Protein AF-0000000078830897 (afdb_homodimer)

Nearest PDB structures (foldseek):
  5log-assembly1_A  TM=9.351E-01  e=5.462E-24  Myxococcus xanthus
  3cbg-assembly1_A-2  TM=9.581E-01  e=4.260E-23  Synechocystis sp. PCC 6803
  3tr6-assembly1_A-2  TM=9.330E-01  e=2.337E-22  Coxiella burnetii
  5kva-assembly1_A  TM=9.348E-01  e=5.242E-21  Sorghum bicolor
  5n5d-assembly1_B  TM=9.306E-01  e=2.836E-19  Streptomyces regensis

Foldseek 3Di:
DPQQDLDDPVVVVVLLVPADFDDVLLVVLLVVLVVQPPCSVLACDGNSLQVLLVVLQVLLWQEEEEEDCQQNSNVLSNLVNHPPNGAYEYEDADPSRVVNNLVSLVVDPRSVRYHYYHDDVLVVLVVDAAQGQEYEYRDQQLCLQVCCVSNLVRYDAQGKYKYPLLCVSVCCVPPDDSSSVSSVVNVVVLVPDPQWDWDWDSDDNIMIMIGGD/DPQQDLDDPVVVVVLLVPADFDDVLLVVLLVVLVVQPPCSVLACDGNSLQVLLVVLQVLLWQEEEEEDCQQNSNVLSNLVNHPPNGAYEYEDADPSRVVNNLVSLVVDPRSVRYHYYHDDVLVVLVVDAAQGQEYEYRDQQLCLQVCCVSNLVRYDAQGKYKYPLLCVSVCCVPPDDSSSVSSVVNVVVLVPDPQWDWDWDSDDNIMIMTGGD

Solvent-accessible surface area (backbone atoms only — not comparable to full-atom values): 21911 Å² total; per-residue (Å²): 123,84,79,48,73,54,54,48,66,70,57,53,52,52,28,44,72,42,20,54,77,69,62,68,67,54,56,51,51,50,51,52,37,57,72,70,41,94,65,42,80,73,59,72,52,60,48,53,25,45,45,48,15,47,52,32,46,42,54,66,31,46,33,36,40,33,38,43,37,54,56,29,63,58,61,52,34,35,38,64,42,32,54,90,87,19,40,32,42,28,20,31,70,54,65,72,38,40,50,51,16,49,56,51,31,69,73,38,96,42,26,85,33,52,46,81,41,81,38,61,52,74,62,54,58,72,72,60,76,59,69,27,38,31,34,39,40,52,60,71,46,70,47,44,50,60,49,49,67,63,46,58,78,28,39,34,73,67,12,38,38,37,35,53,50,57,32,51,54,53,30,56,81,65,54,78,52,69,49,32,47,26,36,46,50,29,50,53,51,58,60,67,38,84,59,42,50,39,31,39,39,58,42,81,43,14,33,36,42,33,34,32,95,124,84,78,45,75,54,54,49,67,70,57,52,52,50,28,44,74,42,21,52,75,70,61,70,68,54,56,51,49,50,53,50,37,56,71,70,41,95,66,42,82,71,58,70,53,60,48,54,25,47,44,47,18,47,49,32,46,41,56,64,30,44,33,36,38,33,40,43,37,54,58,27,64,55,59,50,35,34,39,63,41,33,52,93,88,20,40,32,41,30,20,33,69,54,64,72,38,38,50,52,17,51,58,49,30,70,72,39,97,42,26,85,33,51,47,79,41,80,38,62,52,73,64,55,56,71,73,59,77,58,69,26,36,32,36,38,43,51,60,70,49,70,46,44,50,60,48,49,67,62,47,57,79,28,39,34,74,66,11,38,40,38,33,54,51,58,33,50,54,54,30,55,82,64,54,77,51,70,48,30,45,25,36,44,51,29,49,53,50,58,60,67,38,85,61,42,49,39,32,38,40,57,42,79,44,15,34,37,42,33,33,30,96

InterPro domains:
  IPR002935 Class I-like SAM-dependent O-methyltransferase [PF01596] (23-212)
  IPR002935 Class I-like SAM-dependent O-methyltransferase [PS51682] (2-213)
  IPR029063 S-adenosyl-L-methionine-dependent methyltransferase superfamily [G3DSA:3.40.50.150] (6-213)
  IPR029063 S-adenosyl-L-methionine-dependent methyltransferase superfamily [SSF53335] (8-213)
  IPR050362 Cation-dependent O-methyltransferase [PTHR10509] (18-212)

Sequence (426 aa):
MPKFTLVPPEIEAYADAHTTAPAPLFDELRDVTYARMSSPNMQVGSVEGTFLRMLVALTGARRVLEIGTFTGYSALMMAEALPDDGALITCDIDPEATDVARAFFLRSPHGRKIDLRMGPALDTLKTLQGPFDLAFIDADKPSYAAYWDAVLPLLRPGGLIIADNVLWSGRVLQPEGPSDHAIVDFNAKVAADPRVEHVLLTVRDGMMLARKRMPKFTLVPPEIEAYADAHTTAPAPLFDELRDVTYARMSSPNMQVGSVEGTFLRMLVALTGARRVLEIGTFTGYSALMMAEALPDDGALITCDIDPEATDVARAFFLRSPHGRKIDLRMGPALDTLKTLQGPFDLAFIDADKPSYAAYWDAVLPLLRPGGLIIADNVLWSGRVLQPEGPSDHAIVDFNAKVAADPRVEHVLLTVRDGMMLARKR

Radius of gyration: 21.01 Å; Cα contacts (8 Å, |Δi|>4): 868; chains: 2; bounding box: 46×58×50 Å

pLDDT: mean 97.03, std 5.92, range [44.38, 99.0]

Secondary structure (DSSP, 8-state):
-----SS-HHHHHHHHHTSPPPPHHHHHHHHHHHHH-S-GGGS-HHHHHHHHHHHHHHHT-SEEEEE--TTSHHHHHHHHHS-TT-EEEEEES-HHHHHHHHHHHHHSTTGGGEEEEES-HHHHHHH---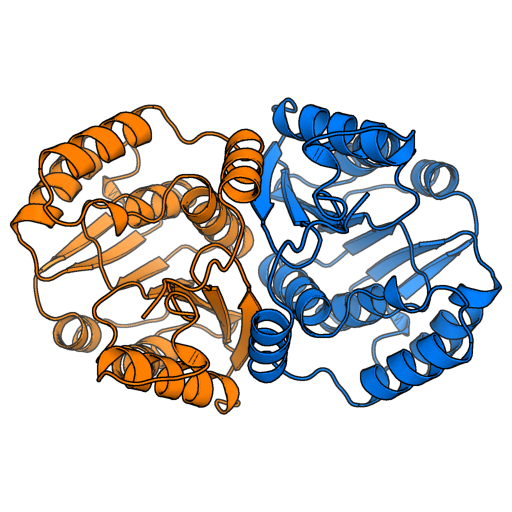-EEEEEE-S-GGGHHHHHHHHGGGEEEEEEEEEE-SSGGGGGGS--SHHHHHHHHHHHHHHH-TTEEEEEE-STT-EEEEEE-/-----SS-HHHHHHHHHTSPPPPHHHHHHHHHHHHH-S-GGGS-HHHHHHHHHHHHHHHT-SEEEEE--TTSHHHHHHHHHS-TT-EEEEEES-HHHHHHHHHHHHHSTTGGGEEEEES-HHHHHHH----EEEEEE-S-GGGHHHHHHHHGGGEEEEEEEEEE-SSGGGGGGS--SHHHHHHHHHHHHHHH-TTEEEEEE-STT-EEEEEE-

Organism: Myxococcus xanthus (strain DK1622) (NCBI:txid246197)

Structure (mmCIF, N/CA/C/O backbone):
data_AF-0000000078830897-model_v1
#
loop_
_entity.id
_entity.type
_entity.pdbx_description
1 polymer 'O-methyltransferase family protein'
#
loop_
_atom_site.group_PDB
_atom_site.id
_atom_site.type_symbol
_atom_site.label_atom_id
_atom_site.label_alt_id
_atom_site.label_comp_id
_atom_site.label_asym_id
_atom_site.label_entity_id
_atom_site.label_seq_id
_atom_site.pdbx_PDB_ins_code
_atom_site.Cartn_x
_atom_site.Cartn_y
_atom_site.Cartn_z
_atom_site.occupancy
_atom_site.B_iso_or_equiv
_atom_site.auth_seq_id
_atom_site.auth_comp_id
_atom_site.auth_asym_id
_atom_site.auth_atom_id
_atom_site.pdbx_PDB_model_num
ATOM 1 N N . MET A 1 1 ? -23.469 -18.188 1.155 1 44.38 1 MET A N 1
ATOM 2 C CA . MET A 1 1 ? -23.453 -17.031 2.062 1 44.38 1 MET A CA 1
ATOM 3 C C . MET A 1 1 ? -23.203 -15.742 1.3 1 44.38 1 MET A C 1
ATOM 5 O O . MET A 1 1 ? -22.547 -15.742 0.258 1 44.38 1 MET A O 1
ATOM 9 N N . PRO A 1 2 ? -24.156 -14.82 1.498 1 50.84 2 PRO A N 1
ATOM 10 C CA . PRO A 1 2 ? -24.031 -13.625 0.665 1 50.84 2 PRO A CA 1
ATOM 11 C C . PRO A 1 2 ? -22.609 -13.086 0.624 1 50.84 2 PRO A C 1
ATOM 13 O O . PRO A 1 2 ? -21.875 -13.188 1.615 1 50.84 2 PRO A O 1
ATOM 16 N N . LYS A 1 3 ? -22.047 -13.016 -0.536 1 61.19 3 LYS A N 1
ATOM 17 C CA . LYS A 1 3 ? -20.734 -12.43 -0.744 1 61.19 3 LYS A CA 1
ATOM 18 C C . LYS A 1 3 ? -20.625 -11.062 -0.075 1 61.19 3 LYS A C 1
ATOM 20 O O . LYS A 1 3 ? -21.516 -10.219 -0.227 1 61.19 3 LYS A O 1
ATOM 25 N N . PHE A 1 4 ? -19.891 -11.031 0.988 1 79.44 4 PHE A N 1
ATOM 26 C CA . PHE A 1 4 ? -19.562 -9.781 1.671 1 79.44 4 PHE A CA 1
ATOM 27 C C . PHE A 1 4 ? -18.875 -8.805 0.723 1 79.44 4 PHE A C 1
ATOM 29 O O . PHE A 1 4 ? -17.953 -9.188 -0.001 1 79.44 4 PHE A O 1
ATOM 36 N N . THR A 1 5 ? -19.547 -7.723 0.407 1 87.62 5 THR A N 1
ATOM 37 C CA . THR A 1 5 ? -18.906 -6.695 -0.417 1 87.62 5 THR A CA 1
ATOM 38 C C . THR A 1 5 ? -17.859 -5.938 0.38 1 87.62 5 THR A C 1
ATOM 40 O O . THR A 1 5 ? -18.188 -5.184 1.299 1 87.62 5 THR A O 1
ATOM 43 N N . LEU A 1 6 ? -16.625 -6.16 0.07 1 94.06 6 LEU A N 1
ATOM 44 C CA . LEU A 1 6 ? -15.547 -5.5 0.788 1 94.06 6 LEU A CA 1
ATOM 45 C C . LEU A 1 6 ? -15.414 -4.043 0.363 1 94.06 6 LEU A C 1
ATOM 47 O O . LEU A 1 6 ? -15.312 -3.15 1.21 1 94.06 6 LEU A O 1
ATOM 51 N N . VAL A 1 7 ? -15.383 -3.762 -0.949 1 94.12 7 VAL A N 1
ATOM 52 C CA . VAL A 1 7 ? -15.344 -2.441 -1.568 1 94.12 7 VAL A CA 1
ATOM 53 C C . VAL A 1 7 ? -16.375 -2.361 -2.688 1 94.12 7 VAL A C 1
ATOM 55 O O . VAL A 1 7 ? -16.453 -3.256 -3.533 1 94.12 7 VAL A O 1
ATOM 58 N N . PRO A 1 8 ? -17.266 -1.406 -2.67 1 94.38 8 PRO A N 1
ATOM 59 C CA . PRO A 1 8 ? -18.266 -1.296 -3.734 1 94.38 8 PRO A CA 1
ATOM 60 C C . PRO A 1 8 ? -17.641 -1.277 -5.129 1 94.38 8 PRO A C 1
ATOM 62 O O . PRO A 1 8 ? -16.594 -0.654 -5.336 1 94.38 8 PRO A O 1
ATOM 65 N N . PRO A 1 9 ? -18.312 -1.981 -6.047 1 94.62 9 PRO A N 1
ATOM 66 C CA . PRO A 1 9 ? -17.75 -2.086 -7.395 1 94.62 9 PRO A CA 1
ATOM 67 C C . PRO A 1 9 ? -17.516 -0.725 -8.047 1 94.62 9 PRO A C 1
ATOM 69 O O . PRO A 1 9 ? -16.578 -0.563 -8.828 1 94.62 9 PRO A O 1
ATOM 72 N N . GLU A 1 10 ? -18.375 0.225 -7.75 1 96.56 10 GLU A N 1
ATOM 73 C CA . GLU A 1 10 ? -18.219 1.555 -8.336 1 96.56 10 GLU A CA 1
ATOM 74 C C . GLU A 1 10 ? -16.938 2.234 -7.824 1 96.56 10 GLU A C 1
ATOM 76 O O . GLU A 1 10 ? -16.312 3.008 -8.547 1 96.56 10 GLU A O 1
ATOM 81 N N . ILE A 1 11 ? -16.578 1.959 -6.566 1 97 11 ILE A N 1
ATOM 82 C CA . ILE A 1 11 ? -15.367 2.512 -5.977 1 97 11 ILE A CA 1
ATOM 83 C C . ILE A 1 11 ? -14.148 1.815 -6.566 1 97 11 ILE A C 1
ATOM 85 O O . ILE A 1 11 ? -13.141 2.465 -6.875 1 97 11 ILE A O 1
ATOM 89 N N . GLU A 1 12 ? -14.242 0.499 -6.785 1 96.44 12 GLU A N 1
ATOM 90 C CA . GLU A 1 12 ? -13.164 -0.241 -7.438 1 96.44 12 GLU A CA 1
ATOM 91 C C . GLU A 1 12 ? -12.914 0.277 -8.852 1 96.44 12 GLU A C 1
ATOM 93 O O . GLU A 1 12 ? -11.766 0.419 -9.273 1 96.44 12 GLU A O 1
ATOM 98 N N . ALA A 1 13 ? -14 0.497 -9.539 1 97.38 13 ALA A N 1
ATOM 99 C CA . ALA A 1 13 ? -13.898 1.013 -10.906 1 97.38 13 ALA A CA 1
ATOM 100 C C . ALA A 1 13 ? -13.25 2.393 -10.922 1 97.38 13 ALA A C 1
ATOM 102 O O . ALA A 1 13 ? -12.453 2.701 -11.812 1 97.38 13 ALA A O 1
ATOM 103 N N . TYR A 1 14 ? -13.633 3.234 -9.969 1 98.12 14 TYR A N 1
ATOM 104 C CA . TYR A 1 14 ? -13.039 4.559 -9.852 1 98.12 14 TYR A CA 1
ATOM 105 C C . TYR A 1 14 ? -11.539 4.465 -9.594 1 98.12 14 TYR A C 1
ATOM 107 O O . TYR A 1 14 ? -10.75 5.18 -10.211 1 98.12 14 TYR A O 1
ATOM 115 N N . ALA A 1 15 ? -11.133 3.584 -8.656 1 98.44 15 ALA A N 1
ATOM 116 C CA . ALA A 1 15 ? -9.719 3.373 -8.359 1 98.44 15 ALA A CA 1
ATOM 117 C C . ALA A 1 15 ? -8.961 2.916 -9.602 1 98.44 15 ALA A C 1
ATOM 119 O O . ALA A 1 15 ? -7.871 3.418 -9.891 1 98.44 15 ALA A O 1
ATOM 120 N N . ASP A 1 16 ? -9.555 2.006 -10.305 1 98.06 16 ASP A N 1
ATOM 121 C CA . ASP A 1 16 ? -8.938 1.489 -11.523 1 98.06 16 ASP A CA 1
ATOM 122 C C . ASP A 1 16 ? -8.742 2.6 -12.555 1 98.06 16 ASP A C 1
ATOM 124 O O . ASP A 1 16 ? -7.668 2.711 -13.156 1 98.06 16 ASP A O 1
ATOM 128 N N . ALA A 1 17 ? -9.719 3.439 -12.711 1 98.31 17 ALA A N 1
ATOM 129 C CA . ALA A 1 17 ? -9.695 4.512 -13.703 1 98.31 17 ALA A CA 1
ATOM 130 C C . ALA A 1 17 ? -8.648 5.566 -13.344 1 98.31 17 ALA A C 1
ATOM 132 O O . ALA A 1 17 ? -8.219 6.336 -14.203 1 98.31 17 ALA A O 1
ATOM 133 N N . HIS A 1 18 ? -8.234 5.605 -12.109 1 98.75 18 HIS A N 1
ATOM 134 C CA . HIS A 1 18 ? -7.281 6.613 -11.664 1 98.75 18 HIS A CA 1
ATOM 135 C C . HIS A 1 18 ? -5.957 5.973 -11.25 1 98.75 18 HIS A C 1
ATOM 137 O O . HIS A 1 18 ? -5.227 6.527 -10.43 1 98.75 18 HIS A O 1
ATOM 143 N N . THR A 1 19 ? -5.684 4.82 -11.734 1 98.75 19 THR A N 1
ATOM 144 C CA . THR A 1 19 ? -4.406 4.121 -11.617 1 98.75 19 THR A CA 1
ATOM 145 C C . THR A 1 19 ? -3.701 4.059 -12.969 1 98.75 19 THR A C 1
ATOM 147 O O . THR A 1 19 ? -4.352 3.92 -14.008 1 98.75 19 THR A O 1
ATOM 150 N N . THR A 1 20 ? -2.365 4.273 -12.945 1 98.56 20 THR A N 1
ATOM 151 C CA . THR A 1 20 ? -1.588 4.207 -14.172 1 98.56 20 THR A CA 1
ATOM 152 C C . THR A 1 20 ? -1.924 2.941 -14.953 1 98.56 20 THR A C 1
ATOM 154 O O . THR A 1 20 ? -1.844 1.834 -14.422 1 98.56 20 THR A O 1
ATOM 157 N N . ALA A 1 21 ? -2.324 3.057 -16.188 1 96.56 21 ALA A N 1
ATOM 158 C CA . ALA A 1 21 ? -2.66 1.915 -17.031 1 96.56 21 ALA A CA 1
ATOM 159 C C . ALA A 1 21 ? -1.42 1.091 -17.359 1 96.56 21 ALA A C 1
ATOM 161 O O . ALA A 1 21 ? -0.379 1.644 -17.734 1 96.56 21 ALA A O 1
ATOM 162 N N . PRO A 1 22 ? -1.574 -0.22 -17.188 1 96.94 22 PRO A N 1
ATOM 163 C CA . PRO A 1 22 ? -0.467 -1.052 -17.656 1 96.94 22 PRO A CA 1
ATOM 164 C C . PRO A 1 22 ? -0.321 -1.024 -19.172 1 96.94 22 PRO A C 1
ATOM 166 O O . PRO A 1 22 ? -1.176 -0.472 -19.875 1 96.94 22 PRO A O 1
ATOM 169 N N . ALA A 1 23 ? 0.812 -1.531 -19.688 1 96.94 23 ALA A N 1
ATOM 170 C CA . ALA A 1 23 ? 1.063 -1.625 -21.125 1 96.94 23 ALA A CA 1
ATOM 171 C C . ALA A 1 23 ? -0.02 -2.447 -21.812 1 96.94 23 ALA A C 1
ATOM 173 O O . ALA A 1 23 ? -0.657 -3.299 -21.188 1 96.94 23 ALA A O 1
ATOM 174 N N . PRO A 1 24 ? -0.249 -2.271 -23.078 1 97.38 24 PRO A N 1
ATOM 175 C CA . PRO A 1 24 ? -1.309 -2.945 -23.844 1 97.38 24 PRO A CA 1
ATOM 176 C C . PRO A 1 24 ? -1.216 -4.469 -23.75 1 97.38 24 PRO A C 1
ATOM 178 O O . PRO A 1 24 ? -2.236 -5.156 -23.828 1 97.38 24 PRO A O 1
ATOM 181 N N . LEU A 1 25 ? -0.005 -4.93 -23.641 1 98.06 25 LEU A N 1
ATOM 182 C CA . LEU A 1 25 ? 0.216 -6.367 -23.516 1 98.06 25 LEU A CA 1
ATOM 183 C C . LEU A 1 25 ? -0.622 -6.949 -22.391 1 98.06 25 LEU A C 1
ATOM 185 O O . LEU A 1 25 ? -1.089 -8.086 -22.469 1 98.06 25 LEU A O 1
ATOM 189 N N . PHE A 1 26 ? -0.879 -6.18 -21.344 1 98.31 26 PHE A N 1
ATOM 190 C CA . PHE A 1 26 ? -1.6 -6.676 -20.172 1 98.31 26 PHE A CA 1
ATOM 191 C C . PHE A 1 26 ? -3.094 -6.766 -20.453 1 98.31 26 PHE A C 1
ATOM 193 O O . PHE A 1 26 ? -3.787 -7.617 -19.891 1 98.31 26 PHE A O 1
ATOM 200 N N . ASP A 1 27 ? -3.627 -5.93 -21.328 1 97.69 27 ASP A N 1
ATOM 201 C CA . ASP A 1 27 ? -5.012 -6.062 -21.766 1 97.69 27 ASP A CA 1
ATOM 202 C C . ASP A 1 27 ? -5.211 -7.359 -22.547 1 97.69 27 ASP A C 1
ATOM 204 O O . ASP A 1 27 ? -6.207 -8.062 -22.344 1 97.69 27 ASP A O 1
ATOM 208 N N . GLU A 1 28 ? -4.238 -7.602 -23.422 1 98.19 28 GLU A N 1
ATOM 209 C CA . GLU A 1 28 ? -4.301 -8.852 -24.172 1 98.19 28 GLU A CA 1
ATOM 210 C C . GLU A 1 28 ? -4.223 -10.062 -23.25 1 98.19 28 GLU A C 1
ATOM 212 O O . GLU A 1 28 ? -4.957 -11.031 -23.422 1 98.19 28 GLU A O 1
ATOM 217 N N . LEU A 1 29 ? -3.307 -9.977 -22.312 1 98.44 29 LEU A N 1
ATOM 218 C CA . LEU A 1 29 ? -3.158 -11.055 -21.344 1 98.44 29 LEU A CA 1
ATOM 219 C C . LEU A 1 29 ? -4.457 -11.281 -20.578 1 98.44 29 LEU A C 1
ATOM 221 O O . LEU A 1 29 ? -4.871 -12.422 -20.375 1 98.44 29 LEU A O 1
ATOM 225 N N . ARG A 1 30 ? -5.094 -10.227 -20.109 1 97.56 30 ARG A N 1
ATOM 226 C CA . ARG A 1 30 ? -6.379 -10.32 -19.422 1 97.56 30 ARG A CA 1
ATOM 227 C C . ARG A 1 30 ? -7.422 -10.992 -20.297 1 97.56 30 ARG A C 1
ATOM 229 O O . ARG A 1 30 ? -8.141 -11.891 -19.844 1 97.56 30 ARG A O 1
ATOM 236 N N . ASP A 1 31 ? -7.504 -10.586 -21.562 1 97.56 31 ASP A N 1
ATOM 237 C CA . ASP A 1 31 ? -8.492 -11.133 -22.484 1 97.56 31 ASP A CA 1
ATOM 238 C C . ASP A 1 31 ? -8.281 -12.633 -22.688 1 97.56 31 ASP A C 1
ATOM 240 O O . ASP A 1 31 ? -9.242 -13.406 -22.656 1 97.56 31 ASP A O 1
ATOM 244 N N . VAL A 1 32 ? -7.023 -13.016 -22.875 1 97.94 32 VAL A N 1
ATOM 245 C CA . VAL A 1 32 ? -6.695 -14.422 -23.078 1 97.94 32 VAL A CA 1
ATOM 246 C C . VAL A 1 32 ? -7.02 -15.219 -21.828 1 97.94 32 VAL A C 1
ATOM 248 O O . VAL A 1 32 ? -7.531 -16.344 -21.906 1 97.94 32 VAL A O 1
ATOM 251 N N . THR A 1 33 ? -6.711 -14.656 -20.656 1 97.62 33 THR A N 1
ATOM 252 C CA . THR A 1 33 ? -7.016 -15.312 -19.391 1 97.62 33 THR A CA 1
ATOM 253 C C . THR A 1 33 ? -8.516 -15.57 -19.266 1 97.62 33 THR A C 1
ATOM 255 O O . THR A 1 33 ? -8.93 -16.672 -18.906 1 97.62 33 THR A O 1
ATOM 258 N N . TYR A 1 34 ? -9.336 -14.594 -19.578 1 95.88 34 TYR A N 1
ATOM 259 C CA . TYR A 1 34 ? -10.781 -14.703 -19.469 1 95.88 34 TYR A CA 1
ATOM 260 C C . TYR A 1 34 ? -11.336 -15.695 -20.484 1 95.88 34 TYR A C 1
ATOM 262 O O . TYR A 1 34 ? -12.32 -16.391 -20.219 1 95.88 34 TYR A O 1
ATOM 270 N N . ALA A 1 35 ? -10.688 -15.852 -21.594 1 96.25 35 ALA A N 1
ATOM 271 C CA . ALA A 1 35 ? -11.148 -16.75 -22.656 1 96.25 35 ALA A CA 1
ATOM 272 C C . ALA A 1 35 ? -10.773 -18.188 -22.359 1 96.25 35 ALA A C 1
ATOM 274 O O . ALA A 1 35 ? -11.523 -19.109 -22.672 1 96.25 35 ALA A O 1
ATOM 275 N N . ARG A 1 36 ? -9.688 -18.391 -21.688 1 95.44 36 ARG A N 1
ATOM 276 C CA . ARG A 1 36 ? -9.117 -19.719 -21.672 1 95.44 36 ARG A CA 1
ATOM 277 C C . ARG A 1 36 ? -9.258 -20.359 -20.281 1 95.44 36 ARG A C 1
ATOM 279 O O . ARG A 1 36 ? -9.25 -21.578 -20.156 1 95.44 36 ARG A O 1
ATOM 286 N N . MET A 1 37 ? -9.258 -19.516 -19.328 1 94.5 37 MET A N 1
ATOM 287 C CA . MET A 1 37 ? -9.203 -20.062 -17.984 1 94.5 37 MET A CA 1
ATOM 288 C C . MET A 1 37 ? -10.609 -20.188 -17.391 1 94.5 37 MET A C 1
ATOM 290 O O . MET A 1 37 ? -11.469 -19.344 -17.641 1 94.5 37 MET A O 1
ATOM 294 N N . SER A 1 38 ? -10.836 -21.172 -16.594 1 91.31 38 SER A N 1
ATOM 295 C CA . SER A 1 38 ? -12.125 -21.406 -15.938 1 91.31 38 SER A CA 1
ATOM 296 C C . SER A 1 38 ? -12.352 -20.406 -14.805 1 91.31 38 SER A C 1
ATOM 298 O O . SER A 1 38 ? -13.5 -20.078 -14.484 1 91.31 38 SER A O 1
ATOM 300 N N . SER A 1 39 ? -11.258 -19.969 -14.172 1 90.38 39 SER A N 1
ATOM 301 C CA . SER A 1 39 ? -11.328 -19.016 -13.07 1 90.38 39 SER A CA 1
ATOM 302 C C . SER A 1 39 ? -10.477 -17.781 -13.344 1 90.38 39 SER A C 1
ATOM 304 O O . SER A 1 39 ? -9.531 -17.5 -12.609 1 90.38 39 SER A O 1
ATOM 306 N N . PRO A 1 40 ? -10.914 -16.984 -14.328 1 88.06 40 PRO A N 1
ATOM 307 C CA . PRO A 1 40 ? -10.086 -15.859 -14.75 1 88.06 40 PRO A CA 1
ATOM 308 C C . PRO A 1 40 ? -10.016 -14.75 -13.703 1 88.06 40 PRO A C 1
ATOM 310 O O . PRO A 1 40 ? -9.117 -13.914 -13.742 1 88.06 40 PRO A O 1
ATOM 313 N N . ASN A 1 41 ? -10.969 -14.75 -12.727 1 85.62 41 ASN A N 1
ATOM 314 C CA . ASN A 1 41 ? -11.047 -13.703 -11.711 1 85.62 41 ASN A CA 1
ATOM 315 C C . ASN A 1 41 ? -9.898 -13.812 -10.711 1 85.62 41 ASN A C 1
ATOM 317 O O . ASN A 1 41 ? -9.711 -12.922 -9.883 1 85.62 41 ASN A O 1
ATOM 321 N N . MET A 1 42 ? -9.109 -14.812 -10.859 1 84.5 42 MET A N 1
ATOM 322 C CA . MET A 1 42 ? -7.934 -14.977 -10.008 1 84.5 42 MET A CA 1
ATOM 323 C C . MET A 1 42 ? -6.848 -13.969 -10.383 1 84.5 42 MET A C 1
ATOM 325 O O . MET A 1 42 ? -5.906 -13.758 -9.625 1 84.5 42 MET A O 1
ATOM 329 N N . GLN A 1 43 ? -6.93 -13.484 -11.531 1 90.31 43 GLN A N 1
ATOM 330 C CA . GLN A 1 43 ? -5.941 -12.508 -11.977 1 90.31 43 GLN A CA 1
ATOM 331 C C . GLN A 1 43 ? -5.984 -11.25 -11.109 1 90.31 43 GLN A C 1
ATOM 333 O O . GLN A 1 43 ? -7.062 -10.766 -10.758 1 90.31 43 GLN A O 1
ATOM 338 N N . VAL A 1 44 ? -4.844 -10.633 -10.734 1 91.12 44 VAL A N 1
ATOM 339 C CA . VAL A 1 44 ? -4.742 -9.555 -9.75 1 91.12 44 VAL A CA 1
ATOM 340 C C . VAL A 1 44 ? -5.344 -8.273 -10.32 1 91.12 44 VAL A C 1
ATOM 342 O O . VAL A 1 44 ? -5.82 -7.418 -9.57 1 91.12 44 VAL A O 1
ATOM 345 N N . GLY A 1 45 ? -5.25 -8.039 -11.664 1 92.69 45 GLY A N 1
ATOM 346 C CA . GLY A 1 45 ? -5.801 -6.836 -12.266 1 92.69 45 GLY A CA 1
ATOM 347 C C . GLY A 1 45 ? -4.852 -5.652 -12.219 1 92.69 45 GLY A C 1
ATOM 348 O O . GLY A 1 45 ? -3.754 -5.754 -11.672 1 92.69 45 GLY A O 1
ATOM 349 N N . SER A 1 46 ? -5.316 -4.531 -12.758 1 96 46 SER A N 1
ATOM 350 C CA . SER A 1 46 ? -4.453 -3.385 -13.039 1 96 46 SER A CA 1
ATOM 351 C C . SER A 1 46 ? -4.043 -2.678 -11.75 1 96 46 SER A C 1
ATOM 353 O O . SER A 1 46 ? -2.877 -2.322 -11.578 1 96 46 SER A O 1
ATOM 355 N N . VAL A 1 47 ? -4.992 -2.471 -10.82 1 97.94 47 VAL A N 1
ATOM 356 C CA . VAL A 1 47 ? -4.695 -1.724 -9.602 1 97.94 47 VAL A CA 1
ATOM 357 C C . VAL A 1 47 ? -3.672 -2.484 -8.758 1 97.94 47 VAL A C 1
ATOM 359 O O . VAL A 1 47 ? -2.609 -1.951 -8.438 1 97.94 47 VAL A O 1
ATOM 362 N N . GLU A 1 48 ? -3.986 -3.721 -8.484 1 98.06 48 GLU A N 1
ATOM 363 C CA . GLU A 1 48 ? -3.072 -4.52 -7.672 1 98.06 48 GLU A CA 1
ATOM 364 C C . GLU A 1 48 ? -1.753 -4.758 -8.398 1 98.06 48 GLU A C 1
ATOM 366 O O . GLU A 1 48 ? -0.686 -4.746 -7.785 1 98.06 48 GLU A O 1
ATOM 371 N N . GLY A 1 49 ? -1.786 -5.012 -9.719 1 98.44 49 GLY A N 1
ATOM 372 C CA . GLY A 1 49 ? -0.568 -5.148 -10.5 1 98.44 49 GLY A CA 1
ATOM 373 C C . GLY A 1 49 ? 0.325 -3.924 -10.43 1 98.44 49 GLY A C 1
ATOM 374 O O . GLY A 1 49 ? 1.536 -4.043 -10.227 1 98.44 49 GLY A O 1
ATOM 375 N N . THR A 1 50 ? -0.25 -2.773 -10.578 1 98.69 50 THR A N 1
ATOM 376 C CA . THR A 1 50 ? 0.5 -1.523 -10.516 1 98.69 50 THR A CA 1
ATOM 377 C C . THR A 1 50 ? 1.069 -1.301 -9.117 1 98.69 50 THR A C 1
ATOM 379 O O . THR A 1 50 ? 2.195 -0.823 -8.969 1 98.69 50 THR A O 1
ATOM 382 N N . PHE A 1 51 ? 0.288 -1.681 -8.148 1 98.88 51 PHE A N 1
ATOM 383 C CA . PHE A 1 51 ? 0.755 -1.56 -6.77 1 98.88 51 PHE A CA 1
ATOM 384 C C . PHE A 1 51 ? 1.949 -2.473 -6.52 1 98.88 51 PHE A C 1
ATOM 386 O O . PHE A 1 51 ? 2.951 -2.051 -5.941 1 98.88 51 PHE A O 1
ATOM 393 N N . LEU A 1 52 ? 1.895 -3.725 -6.973 1 98.88 52 LEU A N 1
ATOM 394 C CA . LEU A 1 52 ? 3.006 -4.66 -6.855 1 98.88 52 LEU A CA 1
ATOM 395 C C . LEU A 1 52 ? 4.25 -4.125 -7.555 1 98.88 52 LEU A C 1
ATOM 397 O O . LEU A 1 52 ? 5.348 -4.164 -6.996 1 98.88 52 LEU A O 1
ATOM 401 N N . ARG A 1 53 ? 4.059 -3.643 -8.75 1 98.81 53 ARG A N 1
ATOM 402 C CA . ARG A 1 53 ? 5.16 -3.053 -9.5 1 98.81 53 ARG A CA 1
ATOM 403 C C . ARG A 1 53 ? 5.801 -1.906 -8.727 1 98.81 53 ARG A C 1
ATOM 405 O O . ARG A 1 53 ? 7.027 -1.816 -8.641 1 98.81 53 ARG A O 1
ATOM 412 N N . MET A 1 54 ? 4.996 -1.078 -8.141 1 98.88 54 MET A N 1
ATOM 413 C CA . MET A 1 54 ? 5.496 0.06 -7.379 1 98.88 54 MET A CA 1
ATOM 414 C C . MET A 1 54 ? 6.27 -0.407 -6.152 1 98.88 54 MET A C 1
ATOM 416 O O . MET A 1 54 ? 7.316 0.153 -5.82 1 98.88 54 MET A O 1
ATOM 420 N N . LEU A 1 55 ? 5.742 -1.392 -5.461 1 98.88 55 LEU A N 1
ATOM 421 C CA . LEU A 1 55 ? 6.422 -1.908 -4.277 1 98.88 55 LEU A CA 1
ATOM 422 C C . LEU A 1 55 ? 7.793 -2.473 -4.641 1 98.88 55 LEU A C 1
ATOM 424 O O . LEU A 1 55 ? 8.758 -2.303 -3.889 1 98.88 55 LEU A O 1
ATOM 428 N N . VAL A 1 56 ? 7.891 -3.178 -5.781 1 98.88 56 VAL A N 1
ATOM 429 C CA . VAL A 1 56 ? 9.188 -3.666 -6.25 1 98.88 56 VAL A CA 1
ATOM 430 C C . VAL A 1 56 ? 10.141 -2.49 -6.438 1 98.88 56 VAL A C 1
ATOM 432 O O . VAL A 1 56 ? 11.289 -2.541 -5.992 1 98.88 56 VAL A O 1
ATOM 435 N N . ALA A 1 57 ? 9.672 -1.434 -7.035 1 98.69 57 ALA A N 1
ATOM 436 C CA . ALA A 1 57 ? 10.5 -0.257 -7.293 1 98.69 57 ALA A CA 1
ATOM 437 C C . ALA A 1 57 ? 10.914 0.416 -5.988 1 98.69 57 ALA A C 1
ATOM 439 O O . ALA A 1 57 ? 12.086 0.775 -5.812 1 98.69 57 ALA A O 1
ATOM 440 N N . LEU A 1 58 ? 9.992 0.588 -5.121 1 98.38 58 LEU A N 1
ATOM 441 C CA . LEU A 1 58 ? 10.258 1.283 -3.867 1 98.38 58 LEU A CA 1
ATOM 442 C C . LEU A 1 58 ? 11.258 0.505 -3.02 1 98.38 58 LEU A C 1
ATOM 444 O O . LEU A 1 58 ? 12.078 1.1 -2.316 1 98.38 58 LEU A O 1
ATOM 448 N N . THR A 1 59 ? 11.164 -0.844 -3.027 1 97.81 59 THR A N 1
ATOM 449 C CA . THR A 1 59 ? 12.031 -1.71 -2.24 1 97.81 59 THR A CA 1
ATOM 450 C C . THR A 1 59 ? 13.422 -1.784 -2.863 1 97.81 59 THR A C 1
ATOM 452 O O . THR A 1 59 ? 14.375 -2.227 -2.217 1 97.81 59 THR A O 1
ATOM 455 N N . GLY A 1 60 ? 13.586 -1.359 -4.094 1 97.81 60 GLY A N 1
ATOM 456 C CA . GLY A 1 60 ? 14.828 -1.596 -4.812 1 97.81 60 GLY A CA 1
ATOM 457 C C . GLY A 1 60 ? 15.125 -3.068 -5.016 1 97.81 60 GLY A C 1
ATOM 458 O O . GLY A 1 60 ? 16.281 -3.488 -4.938 1 97.81 60 GLY A O 1
ATOM 459 N N . ALA A 1 61 ? 14.094 -3.836 -5.234 1 98.69 61 ALA A N 1
ATOM 460 C CA . ALA A 1 61 ? 14.234 -5.289 -5.309 1 98.69 61 ALA A CA 1
ATOM 461 C C . ALA A 1 61 ? 15.008 -5.699 -6.562 1 98.69 61 ALA A C 1
ATOM 463 O O . ALA A 1 61 ? 14.805 -5.129 -7.637 1 98.69 61 ALA A O 1
ATOM 464 N N . ARG A 1 62 ? 15.852 -6.645 -6.387 1 98.81 62 ARG A N 1
ATOM 465 C CA . ARG A 1 62 ? 16.578 -7.234 -7.5 1 98.81 62 ARG A CA 1
ATOM 466 C C . ARG A 1 62 ? 16.219 -8.711 -7.672 1 98.81 62 ARG A C 1
ATOM 468 O O . ARG A 1 62 ? 16.344 -9.258 -8.773 1 98.81 62 ARG A O 1
ATOM 475 N N . ARG A 1 63 ? 15.852 -9.344 -6.621 1 98.94 63 ARG A N 1
ATOM 476 C CA . ARG A 1 63 ? 15.453 -10.742 -6.629 1 98.94 63 ARG A CA 1
ATOM 477 C C . ARG A 1 63 ? 14.078 -10.922 -5.992 1 98.94 63 ARG A C 1
ATOM 479 O O . ARG A 1 63 ? 13.898 -10.656 -4.801 1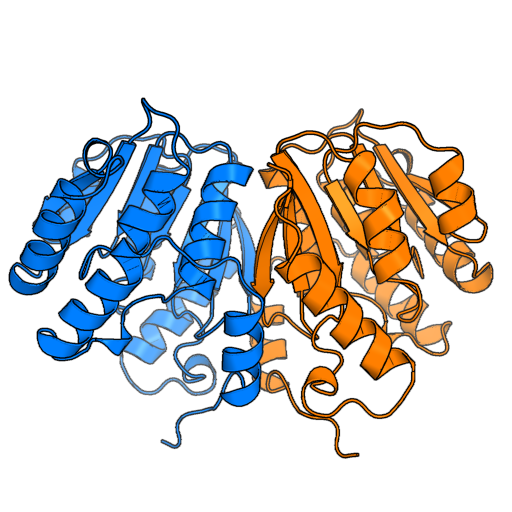 98.94 63 ARG A O 1
ATOM 486 N N . VAL A 1 64 ? 13.125 -11.359 -6.801 1 98.94 64 VAL A N 1
ATOM 487 C CA . VAL A 1 64 ? 11.734 -11.477 -6.375 1 98.94 64 VAL A CA 1
ATOM 488 C C . VAL A 1 64 ? 11.289 -12.938 -6.457 1 98.94 64 VAL A C 1
ATOM 490 O O . VAL A 1 64 ? 11.672 -13.656 -7.383 1 98.94 64 VAL A O 1
ATOM 493 N N . LEU A 1 65 ? 10.516 -13.367 -5.457 1 98.94 65 LEU A N 1
ATOM 494 C CA . LEU A 1 65 ? 9.922 -14.695 -5.41 1 98.94 65 LEU A CA 1
ATOM 495 C C . LEU A 1 65 ? 8.398 -14.609 -5.465 1 98.94 65 LEU A C 1
ATOM 497 O O . LEU A 1 65 ? 7.793 -13.812 -4.75 1 98.94 65 LEU A O 1
ATOM 501 N N . GLU A 1 66 ? 7.809 -15.367 -6.348 1 98.94 66 GLU A N 1
ATOM 502 C CA . GLU A 1 66 ? 6.352 -15.43 -6.441 1 98.94 66 GLU A CA 1
ATOM 503 C C . GLU A 1 66 ? 5.852 -16.859 -6.316 1 98.94 66 GLU A C 1
ATOM 505 O O . GLU A 1 66 ? 6.363 -17.766 -6.984 1 98.94 66 GLU A O 1
ATOM 510 N N . ILE A 1 67 ? 4.922 -17.031 -5.406 1 98.88 67 ILE A N 1
ATOM 511 C CA . ILE A 1 67 ? 4.199 -18.297 -5.27 1 98.88 67 ILE A CA 1
ATOM 512 C C . ILE A 1 67 ? 2.826 -18.172 -5.926 1 98.88 67 ILE A C 1
ATOM 514 O O . ILE A 1 67 ? 1.941 -17.484 -5.41 1 98.88 67 ILE A O 1
ATOM 518 N N . GLY A 1 68 ? 2.605 -18.922 -7.016 1 98.5 68 GLY A N 1
ATOM 519 C CA . GLY A 1 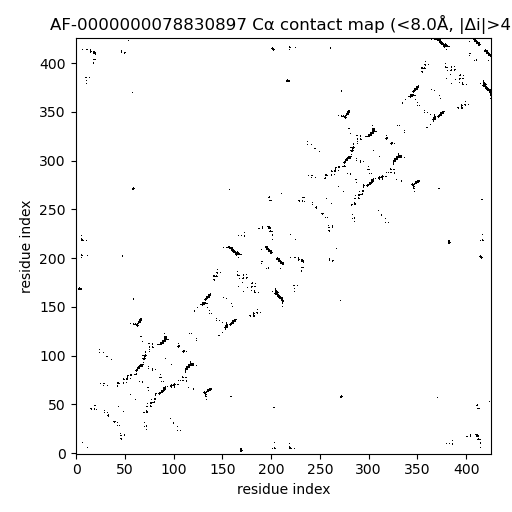68 ? 1.397 -18.797 -7.812 1 98.5 68 GLY A CA 1
ATOM 520 C C . GLY A 1 68 ? 1.563 -17.875 -9.008 1 98.5 68 GLY A C 1
ATOM 521 O O . GLY A 1 68 ? 1.392 -16.656 -8.898 1 98.5 68 GLY A O 1
ATOM 522 N N . THR A 1 69 ? 1.836 -18.547 -10.188 1 98.38 69 THR A N 1
ATOM 523 C CA . THR A 1 69 ? 2.082 -17.797 -11.414 1 98.38 69 THR A CA 1
ATOM 524 C C . THR A 1 69 ? 0.771 -17.469 -12.125 1 98.38 69 THR A C 1
ATOM 526 O O . THR A 1 69 ? 0.589 -16.359 -12.625 1 98.38 69 THR A O 1
ATOM 529 N N . PHE A 1 70 ? -0.158 -18.531 -12.148 1 98 70 PHE A N 1
ATOM 530 C CA . PHE A 1 70 ? -1.363 -18.484 -12.969 1 98 70 PHE A CA 1
ATOM 531 C C . PHE A 1 70 ? -1.028 -18.062 -14.398 1 98 70 PHE A C 1
ATOM 533 O O . PHE A 1 70 ? -0.186 -18.688 -15.047 1 98 70 PHE A O 1
ATOM 540 N N . THR A 1 71 ? -1.613 -17.062 -14.922 1 98.56 71 THR A N 1
ATOM 541 C CA . THR A 1 71 ? -1.335 -16.719 -16.312 1 98.56 71 THR A CA 1
ATOM 542 C C . THR A 1 71 ? -0.249 -15.648 -16.406 1 98.56 71 THR A C 1
ATOM 544 O O . THR A 1 71 ? 0.011 -15.109 -17.484 1 98.56 71 THR A O 1
ATOM 547 N N . GLY A 1 72 ? 0.404 -15.289 -15.336 1 98.75 72 GLY A N 1
ATOM 548 C CA . GLY A 1 72 ? 1.671 -14.57 -15.367 1 98.75 72 GLY A CA 1
ATOM 549 C C . GLY A 1 72 ? 1.513 -13.07 -15.25 1 98.75 72 GLY A C 1
ATOM 550 O O . GLY A 1 72 ? 2.484 -12.328 -15.391 1 98.75 72 GLY A O 1
ATOM 551 N N . TYR A 1 73 ? 0.296 -12.547 -14.914 1 98.69 73 TYR A N 1
ATOM 552 C CA . TYR A 1 73 ? 0.029 -11.117 -14.875 1 98.69 73 TYR A CA 1
ATOM 553 C C . TYR A 1 73 ? 0.876 -10.438 -13.812 1 98.69 73 TYR A C 1
ATOM 555 O O . TYR A 1 73 ? 1.608 -9.484 -14.102 1 98.69 73 TYR A O 1
ATOM 563 N N . SER A 1 74 ? 0.829 -10.922 -12.562 1 98.75 74 SER A N 1
ATOM 564 C CA . SER A 1 74 ? 1.586 -10.32 -11.469 1 98.75 74 SER A CA 1
ATOM 565 C C . SER A 1 74 ? 3.088 -10.469 -11.688 1 98.75 74 SER A C 1
ATOM 567 O O . SER A 1 74 ? 3.857 -9.547 -11.414 1 98.75 74 SER A O 1
ATOM 569 N N . ALA A 1 75 ? 3.518 -11.602 -12.156 1 98.88 75 ALA A N 1
ATOM 570 C CA . ALA A 1 75 ? 4.938 -11.82 -12.43 1 98.88 75 ALA A CA 1
ATOM 571 C C . ALA A 1 75 ? 5.469 -10.773 -13.406 1 98.88 75 ALA A C 1
ATOM 573 O O . ALA A 1 75 ? 6.52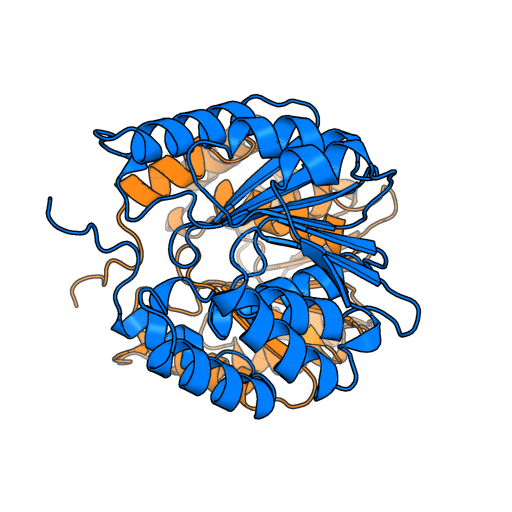7 -10.18 -13.18 1 98.88 75 ALA A O 1
ATOM 574 N N . LEU A 1 76 ? 4.73 -10.578 -14.484 1 98.81 76 LEU A N 1
ATOM 575 C CA . LEU A 1 76 ? 5.156 -9.625 -15.508 1 98.81 76 LEU A CA 1
ATOM 576 C C . LEU A 1 76 ? 5.156 -8.203 -14.953 1 98.81 76 LEU A C 1
ATOM 578 O O . LEU A 1 76 ? 6.07 -7.426 -15.234 1 98.81 76 LEU A O 1
ATOM 582 N N . MET A 1 77 ? 4.125 -7.828 -14.188 1 98.75 77 MET A N 1
ATOM 583 C CA . MET A 1 77 ? 4.07 -6.504 -13.578 1 98.75 77 MET A CA 1
ATOM 584 C C . MET A 1 77 ? 5.285 -6.266 -12.688 1 98.75 77 MET A C 1
ATOM 586 O O . MET A 1 77 ? 5.934 -5.223 -12.789 1 98.75 77 MET A O 1
ATOM 590 N N . MET A 1 78 ? 5.609 -7.199 -11.844 1 98.94 78 MET A N 1
ATOM 591 C CA . MET A 1 78 ? 6.742 -7.059 -10.93 1 98.94 78 MET A CA 1
ATOM 592 C C . MET A 1 78 ? 8.055 -7.043 -11.703 1 98.94 78 MET A C 1
ATOM 594 O O . MET A 1 78 ? 8.961 -6.262 -11.391 1 98.94 78 MET A O 1
ATOM 598 N N . ALA A 1 79 ? 8.18 -7.867 -12.719 1 98.88 79 ALA A N 1
ATOM 599 C CA . ALA A 1 79 ? 9.398 -7.934 -13.516 1 98.88 79 ALA A CA 1
ATOM 600 C C . ALA A 1 79 ? 9.695 -6.594 -14.18 1 98.88 79 ALA A C 1
ATOM 602 O O . ALA A 1 79 ? 10.859 -6.219 -14.352 1 98.88 79 ALA A O 1
ATOM 603 N N . GLU A 1 80 ? 8.664 -5.871 -14.555 1 98.5 80 GLU A N 1
ATOM 604 C CA . GLU A 1 80 ? 8.82 -4.582 -15.219 1 98.5 80 GLU A CA 1
ATOM 605 C C . GLU A 1 80 ? 9.594 -3.602 -14.344 1 98.5 80 GLU A C 1
ATOM 607 O O . GLU A 1 80 ? 10.273 -2.707 -14.852 1 98.5 80 GLU A O 1
ATOM 612 N N . ALA A 1 81 ? 9.523 -3.764 -13.07 1 98.56 81 ALA A N 1
ATOM 613 C CA . ALA A 1 81 ? 10.141 -2.809 -12.156 1 98.56 81 ALA A CA 1
ATOM 614 C C . ALA A 1 81 ? 11.539 -3.264 -11.75 1 98.56 81 ALA A C 1
ATOM 616 O O . ALA A 1 81 ? 12.273 -2.525 -11.086 1 98.56 81 ALA A O 1
ATOM 617 N N . LEU A 1 82 ? 11.914 -4.508 -12.094 1 98.81 82 LEU A N 1
ATOM 618 C CA . LEU A 1 82 ? 13.242 -5.012 -11.773 1 98.81 82 LEU A CA 1
ATOM 619 C C . LEU A 1 82 ? 14.297 -4.359 -12.656 1 98.81 82 LEU A C 1
ATOM 621 O O . LEU A 1 82 ? 14.016 -4.008 -13.805 1 98.81 82 LEU A O 1
ATOM 625 N N . PRO A 1 83 ? 15.516 -4.148 -12.141 1 98.38 83 PRO A N 1
ATOM 626 C CA . PRO A 1 83 ? 16.609 -3.746 -13.039 1 98.38 83 PRO A CA 1
ATOM 627 C C . PRO A 1 83 ? 16.906 -4.805 -14.094 1 98.38 83 PRO A C 1
ATOM 629 O O . PRO A 1 83 ? 16.422 -5.934 -14 1 98.38 83 PRO A O 1
ATOM 632 N N . ASP A 1 84 ? 17.688 -4.449 -15.062 1 98.06 84 ASP A N 1
ATOM 633 C CA . ASP A 1 84 ? 17.953 -5.316 -1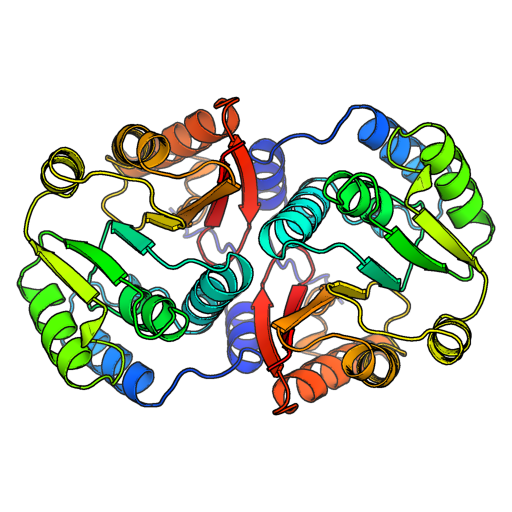6.203 1 98.06 84 ASP A CA 1
ATOM 634 C C . ASP A 1 84 ? 18.547 -6.648 -15.758 1 98.06 84 ASP A C 1
ATOM 636 O O . ASP A 1 84 ? 18.312 -7.68 -16.391 1 98.06 84 ASP A O 1
ATOM 640 N N . ASP A 1 85 ? 19.266 -6.586 -14.727 1 98.06 85 ASP A N 1
ATOM 641 C CA . ASP A 1 85 ? 19.938 -7.797 -14.25 1 98.06 85 ASP A CA 1
ATOM 642 C C . ASP A 1 85 ? 19.156 -8.422 -13.086 1 98.06 85 ASP A C 1
ATOM 644 O O . ASP A 1 85 ? 19.703 -9.258 -12.359 1 98.06 85 ASP A O 1
ATOM 648 N N . GLY A 1 86 ? 17.906 -7.953 -12.859 1 98.75 86 GLY A N 1
ATOM 649 C CA . GLY A 1 86 ? 17.078 -8.531 -11.82 1 98.75 86 GLY A CA 1
ATOM 650 C C . GLY A 1 86 ? 16.453 -9.859 -12.227 1 98.75 86 GLY A C 1
ATOM 651 O O . GLY A 1 86 ? 16.5 -10.234 -13.398 1 98.75 86 GLY A O 1
ATOM 652 N N . ALA A 1 87 ? 15.906 -10.562 -11.234 1 98.81 87 ALA A N 1
ATOM 653 C CA . ALA A 1 87 ? 15.336 -11.883 -11.492 1 98.81 87 ALA A CA 1
ATOM 654 C C . ALA A 1 87 ? 14.07 -12.102 -10.664 1 98.81 87 ALA A C 1
ATOM 656 O O . ALA A 1 87 ? 14 -11.68 -9.508 1 98.81 87 ALA A O 1
ATOM 657 N N . LEU A 1 88 ? 13.164 -12.766 -11.258 1 98.94 88 LEU A N 1
ATOM 658 C CA . LEU A 1 88 ? 11.93 -13.195 -10.602 1 98.94 88 LEU A CA 1
ATOM 659 C C . LEU A 1 88 ? 11.711 -14.688 -10.789 1 98.94 88 LEU A C 1
ATOM 661 O O . LEU A 1 88 ? 11.688 -15.188 -11.914 1 98.94 88 LEU A O 1
ATOM 665 N N . ILE A 1 89 ? 11.68 -15.391 -9.688 1 98.94 89 ILE A N 1
ATOM 666 C CA . ILE A 1 89 ? 11.297 -16.797 -9.703 1 98.94 89 ILE A CA 1
ATOM 667 C C . ILE A 1 89 ? 9.82 -16.953 -9.359 1 98.94 89 ILE A C 1
ATOM 669 O O . ILE A 1 89 ? 9.352 -16.391 -8.367 1 98.94 89 ILE A O 1
ATOM 673 N N . THR A 1 90 ? 9.102 -17.578 -10.211 1 98.88 90 THR A N 1
ATOM 674 C CA . THR A 1 90 ? 7.695 -17.859 -9.945 1 98.88 90 THR A CA 1
ATOM 675 C C . THR A 1 90 ? 7.406 -19.344 -10.086 1 98.88 90 THR A C 1
ATOM 677 O O . THR A 1 90 ? 8.055 -20.031 -10.875 1 98.88 90 THR A O 1
ATOM 680 N N . CYS A 1 91 ? 6.438 -19.844 -9.281 1 98.06 91 CYS A N 1
ATOM 681 C CA . CYS A 1 91 ? 6.156 -21.281 -9.352 1 98.06 91 CYS A CA 1
ATOM 682 C C . CYS A 1 91 ? 4.656 -21.531 -9.43 1 98.06 91 CYS A C 1
ATOM 684 O O . CYS A 1 91 ? 3.859 -20.766 -8.891 1 98.06 91 CYS A O 1
ATOM 686 N N . ASP A 1 92 ? 4.293 -22.547 -10.086 1 98.25 92 ASP A N 1
ATOM 687 C CA . ASP A 1 92 ? 2.91 -22.969 -10.273 1 98.25 92 ASP A CA 1
ATOM 688 C C . ASP A 1 92 ? 2.834 -24.453 -10.641 1 98.25 92 ASP A C 1
ATOM 690 O O . ASP A 1 92 ? 3.84 -25.047 -11.023 1 98.25 92 ASP A O 1
ATOM 694 N N . ILE A 1 93 ? 1.615 -25 -10.484 1 97.81 93 ILE A N 1
ATOM 695 C CA . ILE A 1 93 ? 1.463 -26.422 -10.773 1 97.81 93 ILE A CA 1
ATOM 696 C C . ILE A 1 93 ? 0.621 -26.594 -12.039 1 97.81 93 ILE A C 1
ATOM 698 O O . ILE A 1 93 ? 0.578 -27.688 -12.609 1 97.81 93 ILE A O 1
ATOM 702 N N . ASP A 1 94 ? -0.081 -25.594 -12.5 1 97.25 94 ASP A N 1
ATOM 703 C CA . ASP A 1 94 ? -1.072 -25.719 -13.562 1 97.25 94 ASP A CA 1
ATOM 704 C C . ASP A 1 94 ? -0.438 -25.484 -14.938 1 97.25 94 ASP A C 1
ATOM 706 O O . ASP A 1 94 ? -0.222 -24.344 -15.344 1 97.25 94 ASP A O 1
ATOM 710 N N . PRO A 1 95 ? -0.285 -26.516 -15.742 1 97.25 95 PRO A N 1
ATOM 711 C CA . PRO A 1 95 ? 0.389 -26.344 -17.031 1 97.25 95 PRO A CA 1
ATOM 712 C C . PRO A 1 95 ? -0.426 -25.516 -18.016 1 97.25 95 PRO A C 1
ATOM 714 O O . PRO A 1 95 ? 0.144 -24.828 -18.875 1 97.25 95 PRO A O 1
ATOM 717 N N . GLU A 1 96 ? -1.718 -25.609 -17.891 1 97.31 96 GLU A N 1
ATOM 718 C CA . GLU A 1 96 ? -2.553 -24.828 -18.797 1 97.31 96 GLU A CA 1
ATOM 719 C C . GLU A 1 96 ? -2.373 -23.328 -18.578 1 97.31 96 GLU A C 1
ATOM 721 O O . GLU A 1 96 ? -2.188 -22.562 -19.516 1 97.31 96 GLU A O 1
ATOM 726 N N . ALA A 1 97 ? -2.467 -22.938 -17.359 1 97.94 97 ALA A N 1
ATOM 727 C CA . ALA A 1 97 ? -2.289 -21.516 -17.016 1 97.94 97 ALA A CA 1
ATOM 728 C C . ALA A 1 97 ? -0.882 -21.047 -17.359 1 97.94 97 ALA A C 1
ATOM 730 O O . ALA A 1 97 ? -0.711 -19.969 -17.938 1 97.94 97 ALA A O 1
ATOM 731 N N . THR A 1 98 ? 0.14 -21.875 -17.094 1 98.31 98 THR A N 1
ATOM 732 C CA . THR A 1 98 ? 1.516 -21.422 -17.281 1 98.31 98 THR A CA 1
ATOM 733 C C . THR A 1 98 ? 1.892 -21.406 -18.75 1 98.31 98 THR A C 1
ATOM 735 O O . THR A 1 98 ? 2.842 -20.734 -19.156 1 98.31 98 THR A O 1
ATOM 738 N N . ASP A 1 99 ? 1.164 -22.156 -19.531 1 98.19 99 ASP A N 1
ATOM 739 C CA . ASP A 1 99 ? 1.365 -22.047 -20.969 1 98.19 99 ASP A CA 1
ATOM 740 C C . ASP A 1 99 ? 1.033 -20.641 -21.469 1 98.19 99 ASP A C 1
ATOM 742 O O . ASP A 1 99 ? 1.748 -20.078 -22.312 1 98.19 99 ASP A O 1
ATOM 746 N N . VAL A 1 100 ? -0.063 -20.141 -20.953 1 98.44 100 VAL A N 1
ATOM 747 C CA . VAL A 1 100 ? -0.412 -18.75 -21.266 1 98.44 100 VAL A CA 1
ATOM 748 C C . VAL A 1 100 ? 0.688 -17.812 -20.781 1 98.44 100 VAL A C 1
ATOM 750 O O . VAL A 1 100 ? 1.146 -16.938 -21.516 1 98.44 100 VAL A O 1
ATOM 753 N N . ALA A 1 101 ? 1.133 -18.016 -19.547 1 98.75 101 ALA A N 1
ATOM 754 C CA . ALA A 1 101 ? 2.16 -17.172 -18.953 1 98.75 101 ALA A CA 1
ATOM 755 C C . ALA A 1 101 ? 3.422 -17.156 -19.812 1 98.75 101 ALA A C 1
ATOM 757 O O . ALA A 1 101 ? 3.938 -16.078 -20.141 1 98.75 101 ALA A O 1
ATOM 758 N N . ARG A 1 102 ? 3.883 -18.297 -20.219 1 98.62 102 ARG A N 1
ATOM 759 C CA . ARG A 1 102 ? 5.105 -18.422 -21 1 98.62 102 ARG A CA 1
ATOM 760 C C . ARG A 1 102 ? 4.988 -17.656 -22.312 1 98.62 102 ARG A C 1
ATOM 762 O O . ARG A 1 102 ? 5.938 -17 -22.75 1 98.62 102 ARG A O 1
ATOM 769 N N . ALA A 1 103 ? 3.875 -17.812 -22.922 1 98.56 103 ALA A N 1
ATOM 770 C CA . ALA A 1 103 ? 3.658 -17.125 -24.203 1 98.56 103 ALA A CA 1
ATOM 771 C C . ALA A 1 103 ? 3.789 -15.617 -24.031 1 98.56 103 ALA A C 1
ATOM 773 O O . ALA A 1 103 ? 4.359 -14.938 -24.891 1 98.56 103 ALA A O 1
ATOM 774 N N . PHE A 1 104 ? 3.291 -15.078 -22.953 1 98.75 104 PHE A N 1
ATOM 775 C CA . PHE A 1 104 ? 3.334 -13.641 -22.734 1 98.75 104 PHE A CA 1
ATOM 776 C C . PHE A 1 104 ? 4.695 -13.211 -22.219 1 98.75 104 PHE A C 1
ATOM 778 O O . PHE A 1 104 ? 5.164 -12.109 -22.516 1 98.75 104 PHE A O 1
ATOM 785 N N . PHE A 1 105 ? 5.355 -14.062 -21.391 1 98.75 105 PHE A N 1
ATOM 786 C CA . PHE A 1 105 ? 6.727 -13.766 -21 1 98.75 105 PHE A CA 1
ATOM 787 C C . PHE A 1 105 ? 7.617 -13.594 -22.219 1 98.75 105 PHE A C 1
ATOM 789 O O . PHE A 1 105 ? 8.43 -12.664 -22.281 1 98.75 105 PHE A O 1
ATOM 796 N N . LEU A 1 106 ? 7.414 -14.445 -23.156 1 98.38 106 LEU A N 1
ATOM 797 C CA . LEU A 1 106 ? 8.227 -14.406 -24.359 1 98.38 106 LEU A CA 1
ATOM 798 C C . LEU A 1 106 ? 8 -13.109 -25.125 1 98.38 106 LEU A C 1
ATOM 800 O O . LEU A 1 106 ? 8.922 -12.586 -25.75 1 98.38 106 LEU A O 1
ATOM 804 N N . ARG A 1 107 ? 6.848 -12.555 -25.078 1 98.38 107 ARG A N 1
ATOM 805 C CA . ARG A 1 107 ? 6.48 -11.359 -25.844 1 98.38 107 ARG A CA 1
ATOM 806 C C . ARG A 1 107 ? 6.914 -10.094 -25.109 1 98.38 107 ARG A C 1
ATOM 808 O O . ARG A 1 107 ? 6.973 -9.016 -25.703 1 98.38 107 ARG A O 1
ATOM 815 N N . SER A 1 108 ? 7.168 -10.156 -23.859 1 98.31 108 SER A N 1
ATOM 816 C CA . SER A 1 108 ? 7.5 -8.992 -23.047 1 98.31 108 SER A CA 1
ATOM 817 C C . SER A 1 108 ? 9 -8.711 -23.062 1 98.31 108 SER A C 1
ATOM 819 O O . SER A 1 108 ? 9.812 -9.633 -23.031 1 98.31 108 SER A O 1
ATOM 821 N N . PRO A 1 109 ? 9.414 -7.434 -23.062 1 97.69 109 PRO A N 1
ATOM 822 C CA . PRO A 1 109 ? 10.836 -7.125 -22.938 1 97.69 109 PRO A CA 1
ATOM 823 C C . PRO A 1 109 ? 11.398 -7.504 -21.562 1 97.69 109 PRO A C 1
ATOM 825 O O . PRO A 1 109 ? 12.617 -7.52 -21.375 1 97.69 109 PRO A O 1
ATOM 828 N N . HIS A 1 110 ? 10.531 -7.887 -20.656 1 98.44 110 HIS A N 1
ATOM 829 C CA . HIS A 1 110 ? 10.969 -8.172 -19.281 1 98.44 110 HIS A CA 1
ATOM 830 C C . HIS A 1 110 ? 10.859 -9.656 -18.969 1 98.44 110 HIS A C 1
ATOM 832 O O . HIS A 1 110 ? 11.242 -10.086 -17.875 1 98.44 110 HIS A O 1
ATOM 838 N N . GLY A 1 111 ? 10.32 -10.391 -19.891 1 98.62 111 GLY A N 1
ATOM 839 C CA . GLY A 1 111 ? 10.086 -11.812 -19.672 1 98.62 111 GLY A CA 1
ATOM 840 C C . GLY A 1 111 ? 11.352 -12.594 -19.391 1 98.62 111 GLY A C 1
ATOM 841 O O . GLY A 1 111 ? 11.312 -13.617 -18.703 1 98.62 111 GLY A O 1
ATOM 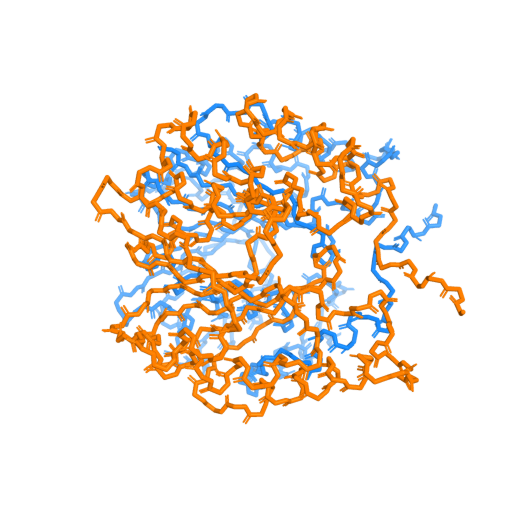842 N N . ARG A 1 112 ? 12.484 -12.117 -19.922 1 98.31 112 ARG A N 1
ATOM 843 C CA . ARG A 1 112 ? 13.758 -12.812 -19.75 1 98.31 112 ARG A CA 1
ATOM 844 C C . ARG A 1 112 ? 14.18 -12.828 -18.281 1 98.31 112 ARG A C 1
ATOM 846 O O . ARG A 1 112 ? 15.039 -13.617 -17.891 1 98.31 112 ARG A O 1
ATOM 853 N N . LYS A 1 113 ? 13.602 -11.938 -17.5 1 98.88 113 LYS A N 1
ATOM 854 C CA . LYS A 1 113 ? 13.945 -11.836 -16.078 1 98.88 113 LYS A CA 1
ATOM 855 C C . LYS A 1 113 ? 13.195 -12.883 -15.266 1 98.88 113 LYS A C 1
ATOM 857 O O . LYS A 1 113 ? 13.469 -13.055 -14.078 1 98.88 113 LYS A O 1
ATOM 862 N N . ILE A 1 114 ? 12.227 -13.594 -15.883 1 98.94 114 ILE A N 1
ATOM 863 C CA . ILE A 1 114 ? 11.312 -14.453 -15.141 1 98.94 114 ILE A CA 1
ATOM 864 C C . ILE A 1 114 ? 11.719 -15.914 -15.328 1 98.94 114 ILE A C 1
ATOM 866 O O . ILE A 1 114 ? 11.852 -16.391 -16.453 1 98.94 114 ILE A O 1
ATOM 870 N N . ASP A 1 115 ? 11.922 -16.578 -14.273 1 98.81 115 ASP A N 1
ATOM 871 C CA . ASP A 1 115 ? 12.18 -18.016 -14.219 1 98.81 115 ASP A CA 1
ATOM 872 C C . ASP A 1 115 ? 10.969 -18.766 -13.664 1 98.81 115 ASP A C 1
ATOM 874 O O . ASP A 1 115 ? 10.727 -18.75 -12.453 1 98.81 115 ASP A O 1
ATOM 878 N N . LEU A 1 116 ? 10.234 -19.406 -14.508 1 98.81 116 LEU A N 1
ATOM 879 C CA . LEU A 1 116 ? 9.039 -20.156 -14.133 1 98.81 116 LEU A CA 1
ATOM 880 C C . LEU A 1 116 ? 9.375 -21.594 -13.797 1 98.81 116 LEU A C 1
ATOM 882 O O . LEU A 1 116 ? 9.938 -22.328 -14.625 1 98.81 116 LEU A O 1
ATOM 886 N N . ARG A 1 117 ? 9.008 -21.969 -12.594 1 98.69 117 ARG A N 1
ATOM 887 C CA . ARG A 1 117 ? 9.258 -23.312 -12.094 1 98.69 117 ARG A CA 1
ATOM 888 C C . ARG A 1 117 ? 7.945 -24.078 -11.898 1 98.69 117 ARG A C 1
ATOM 890 O O . ARG A 1 117 ? 7.07 -23.625 -11.156 1 98.69 117 ARG A O 1
ATOM 897 N N . MET A 1 118 ? 7.898 -25.234 -12.516 1 98.44 118 MET A N 1
ATOM 898 C CA . MET A 1 118 ? 6.688 -26.047 -12.398 1 98.44 118 MET A CA 1
ATOM 899 C C . MET A 1 118 ? 6.781 -27 -11.211 1 98.44 118 MET A C 1
ATOM 901 O O . MET A 1 118 ? 7.852 -27.531 -10.914 1 98.44 118 MET A O 1
ATOM 905 N N . GLY A 1 119 ? 5.617 -27.234 -10.523 1 98.06 119 GLY A N 1
ATOM 906 C CA . GLY A 1 119 ? 5.531 -28.172 -9.422 1 98.06 119 GLY A CA 1
ATOM 907 C C . GLY A 1 119 ? 4.996 -27.562 -8.141 1 98.06 119 GLY A C 1
ATOM 908 O O . GLY A 1 119 ? 4.766 -26.344 -8.078 1 98.06 119 GLY A O 1
ATOM 909 N N . PRO A 1 120 ? 4.797 -28.422 -7.176 1 98.06 120 PRO A N 1
ATOM 910 C CA . PRO A 1 120 ? 4.367 -27.875 -5.887 1 98.06 120 PRO A CA 1
ATOM 911 C C . PRO A 1 120 ? 5.336 -26.828 -5.34 1 98.06 120 PRO A C 1
ATOM 913 O O . PRO A 1 120 ? 6.543 -27.062 -5.293 1 98.06 120 PRO A O 1
ATOM 916 N N . ALA A 1 121 ? 4.824 -25.688 -4.973 1 98.19 121 ALA A N 1
ATOM 917 C CA . ALA A 1 121 ? 5.645 -24.547 -4.562 1 98.19 121 ALA A CA 1
ATOM 918 C C . ALA A 1 121 ? 6.547 -24.906 -3.389 1 98.19 121 ALA A C 1
ATOM 920 O O . ALA A 1 121 ? 7.707 -24.5 -3.338 1 98.19 121 ALA A O 1
ATOM 921 N N . LEU A 1 122 ? 6.004 -25.688 -2.432 1 98.5 122 LEU A N 1
ATOM 922 C CA . LEU A 1 122 ? 6.785 -26.031 -1.249 1 98.5 122 LEU A CA 1
ATOM 923 C C . LEU A 1 122 ? 8 -26.859 -1.628 1 98.5 122 LEU A C 1
ATOM 925 O O . LEU A 1 122 ? 9.047 -26.781 -0.979 1 98.5 122 LEU A O 1
ATOM 929 N N . ASP A 1 123 ? 7.875 -27.672 -2.701 1 98.31 123 ASP A N 1
ATOM 930 C CA . ASP A 1 123 ? 9.031 -28.422 -3.195 1 98.31 123 ASP A CA 1
ATOM 931 C C . ASP A 1 123 ? 10.047 -27.5 -3.852 1 98.31 123 ASP A C 1
ATOM 933 O O . ASP A 1 123 ? 11.25 -27.625 -3.633 1 98.31 123 ASP A O 1
ATOM 937 N N . THR A 1 124 ? 9.562 -26.562 -4.645 1 97.88 124 THR A N 1
ATOM 938 C CA . THR A 1 124 ? 10.438 -25.578 -5.258 1 97.88 124 THR A CA 1
ATOM 939 C C . THR A 1 124 ? 11.172 -24.766 -4.191 1 97.88 124 THR A C 1
ATOM 941 O O . THR A 1 124 ? 12.383 -24.547 -4.297 1 97.88 124 THR A O 1
ATOM 944 N N . LEU A 1 125 ? 10.477 -24.328 -3.154 1 98.5 125 LEU A N 1
ATOM 945 C CA . LEU A 1 125 ? 11.031 -23.484 -2.1 1 98.5 125 LEU A CA 1
ATOM 946 C C . LEU A 1 125 ? 12.18 -24.188 -1.388 1 98.5 125 LEU A C 1
ATOM 948 O O . LEU A 1 125 ? 13.141 -23.547 -0.972 1 98.5 125 LEU A O 1
ATOM 952 N N . LYS A 1 126 ? 12.117 -25.516 -1.341 1 98.06 126 LYS A N 1
ATOM 953 C CA . LYS A 1 126 ? 13.172 -26.281 -0.686 1 98.06 126 LYS A CA 1
ATOM 954 C C . LYS A 1 126 ? 14.484 -26.203 -1.46 1 98.06 126 LYS A C 1
ATOM 956 O O . LYS A 1 126 ? 15.555 -26.438 -0.899 1 98.06 126 LYS A O 1
ATOM 961 N N . THR A 1 127 ? 14.414 -25.891 -2.695 1 97.81 127 THR A N 1
ATOM 962 C CA . THR A 1 127 ? 15.594 -25.891 -3.547 1 97.81 127 THR A CA 1
ATOM 963 C C . THR A 1 127 ? 16.203 -24.5 -3.643 1 97.81 127 THR A C 1
ATOM 965 O O . THR A 1 127 ? 17.281 -24.328 -4.211 1 97.81 127 THR A O 1
ATOM 968 N N . LEU A 1 128 ? 15.539 -23.516 -3.133 1 98.25 128 LEU A N 1
ATOM 969 C CA . LEU A 1 128 ? 15.945 -22.125 -3.334 1 98.25 128 LEU A CA 1
ATOM 970 C C . LEU A 1 128 ? 16.828 -21.641 -2.189 1 98.25 128 LEU A C 1
ATOM 972 O O . LEU A 1 128 ? 16.688 -22.109 -1.054 1 98.25 128 LEU A O 1
ATOM 976 N N . GLN A 1 129 ? 17.734 -20.828 -2.592 1 97.5 129 GLN A N 1
ATOM 977 C CA . GLN A 1 129 ? 18.547 -20.109 -1.622 1 97.5 129 GLN A CA 1
ATOM 978 C C . GLN A 1 129 ? 18.281 -18.609 -1.679 1 97.5 129 GLN A C 1
ATOM 980 O O . GLN A 1 129 ? 18.094 -18.047 -2.762 1 97.5 129 GLN A O 1
ATOM 985 N N . GLY A 1 130 ? 18.219 -18.094 -0.53 1 95.88 130 GLY A N 1
ATOM 986 C CA . GLY A 1 130 ? 18.078 -16.641 -0.462 1 95.88 130 GLY A CA 1
ATOM 987 C C . GLY A 1 130 ? 19.406 -15.914 -0.644 1 95.88 130 GLY A C 1
ATOM 988 O O . GLY A 1 130 ? 20.391 -16.5 -1.095 1 95.88 130 GLY A O 1
ATOM 989 N N . PRO A 1 131 ? 19.359 -14.648 -0.388 1 98.31 131 PRO A N 1
ATOM 990 C CA . PRO A 1 131 ? 18.219 -13.867 0.087 1 98.31 131 PRO A CA 1
ATOM 991 C C . PRO A 1 131 ? 17.359 -13.328 -1.053 1 98.31 131 PRO A C 1
ATOM 993 O O . PRO A 1 131 ? 17.875 -13.031 -2.133 1 98.31 131 PRO A O 1
ATOM 996 N N . PHE A 1 132 ? 16.078 -13.266 -0.959 1 98.94 132 PHE A N 1
ATOM 997 C CA . PHE A 1 132 ? 15.156 -12.516 -1.795 1 98.94 132 PHE A CA 1
ATOM 998 C C . PHE A 1 132 ? 14.844 -11.156 -1.177 1 98.94 132 PHE A C 1
ATOM 1000 O O . PHE A 1 132 ? 14.93 -10.984 0.041 1 98.94 132 PHE A O 1
ATOM 1007 N N . ASP A 1 133 ? 14.555 -10.188 -2.055 1 98.94 133 ASP A N 1
ATOM 1008 C CA . ASP A 1 133 ? 14.211 -8.844 -1.598 1 98.94 133 ASP A CA 1
ATOM 1009 C C . ASP A 1 133 ? 12.711 -8.711 -1.36 1 98.94 133 ASP A C 1
ATOM 1011 O O . ASP A 1 133 ? 12.273 -7.906 -0.536 1 98.94 133 ASP A O 1
ATOM 1015 N N . LEU A 1 134 ? 11.945 -9.43 -2.146 1 98.94 134 LEU A N 1
ATOM 1016 C CA . LEU A 1 134 ? 10.492 -9.359 -2.115 1 98.94 134 LEU A CA 1
ATOM 1017 C C . LEU A 1 134 ? 9.875 -10.703 -2.494 1 98.94 134 LEU A C 1
ATOM 1019 O O . LEU A 1 134 ? 10.367 -11.383 -3.391 1 98.94 134 LEU A O 1
ATOM 1023 N N . ALA A 1 135 ? 8.836 -11.086 -1.803 1 99 135 ALA A N 1
ATOM 1024 C CA . ALA A 1 135 ? 8.078 -12.297 -2.121 1 99 135 ALA A CA 1
ATOM 1025 C C . ALA A 1 135 ? 6.586 -12 -2.205 1 99 135 ALA A C 1
ATOM 1027 O O . ALA A 1 135 ? 6.051 -11.227 -1.404 1 99 135 ALA A O 1
ATOM 1028 N N . PHE A 1 136 ? 5.977 -12.562 -3.195 1 98.94 136 PHE A N 1
ATOM 1029 C CA . PHE A 1 136 ? 4.535 -12.43 -3.381 1 98.94 136 PHE A CA 1
ATOM 1030 C C . PHE A 1 136 ? 3.855 -13.797 -3.299 1 98.94 136 PHE A C 1
ATOM 1032 O O . PHE A 1 136 ? 4.168 -14.695 -4.074 1 98.94 136 PHE A O 1
ATOM 1039 N N . ILE A 1 137 ? 2.949 -13.945 -2.336 1 98.94 137 ILE A N 1
ATOM 1040 C CA . ILE A 1 137 ? 2.223 -15.188 -2.113 1 98.94 137 ILE A CA 1
ATOM 1041 C C . ILE A 1 137 ? 0.782 -15.039 -2.598 1 98.94 137 ILE A C 1
ATOM 1043 O O . ILE A 1 137 ? 0.004 -14.273 -2.025 1 98.94 137 ILE A O 1
ATOM 1047 N N . ASP A 1 138 ? 0.353 -15.75 -3.576 1 98.44 138 ASP A N 1
ATOM 1048 C CA . ASP A 1 138 ? -0.988 -15.773 -4.152 1 98.44 138 ASP A CA 1
ATOM 1049 C C . ASP A 1 138 ? -1.292 -17.125 -4.777 1 98.44 138 ASP A C 1
ATOM 1051 O O . ASP A 1 138 ? -1.334 -17.266 -6.004 1 98.44 138 ASP A O 1
ATOM 1055 N N . ALA A 1 139 ? -1.524 -18.078 -3.938 1 97.56 139 ALA A N 1
ATOM 1056 C CA . ALA A 1 139 ? -1.679 -19.469 -4.352 1 97.56 139 ALA A CA 1
ATOM 1057 C C . ALA A 1 139 ? -2.807 -20.156 -3.58 1 97.56 139 ALA A C 1
ATOM 1059 O O . ALA A 1 139 ? -3.836 -19.531 -3.297 1 97.56 139 ALA A O 1
ATOM 1060 N N . ASP A 1 140 ? -2.748 -21.531 -3.506 1 96.88 140 ASP A N 1
ATOM 1061 C CA . ASP A 1 140 ? -3.779 -22.266 -2.775 1 96.88 140 ASP A CA 1
ATOM 1062 C C . ASP A 1 140 ? -3.816 -21.844 -1.309 1 96.88 140 ASP A C 1
ATOM 1064 O O . ASP A 1 140 ? -2.791 -21.875 -0.623 1 96.88 140 ASP A O 1
ATOM 1068 N N . LYS A 1 141 ? -4.965 -21.531 -0.777 1 97.81 141 LYS A N 1
ATOM 1069 C CA . LYS A 1 141 ? -5.137 -20.891 0.52 1 97.81 141 LYS A CA 1
ATOM 1070 C C . LYS A 1 141 ? -4.789 -21.844 1.661 1 97.81 141 LYS A C 1
ATOM 1072 O O . LYS A 1 141 ? -4.18 -21.422 2.652 1 97.81 141 LYS A O 1
ATOM 1077 N N . PRO A 1 142 ? -5.066 -23.109 1.551 1 98.19 142 PRO A N 1
ATOM 1078 C CA . PRO A 1 142 ? -4.75 -24.031 2.65 1 98.19 142 PRO A CA 1
ATOM 1079 C C . PRO A 1 142 ? -3.262 -24.062 2.982 1 98.19 142 PRO A C 1
ATOM 1081 O O . PRO A 1 142 ? -2.881 -24.406 4.102 1 98.19 142 PRO A O 1
ATOM 1084 N N . SER A 1 143 ? -2.387 -23.625 2.08 1 98.44 143 SER A N 1
ATOM 1085 C CA . SER A 1 143 ? -0.948 -23.766 2.279 1 98.44 143 SER A CA 1
ATOM 1086 C C . SER A 1 143 ? -0.311 -22.438 2.699 1 98.44 143 SER A C 1
ATOM 1088 O O . SER A 1 143 ? 0.913 -22.344 2.805 1 98.44 143 SER A O 1
ATOM 1090 N N . TYR A 1 144 ? -1.017 -21.406 2.984 1 98.81 144 TYR A N 1
ATOM 1091 C CA . TYR A 1 144 ? -0.498 -20.062 3.236 1 98.81 144 TYR A CA 1
ATOM 1092 C C . TYR A 1 144 ? 0.438 -20.062 4.438 1 98.81 144 TYR A C 1
ATOM 1094 O O . TYR A 1 144 ? 1.509 -19.453 4.395 1 98.81 144 TYR A O 1
ATOM 1102 N N . ALA A 1 145 ? 0.013 -20.719 5.484 1 98.81 145 ALA A N 1
ATOM 1103 C CA . ALA A 1 145 ? 0.865 -20.781 6.668 1 98.81 145 ALA A CA 1
ATOM 1104 C C . ALA A 1 145 ? 2.195 -21.453 6.359 1 98.81 145 ALA A C 1
ATOM 1106 O O . ALA A 1 145 ? 3.25 -21 6.816 1 98.81 145 ALA A O 1
ATOM 1107 N N . ALA A 1 146 ? 2.117 -22.531 5.59 1 98.75 146 ALA A N 1
ATOM 1108 C CA . ALA A 1 146 ? 3.334 -23.234 5.207 1 98.75 146 ALA A CA 1
ATOM 1109 C C . ALA A 1 146 ? 4.207 -22.375 4.293 1 98.75 146 ALA A C 1
ATOM 1111 O O . ALA A 1 146 ? 5.434 -22.391 4.402 1 98.75 146 ALA A O 1
ATOM 1112 N N . TYR A 1 147 ? 3.568 -21.656 3.348 1 98.88 147 TYR A N 1
ATOM 1113 C CA . TYR A 1 147 ? 4.32 -20.734 2.5 1 98.88 147 TYR A CA 1
ATOM 1114 C C . TYR A 1 147 ? 5.035 -19.688 3.34 1 98.88 147 TYR A C 1
ATOM 1116 O O . TYR A 1 147 ? 6.199 -19.375 3.09 1 98.88 147 TYR A O 1
ATOM 1124 N N . TRP A 1 148 ? 4.34 -19.125 4.379 1 98.88 148 TRP A N 1
ATOM 1125 C CA . TRP A 1 148 ? 4.93 -18.141 5.27 1 98.88 148 TRP A CA 1
ATOM 1126 C C . TRP A 1 148 ? 6.199 -18.672 5.918 1 98.88 148 TRP A C 1
ATOM 1128 O O . TRP A 1 148 ? 7.25 -18.031 5.871 1 98.88 148 TRP A O 1
ATOM 1138 N N . ASP A 1 149 ? 6.113 -19.891 6.418 1 98.81 149 ASP A N 1
ATOM 1139 C CA . ASP A 1 149 ? 7.23 -20.516 7.117 1 98.81 149 ASP A CA 1
ATOM 1140 C C . ASP A 1 149 ? 8.414 -20.75 6.18 1 98.81 149 ASP A C 1
ATOM 1142 O O . ASP A 1 149 ? 9.57 -20.609 6.586 1 98.81 149 ASP A O 1
ATOM 1146 N N . ALA A 1 150 ? 8.133 -21.078 4.973 1 98.81 150 ALA A N 1
ATOM 1147 C CA . ALA A 1 150 ? 9.172 -21.422 4.008 1 98.81 150 ALA A CA 1
ATOM 1148 C C . ALA A 1 150 ? 9.797 -20.156 3.412 1 98.81 150 ALA A C 1
ATOM 1150 O O . ALA A 1 150 ? 10.992 -20.141 3.107 1 98.81 150 ALA A O 1
ATOM 1151 N N . VAL A 1 151 ? 9 -19.094 3.225 1 98.88 151 VAL A N 1
ATOM 1152 C CA . VAL A 1 151 ? 9.414 -17.906 2.465 1 98.88 151 VAL A CA 1
ATOM 1153 C C . VAL A 1 151 ? 10.172 -16.953 3.373 1 98.88 151 VAL A C 1
ATOM 1155 O O . VAL A 1 151 ? 11.172 -16.359 2.963 1 98.88 151 VAL A O 1
ATOM 1158 N N . LEU A 1 152 ? 9.719 -16.766 4.617 1 98.81 152 LEU A N 1
ATOM 1159 C CA . LEU A 1 152 ? 10.258 -15.742 5.5 1 98.81 152 LEU A CA 1
ATOM 1160 C C . LEU A 1 152 ? 11.766 -15.93 5.691 1 98.81 152 LEU A C 1
ATOM 1162 O O . LEU A 1 152 ? 12.531 -14.969 5.598 1 98.81 152 LEU A O 1
ATOM 1166 N N . PRO A 1 153 ? 12.281 -17.188 5.852 1 98.56 153 PRO A N 1
ATOM 1167 C CA . PRO A 1 153 ? 13.727 -17.375 6.031 1 98.56 153 PRO A CA 1
ATOM 1168 C C . PRO A 1 153 ? 14.523 -17.016 4.777 1 98.56 153 PRO A C 1
ATOM 1170 O O . PRO A 1 153 ? 15.734 -16.781 4.859 1 98.56 153 PRO A O 1
ATOM 1173 N N . LEU A 1 154 ? 13.906 -16.969 3.635 1 98.75 154 LEU A N 1
ATOM 1174 C CA . LEU A 1 154 ? 14.578 -16.719 2.367 1 98.75 154 LEU A CA 1
ATOM 1175 C C . LEU A 1 154 ? 14.695 -15.219 2.107 1 98.75 154 LEU A C 1
ATOM 1177 O O . LEU A 1 154 ? 15.398 -14.797 1.19 1 98.75 154 LEU A O 1
ATOM 1181 N N . LEU A 1 155 ? 14 -14.414 2.879 1 98.75 155 LEU A N 1
ATOM 1182 C CA . LEU A 1 155 ? 13.984 -12.969 2.688 1 98.75 155 LEU A CA 1
ATOM 1183 C C . LEU A 1 155 ? 15.164 -12.32 3.406 1 98.75 155 LEU A C 1
ATOM 1185 O O . LEU A 1 155 ? 15.508 -12.719 4.523 1 98.75 155 LEU A O 1
ATOM 1189 N N . ARG A 1 156 ? 15.758 -11.32 2.828 1 98.69 156 ARG A N 1
ATOM 1190 C CA . ARG A 1 156 ? 16.766 -10.516 3.518 1 98.69 156 ARG A CA 1
ATOM 1191 C C . ARG A 1 156 ? 16.125 -9.656 4.602 1 98.69 156 ARG A C 1
ATOM 1193 O O . ARG A 1 156 ? 14.93 -9.367 4.551 1 98.69 156 ARG A O 1
ATOM 1200 N N . PRO A 1 157 ? 16.969 -9.227 5.582 1 98.19 157 PRO A N 1
ATOM 1201 C CA . PRO A 1 157 ? 16.438 -8.188 6.469 1 98.19 157 PRO A CA 1
ATOM 1202 C C . PRO A 1 157 ? 15.961 -6.953 5.711 1 98.19 157 PRO A C 1
ATOM 1204 O O . PRO A 1 157 ? 16.609 -6.512 4.766 1 98.19 157 PRO A O 1
ATOM 1207 N N . GLY A 1 158 ? 14.812 -6.488 6.086 1 98.19 158 GLY A N 1
ATOM 1208 C CA . GLY A 1 158 ? 14.242 -5.34 5.402 1 98.19 158 GLY A CA 1
ATOM 1209 C C . GLY A 1 158 ? 13.445 -5.715 4.164 1 98.19 158 GLY A C 1
ATOM 1210 O O . GLY A 1 158 ? 12.812 -4.855 3.545 1 98.19 158 GLY A O 1
ATOM 1211 N N . GLY A 1 159 ? 13.469 -7.027 3.807 1 98.75 159 GLY A N 1
ATOM 1212 C CA . GLY A 1 159 ? 12.695 -7.504 2.672 1 98.75 159 GLY A CA 1
ATOM 1213 C C . GLY A 1 159 ? 11.203 -7.512 2.932 1 98.75 159 GLY A C 1
ATOM 1214 O O . GLY A 1 159 ? 10.766 -7.348 4.07 1 98.75 159 GLY A O 1
ATOM 1215 N N . LEU A 1 160 ? 10.391 -7.68 1.885 1 98.94 160 LEU A N 1
ATOM 1216 C CA . LEU A 1 160 ? 8.945 -7.531 1.977 1 98.94 160 LEU A CA 1
ATOM 1217 C C . LEU A 1 160 ? 8.234 -8.789 1.49 1 98.94 160 LEU A C 1
ATOM 1219 O O . LEU A 1 160 ? 8.57 -9.328 0.431 1 98.94 160 LEU A O 1
ATOM 1223 N N . ILE A 1 161 ? 7.332 -9.344 2.264 1 98.94 161 ILE A N 1
ATOM 1224 C CA . ILE A 1 161 ? 6.391 -10.367 1.817 1 98.94 161 ILE A CA 1
ATOM 1225 C C . ILE A 1 161 ? 5.012 -9.75 1.615 1 98.94 161 ILE A C 1
ATOM 1227 O O . ILE A 1 161 ? 4.531 -8.992 2.469 1 98.94 161 ILE A O 1
ATOM 1231 N N . ILE A 1 162 ? 4.41 -10 0.488 1 98.94 162 ILE A N 1
ATOM 1232 C CA . ILE A 1 162 ? 3.033 -9.609 0.197 1 98.94 162 ILE A CA 1
ATOM 1233 C C . ILE A 1 162 ? 2.168 -10.859 0.028 1 98.94 162 ILE A C 1
ATOM 1235 O O . ILE A 1 162 ? 2.49 -11.742 -0.771 1 98.94 162 ILE A O 1
ATOM 1239 N N . ALA A 1 163 ? 1.146 -10.977 0.77 1 98.94 163 ALA A N 1
ATOM 1240 C CA . ALA A 1 163 ? 0.192 -12.078 0.634 1 98.94 163 ALA A CA 1
ATOM 1241 C C . ALA A 1 163 ? -1.18 -11.562 0.205 1 98.94 163 ALA A C 1
ATOM 1243 O O . ALA A 1 163 ? -1.735 -10.656 0.833 1 98.94 163 ALA A O 1
ATOM 1244 N N . ASP A 1 164 ? -1.71 -12.148 -0.816 1 98.5 164 ASP A N 1
ATOM 1245 C CA . ASP A 1 164 ? -2.947 -11.688 -1.434 1 98.5 164 ASP A CA 1
ATOM 1246 C C . ASP A 1 164 ? -4.156 -12.422 -0.864 1 98.5 164 ASP A C 1
ATOM 1248 O O . ASP A 1 164 ? -4.012 -13.484 -0.26 1 98.5 164 ASP A O 1
ATOM 1252 N N . ASN A 1 165 ? -5.383 -11.859 -0.937 1 98.12 165 ASN A N 1
ATOM 1253 C CA . ASN A 1 165 ? -6.691 -12.422 -0.612 1 98.12 165 ASN A CA 1
ATOM 1254 C C . ASN A 1 165 ? -6.793 -12.781 0.866 1 98.12 165 ASN A C 1
ATOM 1256 O O . ASN A 1 165 ? -7.328 -13.836 1.216 1 98.12 165 ASN A O 1
ATOM 1260 N N . VAL A 1 166 ? -6.305 -11.922 1.704 1 98.69 166 VAL A N 1
ATOM 1261 C CA . VAL A 1 166 ? -6.203 -12.312 3.105 1 98.69 166 VAL A CA 1
ATOM 1262 C C . VAL A 1 166 ? -7.473 -11.898 3.85 1 98.69 166 VAL A C 1
ATOM 1264 O O . VAL A 1 166 ? -7.633 -12.195 5.035 1 98.69 166 VAL A O 1
ATOM 1267 N N . LEU A 1 167 ? -8.367 -11.188 3.199 1 98.38 167 LEU A N 1
ATOM 1268 C CA . LEU A 1 167 ? -9.695 -10.961 3.764 1 98.38 167 LEU A CA 1
ATOM 1269 C C . LEU A 1 167 ? -10.688 -11.992 3.254 1 98.38 167 LEU A C 1
ATOM 1271 O O . LEU A 1 167 ? -11.742 -12.195 3.859 1 98.38 167 LEU A O 1
ATOM 1275 N N . TRP A 1 168 ? -10.406 -12.594 2.109 1 97.31 168 TRP A N 1
ATOM 1276 C CA . TRP A 1 168 ? -11.094 -13.766 1.578 1 97.31 168 TRP A CA 1
ATOM 1277 C C . TRP A 1 168 ? -12.594 -13.523 1.5 1 97.31 168 TRP A C 1
ATOM 1279 O O . TRP A 1 168 ? -13.383 -14.297 2.053 1 97.31 168 TRP A O 1
ATOM 1289 N N . SER A 1 169 ? -12.914 -12.375 0.801 1 95.81 169 SER A N 1
ATOM 1290 C CA . SER A 1 169 ? -14.297 -11.984 0.566 1 95.81 169 SER A CA 1
ATOM 1291 C C . SER A 1 169 ? -15.055 -11.805 1.88 1 95.81 169 SER A C 1
ATOM 1293 O O . SER A 1 169 ? -16.25 -12.078 1.953 1 95.81 169 SER A O 1
ATOM 1295 N N . GLY A 1 170 ? -14.344 -11.445 2.914 1 97.12 170 GLY A N 1
ATOM 1296 C CA . GLY A 1 170 ? -14.945 -11.188 4.211 1 97.12 170 GLY A CA 1
ATOM 1297 C C . GLY A 1 170 ? -15.188 -12.453 5.02 1 97.12 170 GLY A C 1
ATOM 1298 O O . GLY A 1 170 ? -15.625 -12.383 6.168 1 97.12 170 GLY A O 1
ATOM 1299 N N . ARG A 1 171 ? -14.836 -13.578 4.523 1 97.19 171 ARG A N 1
ATOM 1300 C CA . ARG A 1 171 ? -15.102 -14.867 5.168 1 97.19 171 ARG A CA 1
ATOM 1301 C C . ARG A 1 171 ? -14.219 -15.055 6.395 1 97.19 171 ARG A C 1
ATOM 1303 O O . ARG A 1 171 ? -14.477 -15.93 7.227 1 97.19 171 ARG A O 1
ATOM 1310 N N . VAL A 1 172 ? -13.305 -14.242 6.547 1 98 172 VAL A N 1
ATOM 1311 C CA . VAL A 1 172 ? -12.445 -14.297 7.727 1 98 172 VAL A CA 1
ATOM 1312 C C . VAL A 1 172 ? -13.25 -13.938 8.969 1 98 172 VAL A C 1
ATOM 1314 O O . VAL A 1 172 ? -12.859 -14.266 10.094 1 98 172 VAL A O 1
ATOM 1317 N N . LEU A 1 173 ? -14.359 -13.219 8.805 1 97.69 173 LEU A N 1
ATOM 1318 C CA . LEU A 1 173 ? -15.18 -12.773 9.93 1 97.69 173 LEU A CA 1
ATOM 1319 C C . LEU A 1 173 ? -16.016 -13.93 10.484 1 97.69 173 LEU A C 1
ATOM 1321 O O . LEU A 1 173 ? -16.375 -13.93 11.664 1 97.69 173 LEU A O 1
ATOM 1325 N N . GLN A 1 174 ? -16.344 -14.812 9.562 1 97 174 GLN A N 1
ATOM 1326 C CA . GLN A 1 174 ? -17.109 -16 9.906 1 97 174 GLN A CA 1
ATOM 1327 C C . GLN A 1 174 ? -16.641 -17.203 9.094 1 97 174 GLN A C 1
ATOM 1329 O O . GLN A 1 174 ? -17.375 -17.703 8.234 1 97 174 GLN A O 1
ATOM 1334 N N . PRO A 1 175 ? -15.477 -17.766 9.508 1 97.56 175 PRO A N 1
ATOM 1335 C CA . PRO A 1 175 ? -14.898 -18.859 8.727 1 97.56 175 PRO A CA 1
ATOM 1336 C C . PRO A 1 175 ? -15.719 -20.141 8.82 1 97.56 175 PRO A C 1
ATOM 1338 O O . PRO A 1 175 ? -16.172 -20.5 9.906 1 97.56 175 PRO A O 1
ATOM 1341 N N . GLU A 1 176 ? -15.898 -20.766 7.727 1 96.94 176 GLU A N 1
ATOM 1342 C CA . GLU A 1 176 ? -16.688 -22 7.68 1 96.94 176 GLU A CA 1
ATOM 1343 C C . GLU A 1 176 ? -15.883 -23.125 7.031 1 96.94 176 GLU A C 1
ATOM 1345 O O . GLU A 1 176 ? -15.719 -24.188 7.629 1 96.94 176 GLU A O 1
ATOM 1350 N N . GLY A 1 177 ? -15.406 -22.891 5.887 1 96.62 177 GLY A N 1
ATOM 1351 C CA . GLY A 1 177 ? -14.719 -23.922 5.125 1 96.62 177 GLY A CA 1
ATOM 1352 C C . GLY A 1 177 ? -13.227 -23.984 5.41 1 96.62 177 GLY A C 1
ATOM 1353 O O . GLY A 1 177 ? -12.695 -23.141 6.137 1 96.62 177 GLY A O 1
ATOM 1354 N N . PRO A 1 178 ? -12.57 -24.969 4.895 1 97.12 178 PRO A N 1
ATOM 1355 C CA . PRO A 1 178 ? -11.141 -25.172 5.148 1 97.12 178 PRO A CA 1
ATOM 1356 C C . PRO A 1 178 ? -10.289 -23.969 4.711 1 97.12 178 PRO A C 1
ATOM 1358 O O . PRO A 1 178 ? -9.391 -23.547 5.441 1 97.12 178 PRO A O 1
ATOM 1361 N N . SER A 1 179 ? -10.562 -23.422 3.584 1 97.75 179 SER A N 1
ATOM 1362 C CA . SER A 1 179 ? -9.805 -22.281 3.094 1 97.75 179 SER A CA 1
ATOM 1363 C C . SER A 1 179 ? -10.016 -21.062 3.977 1 97.75 179 SER A C 1
ATOM 1365 O O . SER A 1 179 ? -9.094 -20.266 4.191 1 97.75 179 SER A O 1
ATOM 1367 N N . ASP A 1 180 ? -11.32 -20.922 4.426 1 97.94 180 ASP A N 1
ATOM 1368 C CA . ASP A 1 180 ? -11.602 -19.812 5.34 1 97.94 180 ASP A CA 1
ATOM 1369 C C . ASP A 1 180 ? -10.703 -19.891 6.578 1 97.94 180 ASP A C 1
ATOM 1371 O O . ASP A 1 180 ? -10.047 -18.906 6.934 1 97.94 180 ASP A O 1
ATOM 1375 N N . HIS A 1 181 ? -10.664 -21.031 7.129 1 98.5 181 HIS A N 1
ATOM 1376 C CA . HIS A 1 181 ? -9.883 -21.25 8.344 1 98.5 181 HIS A CA 1
ATOM 1377 C C . HIS A 1 181 ? -8.391 -21.094 8.07 1 98.5 181 HIS A C 1
ATOM 1379 O O . HIS A 1 181 ? -7.648 -20.594 8.914 1 98.5 181 HIS A O 1
ATOM 1385 N N . ALA A 1 182 ? -7.941 -21.531 6.934 1 98.75 182 ALA A N 1
ATOM 1386 C CA . ALA A 1 182 ? -6.531 -21.406 6.562 1 98.75 182 ALA A CA 1
ATOM 1387 C C . ALA A 1 182 ? -6.102 -19.953 6.527 1 98.75 182 ALA A C 1
ATOM 1389 O O . ALA A 1 182 ? -5.016 -19.609 7 1 98.75 182 ALA A O 1
ATOM 1390 N N . ILE A 1 183 ? -6.965 -19.094 6.008 1 98.81 183 ILE A N 1
ATOM 1391 C CA . ILE A 1 183 ? -6.617 -17.688 5.895 1 98.81 183 ILE A CA 1
ATOM 1392 C C . ILE A 1 183 ? -6.664 -17.031 7.273 1 98.81 183 ILE A C 1
ATOM 1394 O O . ILE A 1 183 ? -5.812 -16.203 7.605 1 98.81 183 ILE A O 1
ATOM 1398 N N . VAL A 1 184 ? -7.664 -17.359 8.086 1 98.81 184 VAL A N 1
ATOM 1399 C CA . VAL A 1 184 ? -7.715 -16.875 9.453 1 98.81 184 VAL A CA 1
ATOM 1400 C C . VAL A 1 184 ? -6.441 -17.266 10.195 1 98.81 184 VAL A C 1
ATOM 1402 O O . VAL A 1 184 ? -5.82 -16.438 10.867 1 98.81 184 VAL A O 1
ATOM 1405 N N . ASP A 1 185 ? -6.023 -18.516 10.047 1 98.81 185 ASP A N 1
ATOM 1406 C CA . ASP A 1 185 ? -4.812 -19.016 10.688 1 98.81 185 ASP A CA 1
ATOM 1407 C C . ASP A 1 185 ? -3.574 -18.281 10.172 1 98.81 185 ASP A C 1
ATOM 1409 O O . ASP A 1 185 ? -2.668 -17.969 10.945 1 98.81 185 ASP A O 1
ATOM 1413 N N . PHE A 1 186 ? -3.508 -18.094 8.914 1 98.94 186 PHE A N 1
ATOM 1414 C CA . PHE A 1 186 ? -2.395 -17.375 8.312 1 98.94 186 PHE A CA 1
ATOM 1415 C C . PHE A 1 186 ? -2.285 -15.969 8.891 1 98.94 186 PHE A C 1
ATOM 1417 O O . PHE A 1 186 ? -1.201 -15.539 9.289 1 98.94 186 PHE A O 1
ATOM 1424 N N . ASN A 1 187 ? -3.426 -15.234 8.898 1 98.94 187 ASN A N 1
ATOM 1425 C CA . ASN A 1 187 ? -3.424 -13.875 9.43 1 98.94 187 ASN A CA 1
ATOM 1426 C C . ASN A 1 187 ? -2.959 -13.844 10.883 1 98.94 187 ASN A C 1
ATOM 1428 O O . ASN A 1 187 ? -2.178 -12.969 11.273 1 98.94 187 ASN A O 1
ATOM 1432 N N . ALA A 1 188 ? -3.443 -14.766 11.656 1 98.81 188 ALA A N 1
ATOM 1433 C CA . ALA A 1 188 ? -3.049 -14.852 13.062 1 98.81 188 ALA A CA 1
ATOM 1434 C C . ALA A 1 188 ? -1.558 -15.148 13.195 1 98.81 188 ALA A C 1
ATOM 1436 O O . ALA A 1 188 ? -0.884 -14.602 14.07 1 98.81 188 ALA A O 1
ATOM 1437 N N . LYS A 1 189 ? -1.052 -16.047 12.359 1 98.81 189 LYS A N 1
ATOM 1438 C CA . LYS A 1 189 ? 0.363 -16.406 12.367 1 98.81 189 LYS A CA 1
ATOM 1439 C C . LYS A 1 189 ? 1.24 -15.188 12.078 1 98.81 189 LYS A C 1
ATOM 1441 O O . LYS A 1 189 ? 2.221 -14.945 12.789 1 98.81 189 LYS A O 1
ATOM 1446 N N . VAL A 1 190 ? 0.915 -14.43 11.062 1 98.88 190 VAL A N 1
ATOM 1447 C CA . VAL A 1 190 ? 1.679 -13.234 10.719 1 98.88 190 VAL A CA 1
ATOM 1448 C C . VAL A 1 190 ? 1.619 -12.234 11.867 1 98.88 190 VAL A C 1
ATOM 1450 O O . VAL A 1 190 ? 2.641 -11.664 12.25 1 98.88 190 VAL A O 1
ATOM 1453 N N . ALA A 1 191 ? 0.418 -12.023 12.406 1 98.5 191 ALA A N 1
ATOM 1454 C CA . ALA A 1 191 ? 0.206 -11.047 13.469 1 98.5 191 ALA A CA 1
ATOM 1455 C C . ALA A 1 191 ? 1.046 -11.383 14.695 1 98.5 191 ALA A C 1
ATOM 1457 O O . ALA A 1 191 ? 1.461 -10.484 15.438 1 98.5 191 ALA A O 1
ATOM 1458 N N . ALA A 1 192 ? 1.386 -12.609 14.867 1 98.25 192 ALA A N 1
ATOM 1459 C CA . ALA A 1 192 ? 2.086 -13.055 16.062 1 98.25 192 ALA A CA 1
ATOM 1460 C C . ALA A 1 192 ? 3.588 -13.172 15.82 1 98.25 192 ALA A C 1
ATOM 1462 O O . ALA A 1 192 ? 4.355 -13.453 16.734 1 98.25 192 ALA A O 1
ATOM 1463 N N . ASP A 1 193 ? 4.062 -13.023 14.609 1 98.69 193 ASP A N 1
ATOM 1464 C CA . ASP A 1 193 ? 5.461 -13.266 14.266 1 98.69 193 ASP A CA 1
ATOM 1465 C C . ASP A 1 193 ? 6.328 -12.055 14.594 1 98.69 193 ASP A C 1
ATOM 1467 O O . ASP A 1 193 ? 6.234 -11.016 13.93 1 98.69 193 ASP A O 1
ATOM 1471 N N . PRO A 1 194 ? 7.203 -12.086 15.578 1 97.94 194 PRO A N 1
ATOM 1472 C CA . PRO A 1 194 ? 7.977 -10.922 16 1 97.94 194 PRO A CA 1
ATOM 1473 C C . PRO A 1 194 ? 9.07 -10.547 15.008 1 97.94 194 PRO A C 1
ATOM 1475 O O . PRO A 1 194 ? 9.688 -9.484 15.141 1 97.94 194 PRO A O 1
ATOM 1478 N N . ARG A 1 195 ? 9.32 -11.367 14.031 1 98.69 195 ARG A N 1
ATOM 1479 C CA . ARG A 1 195 ? 10.398 -11.125 13.086 1 98.69 195 ARG A CA 1
ATOM 1480 C C . ARG A 1 195 ? 9.984 -10.102 12.031 1 98.69 195 ARG A C 1
ATOM 1482 O O . ARG A 1 195 ? 10.82 -9.641 11.242 1 98.69 195 ARG A O 1
ATOM 1489 N N . VAL A 1 196 ? 8.633 -9.711 12.039 1 98.81 196 VAL A N 1
ATOM 1490 C CA . VAL A 1 196 ? 8.18 -8.82 10.977 1 98.81 196 VAL A CA 1
ATOM 1491 C C . VAL A 1 196 ? 7.391 -7.656 11.578 1 98.81 196 VAL A C 1
ATOM 1493 O O . VAL A 1 196 ? 6.855 -7.77 12.688 1 98.81 196 VAL A O 1
ATOM 1496 N N . GLU A 1 197 ? 7.398 -6.504 10.93 1 98.75 197 GLU A N 1
ATOM 1497 C CA . GLU A 1 197 ? 6.32 -5.52 10.961 1 98.75 197 GLU A CA 1
ATOM 1498 C C . GLU A 1 197 ? 5.32 -5.754 9.836 1 98.75 197 GLU A C 1
ATOM 1500 O O . GLU A 1 197 ? 5.711 -6.035 8.703 1 98.75 197 GLU A O 1
ATOM 1505 N N . HIS A 1 198 ? 4.074 -5.719 10.18 1 98.94 198 HIS A N 1
ATOM 1506 C CA . HIS A 1 198 ? 3.096 -6.059 9.156 1 98.94 198 HIS A CA 1
ATOM 1507 C C . HIS A 1 198 ? 1.905 -5.109 9.188 1 98.94 198 HIS A C 1
ATOM 1509 O O . HIS A 1 198 ? 1.638 -4.477 10.211 1 98.94 198 HIS A O 1
ATOM 1515 N N . VAL A 1 199 ? 1.21 -4.938 8.078 1 98.94 199 VAL A N 1
ATOM 1516 C CA . VAL A 1 199 ? -0.012 -4.152 7.934 1 98.94 199 VAL A CA 1
ATOM 1517 C C . VAL A 1 199 ? -0.976 -4.867 6.988 1 98.94 199 VAL A C 1
ATOM 1519 O O . VAL A 1 199 ? -0.566 -5.375 5.941 1 98.94 199 VAL A O 1
ATOM 1522 N N . LEU A 1 200 ? -2.229 -5.027 7.398 1 98.88 200 LEU A N 1
ATOM 1523 C CA . LEU A 1 200 ? -3.275 -5.598 6.559 1 98.88 200 LEU A CA 1
ATOM 1524 C C . LEU A 1 200 ? -4.074 -4.504 5.867 1 98.88 200 LEU A C 1
ATOM 1526 O O . LEU A 1 200 ? -4.785 -3.736 6.52 1 98.88 200 LEU A O 1
ATOM 1530 N N . LEU A 1 201 ? -3.963 -4.426 4.555 1 98.81 201 LEU A N 1
ATOM 1531 C CA . LEU A 1 201 ? -4.625 -3.4 3.758 1 98.81 201 LEU A CA 1
ATOM 1532 C C . LEU A 1 201 ? -5.914 -3.938 3.143 1 98.81 201 LEU A C 1
ATOM 1534 O O . LEU A 1 201 ? -5.949 -5.07 2.652 1 98.81 201 LEU A O 1
ATOM 1538 N N . THR A 1 202 ? -6.91 -3.113 3.129 1 97.25 202 THR A N 1
ATOM 1539 C CA . THR A 1 202 ? -8.203 -3.486 2.564 1 97.25 202 THR A CA 1
ATOM 1540 C C . THR A 1 202 ? -8.234 -3.221 1.062 1 97.25 202 THR A C 1
ATOM 1542 O O . THR A 1 202 ? -9.203 -2.658 0.548 1 97.25 202 THR A O 1
ATOM 1545 N N . VAL A 1 203 ? -7.215 -3.525 0.418 1 96.75 203 VAL A N 1
ATOM 1546 C CA . VAL A 1 203 ? -7.121 -3.434 -1.035 1 96.75 203 VAL A CA 1
ATOM 1547 C C . VAL A 1 203 ? -7.684 -4.703 -1.67 1 96.75 203 VAL A C 1
ATOM 1549 O O . VAL A 1 203 ? -7.207 -5.809 -1.396 1 96.75 203 VAL A O 1
ATOM 1552 N N . ARG A 1 204 ? -8.719 -4.559 -2.523 1 94.38 204 ARG A N 1
ATOM 1553 C CA . ARG A 1 204 ? -9.383 -5.672 -3.191 1 94.38 204 ARG A CA 1
ATOM 1554 C C . ARG A 1 204 ? -9.844 -6.719 -2.182 1 94.38 204 ARG A C 1
ATOM 1556 O O . ARG A 1 204 ? -10.672 -6.434 -1.316 1 94.38 204 ARG A O 1
ATOM 1563 N N . ASP A 1 205 ? -9.266 -7.938 -2.234 1 96.19 205 ASP A N 1
ATOM 1564 C CA . ASP A 1 205 ? -9.688 -9.023 -1.352 1 96.19 205 ASP A CA 1
ATOM 1565 C C . ASP A 1 205 ? -8.75 -9.141 -0.149 1 96.19 205 ASP A C 1
ATOM 1567 O O . ASP A 1 205 ? -8.633 -10.219 0.441 1 96.19 205 ASP A O 1
ATOM 1571 N N . GLY A 1 206 ? -8.016 -7.996 0.165 1 97.75 206 GLY A N 1
ATOM 1572 C CA . GLY A 1 206 ? -7.098 -7.953 1.292 1 97.75 206 GLY A CA 1
ATOM 1573 C C . GLY A 1 206 ? -5.668 -8.289 0.909 1 97.75 206 GLY A C 1
ATOM 1574 O O . GLY A 1 206 ? -5.418 -9.281 0.232 1 97.75 206 GLY A O 1
ATOM 1575 N N . MET A 1 207 ? -4.727 -7.426 1.339 1 98.75 207 MET A N 1
ATOM 1576 C CA . MET A 1 207 ? -3.297 -7.637 1.121 1 98.75 207 MET A CA 1
ATOM 1577 C C . MET A 1 207 ? -2.52 -7.488 2.424 1 98.75 207 MET A C 1
ATOM 1579 O O . MET A 1 207 ? -2.613 -6.453 3.09 1 98.75 207 MET A O 1
ATOM 1583 N N . MET A 1 208 ? -1.822 -8.539 2.789 1 98.94 208 MET A N 1
ATOM 1584 C CA . MET A 1 208 ? -0.917 -8.469 3.932 1 98.94 208 MET A CA 1
ATOM 1585 C C . MET A 1 208 ? 0.493 -8.094 3.486 1 98.94 208 MET A C 1
ATOM 1587 O O . MET A 1 208 ? 1.083 -8.773 2.646 1 98.94 208 MET A O 1
ATOM 1591 N N . LEU A 1 209 ? 0.971 -6.922 3.9 1 98.94 209 LEU A N 1
ATOM 1592 C CA . LEU A 1 209 ? 2.373 -6.559 3.73 1 98.94 209 LEU A CA 1
ATOM 1593 C C . LEU A 1 209 ? 3.16 -6.816 5.012 1 98.94 209 LEU A C 1
ATOM 1595 O O . LEU A 1 209 ? 2.766 -6.363 6.09 1 98.94 209 LEU A O 1
ATOM 1599 N N . ALA A 1 210 ? 4.219 -7.543 4.922 1 98.94 210 ALA A N 1
ATOM 1600 C CA . ALA A 1 210 ? 5.074 -7.836 6.066 1 98.94 210 ALA A CA 1
ATOM 1601 C C . ALA A 1 210 ? 6.543 -7.582 5.73 1 98.94 210 ALA A C 1
ATOM 1603 O O . ALA A 1 210 ? 7.098 -8.211 4.824 1 98.94 210 ALA A O 1
ATOM 1604 N N . ARG A 1 211 ? 7.16 -6.648 6.398 1 98.88 211 ARG A N 1
ATOM 1605 C CA . ARG A 1 211 ? 8.578 -6.328 6.238 1 98.88 211 ARG A CA 1
ATOM 1606 C C . ARG A 1 211 ? 9.414 -7.012 7.312 1 98.88 211 ARG A C 1
ATOM 1608 O O . ARG A 1 211 ? 9.125 -6.887 8.508 1 98.88 211 ARG A O 1
ATOM 1615 N N . LYS A 1 212 ? 10.383 -7.734 6.855 1 98.69 212 LYS A N 1
ATOM 1616 C CA . LYS A 1 212 ? 11.25 -8.453 7.781 1 98.69 212 LYS A CA 1
ATOM 1617 C C . LYS A 1 212 ? 12.172 -7.5 8.523 1 98.69 212 LYS A C 1
ATOM 1619 O O . LYS A 1 212 ? 12.797 -6.629 7.914 1 98.69 212 LYS A O 1
ATOM 1624 N N . ARG A 1 213 ? 12.258 -7.664 9.883 1 96.44 213 ARG A N 1
ATOM 1625 C CA . ARG A 1 213 ? 13.094 -6.812 10.727 1 96.44 213 ARG A CA 1
ATOM 1626 C C . ARG A 1 213 ? 14.57 -7.18 10.578 1 96.44 213 ARG A C 1
ATOM 1628 O O . ARG A 1 213 ? 14.898 -8.336 10.289 1 96.44 213 ARG A O 1
ATOM 1635 N N . MET B 1 1 ? -26.25 13.445 2.514 1 44.97 1 MET B N 1
ATOM 1636 C CA . MET B 1 1 ? -26.188 12.281 1.631 1 44.97 1 MET B CA 1
ATOM 1637 C C . MET B 1 1 ? -25.547 11.094 2.338 1 44.97 1 MET B C 1
ATOM 1639 O O . MET B 1 1 ? -24.703 11.266 3.221 1 44.97 1 MET B O 1
ATOM 1643 N N . PRO B 1 2 ? -26.328 10 2.346 1 51.5 2 PRO B N 1
ATOM 1644 C CA . PRO B 1 2 ? -25.828 8.883 3.145 1 51.5 2 PRO B CA 1
ATOM 1645 C C . PRO B 1 2 ? -24.344 8.602 2.893 1 51.5 2 PRO B C 1
ATOM 1647 O O . PRO B 1 2 ? -23.859 8.773 1.771 1 51.5 2 PRO B O 1
ATOM 1650 N N . LYS B 1 3 ? -23.562 8.648 3.918 1 61.72 3 LYS B N 1
ATOM 1651 C CA . LYS B 1 3 ? -22.141 8.305 3.854 1 61.72 3 LYS B CA 1
ATOM 1652 C C . LYS B 1 3 ? -21.938 6.957 3.17 1 61.72 3 LYS B C 1
ATOM 1654 O O . LYS B 1 3 ? -22.641 5.984 3.477 1 61.72 3 LYS B O 1
ATOM 1659 N N . PHE B 1 4 ? -21.422 7.031 1.997 1 79.81 4 PHE B N 1
ATOM 1660 C CA . PHE B 1 4 ? -21.016 5.84 1.26 1 79.81 4 PHE B CA 1
ATOM 1661 C C . PHE B 1 4 ? -20.031 5 2.074 1 79.81 4 PHE B C 1
ATOM 1663 O O . PHE B 1 4 ? -19.078 5.531 2.648 1 79.81 4 PHE B O 1
ATOM 1670 N N . THR B 1 5 ? -20.453 3.824 2.475 1 87.88 5 THR B N 1
ATOM 1671 C CA . THR B 1 5 ? -19.531 2.924 3.166 1 87.88 5 THR B CA 1
ATOM 1672 C C . THR B 1 5 ? -18.5 2.361 2.201 1 87.88 5 THR B C 1
ATOM 1674 O O . THR B 1 5 ? -18.828 1.555 1.329 1 87.88 5 THR B O 1
ATOM 1677 N N . LEU B 1 6 ? -17.297 2.814 2.328 1 94.19 6 LEU B N 1
ATOM 1678 C CA . LEU B 1 6 ? -16.234 2.363 1.436 1 94.19 6 LEU B CA 1
ATOM 1679 C C . LEU B 1 6 ? -15.773 0.958 1.806 1 94.19 6 LEU B C 1
ATOM 1681 O O . LEU B 1 6 ? -15.625 0.099 0.934 1 94.19 6 LEU B O 1
ATOM 1685 N N . VAL B 1 7 ? -15.508 0.704 3.104 1 94.12 7 VAL B N 1
ATOM 1686 C CA . VAL B 1 7 ? -15.125 -0.58 3.682 1 94.12 7 VAL B CA 1
ATOM 1687 C C . VAL B 1 7 ? -15.938 -0.84 4.945 1 94.12 7 VAL B C 1
ATOM 1689 O O . VAL B 1 7 ? -16.062 0.033 5.809 1 94.12 7 VAL B O 1
ATOM 1692 N N . PRO B 1 8 ? -16.609 -1.938 5.062 1 94.44 8 PRO B N 1
ATOM 1693 C CA . PRO B 1 8 ? -17.391 -2.225 6.266 1 94.44 8 PRO B CA 1
ATOM 1694 C C . PRO B 1 8 ? -16.578 -2.1 7.547 1 94.44 8 PRO B C 1
ATOM 1696 O O . PRO B 1 8 ? -15.414 -2.51 7.582 1 94.44 8 PRO B O 1
ATOM 1699 N N . PRO B 1 9 ? -17.219 -1.517 8.562 1 94.69 9 PRO B N 1
ATOM 1700 C CA . PRO B 1 9 ? -16.484 -1.283 9.805 1 94.69 9 PRO B CA 1
ATOM 1701 C C . PRO B 1 9 ? -15.898 -2.564 10.398 1 94.69 9 PRO B C 1
ATOM 1703 O O . PRO B 1 9 ? -14.836 -2.533 11.016 1 94.69 9 PRO B O 1
ATOM 1706 N N . GLU B 1 10 ? -16.594 -3.666 10.227 1 96.56 10 GLU B N 1
ATOM 1707 C CA . GLU B 1 10 ? -16.094 -4.934 10.758 1 96.56 10 GLU B CA 1
ATOM 1708 C C . GLU B 1 10 ? -14.82 -5.371 10.047 1 96.56 10 GLU B C 1
ATOM 1710 O O . GLU B 1 10 ? -13.953 -6 10.656 1 96.56 10 GLU B O 1
ATOM 1715 N N . ILE B 1 11 ? -14.711 -5.051 8.766 1 97 11 ILE B N 1
ATOM 1716 C CA . ILE B 1 11 ? -13.523 -5.371 7.98 1 97 11 ILE B CA 1
ATOM 1717 C C . ILE B 1 11 ? -12.375 -4.449 8.383 1 97 11 ILE B C 1
ATOM 1719 O O . ILE B 1 11 ? -11.234 -4.895 8.531 1 97 11 ILE B O 1
ATOM 1723 N N . GLU B 1 12 ? -12.68 -3.166 8.633 1 96.5 12 GLU B N 1
ATOM 1724 C CA . GLU B 1 12 ? -11.672 -2.227 9.117 1 96.5 12 GLU B CA 1
ATOM 1725 C C . GLU B 1 12 ? -11.117 -2.668 10.469 1 96.5 12 GLU B C 1
ATOM 1727 O O . GLU B 1 12 ? -9.914 -2.59 10.711 1 96.5 12 GLU B O 1
ATOM 1732 N N . ALA B 1 13 ? -12.039 -3.082 11.32 1 97.44 13 ALA B N 1
ATOM 1733 C CA . ALA B 1 13 ? -11.625 -3.547 12.641 1 97.44 13 ALA B CA 1
ATOM 1734 C C . ALA B 1 13 ? -10.734 -4.781 12.539 1 97.44 13 ALA B C 1
ATOM 1736 O O . ALA B 1 13 ? -9.773 -4.922 13.289 1 97.44 13 ALA B O 1
ATOM 1737 N N . TYR B 1 14 ? -11.094 -5.695 11.641 1 98.12 14 TYR B N 1
ATOM 1738 C CA . TYR B 1 14 ? -10.289 -6.891 11.422 1 98.12 14 TYR B CA 1
ATOM 1739 C C . TYR B 1 14 ? -8.891 -6.52 10.938 1 98.12 14 TYR B C 1
ATOM 1741 O O . TYR B 1 14 ? -7.895 -7.062 11.422 1 98.12 14 TYR B O 1
ATOM 1749 N N . ALA B 1 15 ? -8.805 -5.602 9.953 1 98.5 15 ALA B N 1
ATOM 1750 C CA . ALA B 1 15 ? -7.52 -5.133 9.445 1 98.5 15 ALA B CA 1
ATOM 1751 C C . ALA B 1 15 ? -6.676 -4.52 10.562 1 98.5 15 ALA B C 1
ATOM 1753 O O . ALA B 1 15 ? -5.48 -4.805 10.672 1 98.5 15 ALA B O 1
ATOM 1754 N N . ASP B 1 16 ? -7.312 -3.725 11.359 1 98.12 16 ASP B N 1
ATOM 1755 C CA . ASP B 1 16 ? -6.625 -3.082 12.477 1 98.12 16 ASP B CA 1
ATOM 1756 C C . ASP B 1 16 ? -6.07 -4.121 13.453 1 98.12 16 ASP B C 1
ATOM 1758 O O . ASP B 1 16 ? -4.918 -4.027 13.875 1 98.12 16 ASP B O 1
ATOM 1762 N N . ALA B 1 17 ? -6.836 -5.129 13.742 1 98.31 17 ALA B N 1
ATOM 1763 C CA . ALA B 1 17 ? -6.461 -6.16 14.703 1 98.31 17 ALA B CA 1
ATOM 1764 C C . ALA B 1 17 ? -5.309 -7.008 14.18 1 98.31 17 ALA B C 1
ATOM 1766 O O . ALA B 1 17 ? -4.609 -7.668 14.953 1 98.31 17 ALA B O 1
ATOM 1767 N N . HIS B 1 18 ? -5.09 -6.984 12.898 1 98.75 18 HIS B N 1
ATOM 1768 C CA . HIS B 1 18 ? -4.043 -7.801 12.297 1 98.75 18 HIS B CA 1
ATOM 1769 C C . HIS B 1 18 ? -2.941 -6.934 11.695 1 98.75 18 HIS B C 1
ATOM 1771 O O . HIS B 1 18 ? -2.256 -7.352 10.766 1 98.75 18 HIS B O 1
ATOM 1777 N N . THR B 1 19 ? -2.812 -5.754 12.141 1 98.75 19 THR B N 1
ATOM 1778 C CA . THR B 1 19 ? -1.725 -4.828 11.844 1 98.75 19 THR B CA 1
ATOM 1779 C C . THR B 1 19 ? -0.842 -4.613 13.07 1 98.75 19 THR B C 1
ATOM 1781 O O . THR B 1 19 ? -1.337 -4.582 14.195 1 98.75 19 THR B O 1
ATOM 1784 N N . THR B 1 20 ? 0.497 -4.57 12.836 1 98.56 20 THR B N 1
ATOM 1785 C CA . THR B 1 20 ? 1.428 -4.34 13.938 1 98.56 20 THR B CA 1
ATOM 1786 C C . THR B 1 20 ? 0.985 -3.143 14.773 1 98.56 20 THR B C 1
ATOM 1788 O O . THR B 1 20 ? 0.773 -2.051 14.25 1 98.56 20 THR B O 1
ATOM 1791 N N . ALA B 1 21 ? 0.802 -3.307 16.031 1 96.56 21 ALA B N 1
ATOM 1792 C CA . ALA B 1 21 ? 0.39 -2.234 16.938 1 96.56 21 ALA B CA 1
ATOM 1793 C C . ALA B 1 21 ? 1.494 -1.191 17.094 1 96.56 21 ALA B C 1
ATOM 1795 O O . ALA B 1 21 ? 2.662 -1.538 17.281 1 96.56 21 ALA B O 1
ATOM 1796 N N . PRO B 1 22 ? 1.08 0.062 16.953 1 97 22 PRO B N 1
ATOM 1797 C CA . PRO B 1 22 ? 2.076 1.089 17.281 1 97 22 PRO B CA 1
ATOM 1798 C C . PRO B 1 22 ? 2.455 1.107 18.75 1 97 22 PRO B C 1
ATOM 1800 O O . PRO B 1 22 ? 1.832 0.416 19.562 1 97 22 PRO B O 1
ATOM 1803 N N . ALA B 1 23 ? 3.545 1.829 19.094 1 97 23 ALA B N 1
ATOM 1804 C CA . ALA B 1 23 ? 3.99 1.985 20.469 1 97 23 ALA B CA 1
ATOM 1805 C C . ALA B 1 23 ? 2.891 2.598 21.344 1 97 23 ALA B C 1
ATOM 1807 O O . ALA B 1 23 ? 2.018 3.307 20.828 1 97 23 ALA B O 1
ATOM 1808 N N . PRO B 1 24 ? 2.896 2.391 22.625 1 97.44 24 PRO B N 1
ATOM 1809 C CA . PRO B 1 24 ? 1.857 2.863 23.547 1 97.44 24 PRO B CA 1
ATOM 1810 C C . PRO B 1 24 ? 1.651 4.375 23.469 1 97.44 24 PRO B C 1
ATOM 1812 O O . PRO B 1 24 ? 0.542 4.863 23.703 1 97.44 24 PRO B O 1
ATOM 1815 N N . LEU B 1 25 ? 2.709 5.062 23.172 1 98.12 25 LEU B N 1
ATOM 1816 C CA . LEU B 1 25 ? 2.637 6.512 23.047 1 98.12 25 LEU B CA 1
ATOM 1817 C C . LEU B 1 25 ? 1.538 6.914 22.062 1 98.12 25 LEU B C 1
ATOM 1819 O O . LEU B 1 25 ? 0.886 7.945 22.25 1 98.12 25 LEU B O 1
ATOM 1823 N N . PHE B 1 26 ? 1.273 6.09 21.062 1 98.31 26 PHE B N 1
ATOM 1824 C CA . PHE B 1 26 ? 0.302 6.426 20.031 1 98.31 26 PHE B CA 1
ATOM 1825 C C . PHE B 1 26 ? -1.121 6.242 20.547 1 98.31 26 PHE B C 1
ATOM 1827 O O . PHE B 1 26 ? -2.039 6.941 20.109 1 98.31 26 PHE B O 1
ATOM 1834 N N . ASP B 1 27 ? -1.351 5.336 21.469 1 97.69 27 ASP B N 1
ATOM 1835 C CA . ASP B 1 27 ? -2.648 5.219 22.125 1 97.69 27 ASP B CA 1
ATOM 1836 C C . ASP B 1 27 ? -2.965 6.465 22.953 1 97.69 27 ASP B C 1
ATOM 1838 O O . ASP B 1 27 ? -4.09 6.965 22.922 1 97.69 27 ASP B O 1
ATOM 1842 N N . GLU B 1 28 ? -1.933 6.895 23.656 1 98.25 28 GLU B N 1
ATOM 1843 C CA . GLU B 1 28 ? -2.105 8.117 24.422 1 98.25 28 GLU B CA 1
ATOM 1844 C C . GLU B 1 28 ? -2.402 9.312 23.516 1 98.25 28 GLU B C 1
ATOM 1846 O O . GLU B 1 28 ? -3.268 10.133 23.828 1 98.25 28 GLU B O 1
ATOM 1851 N N . LEU B 1 29 ? -1.641 9.391 22.453 1 98.44 29 LEU B N 1
ATOM 1852 C CA . LEU B 1 29 ? -1.85 10.469 21.484 1 98.44 29 LEU B CA 1
ATOM 1853 C C . LEU B 1 29 ? -3.271 10.43 20.938 1 98.44 29 LEU B C 1
ATOM 1855 O O . LEU B 1 29 ? -3.92 11.477 20.828 1 98.44 29 LEU B O 1
ATOM 1859 N N . ARG B 1 30 ? -3.766 9.266 20.562 1 97.62 30 ARG B N 1
ATOM 1860 C CA . ARG B 1 30 ? -5.137 9.109 20.078 1 97.62 30 ARG B CA 1
ATOM 1861 C C . ARG B 1 30 ? -6.137 9.586 21.125 1 97.62 30 ARG B C 1
ATOM 1863 O O . ARG B 1 30 ? -7.07 10.328 20.812 1 97.62 30 ARG B O 1
ATOM 1870 N N . ASP B 1 31 ? -5.949 9.188 22.375 1 97.62 31 ASP B N 1
ATOM 1871 C CA . ASP B 1 31 ? -6.863 9.555 23.453 1 97.62 31 ASP B CA 1
ATOM 1872 C C . ASP B 1 31 ? -6.91 11.07 23.641 1 97.62 31 ASP B C 1
ATOM 1874 O O . ASP B 1 31 ? -7.984 11.656 23.781 1 97.62 31 ASP B O 1
ATOM 1878 N N . VAL B 1 32 ? -5.73 11.688 23.641 1 98 32 VAL B N 1
ATOM 1879 C CA . VAL B 1 32 ? -5.645 13.133 23.812 1 98 32 VAL B CA 1
ATOM 1880 C C . VAL B 1 32 ? -6.305 13.836 22.625 1 98 32 VAL B C 1
ATOM 1882 O O . VAL B 1 32 ? -7 14.844 22.797 1 98 32 VAL B O 1
ATOM 1885 N N . THR B 1 33 ? -6.074 13.328 21.422 1 97.75 33 THR B N 1
ATOM 1886 C CA . THR B 1 33 ? -6.691 13.898 20.234 1 97.75 33 THR B CA 1
ATOM 1887 C C . THR B 1 33 ? -8.211 13.859 20.344 1 97.75 33 THR B C 1
ATOM 1889 O O . THR B 1 33 ? -8.883 14.852 20.062 1 97.75 33 THR B O 1
ATOM 1892 N N . TYR B 1 34 ? -8.781 12.758 20.766 1 96.06 34 TYR B N 1
ATOM 1893 C CA . TYR B 1 34 ? -10.227 12.586 20.875 1 96.06 34 TYR B CA 1
ATOM 1894 C C . TYR B 1 34 ? -10.789 13.469 21.984 1 96.06 34 TYR B C 1
ATOM 1896 O O . TYR B 1 34 ? -11.914 13.961 21.891 1 96.06 34 TYR B O 1
ATOM 1904 N N . ALA B 1 35 ? -10.008 13.766 22.984 1 96.44 35 ALA B N 1
ATOM 1905 C CA . ALA B 1 35 ? -10.453 14.57 24.109 1 96.44 35 ALA B CA 1
ATOM 1906 C C . ALA B 1 35 ? -10.406 16.062 23.781 1 96.44 35 ALA B C 1
ATOM 1908 O O . ALA B 1 35 ? -11.258 16.828 24.219 1 96.44 35 ALA B O 1
ATOM 1909 N N . ARG B 1 36 ? -9.5 16.438 22.953 1 95.69 36 ARG B N 1
ATOM 1910 C CA . ARG B 1 36 ? -9.203 17.875 22.875 1 95.69 36 ARG B CA 1
ATOM 1911 C C . ARG B 1 36 ? -9.672 18.438 21.531 1 95.69 36 ARG B C 1
ATOM 1913 O O . ARG B 1 36 ? -9.914 19.641 21.422 1 95.69 36 ARG B O 1
ATOM 1920 N N . MET B 1 37 ? -9.664 17.609 20.578 1 94.69 37 MET B N 1
ATOM 1921 C CA . MET B 1 37 ? -9.922 18.125 19.234 1 94.69 37 MET B CA 1
ATOM 1922 C C . MET B 1 37 ? -11.398 17.984 18.875 1 94.69 37 MET B C 1
ATOM 1924 O O . MET B 1 37 ? -12.031 17 19.234 1 94.69 37 MET B O 1
ATOM 1928 N N . SER B 1 38 ? -11.922 18.891 18.125 1 91.75 38 SER B N 1
ATOM 1929 C CA . SER B 1 38 ? -13.312 18.859 17.688 1 91.75 38 SER B CA 1
ATOM 1930 C C . SER B 1 38 ? -13.523 17.828 16.578 1 91.75 38 SER B C 1
ATOM 1932 O O . SER B 1 38 ? -14.617 17.281 16.438 1 91.75 38 SER B O 1
ATOM 1934 N N . SER B 1 39 ? -12.477 17.578 15.789 1 90.75 39 SER B N 1
ATOM 1935 C CA . SER B 1 39 ? -12.531 16.625 14.688 1 90.75 39 SER B CA 1
ATOM 1936 C C . SER B 1 39 ? -11.438 15.57 14.812 1 90.75 39 SER B C 1
ATOM 1938 O O . SER B 1 39 ? -10.578 15.461 13.938 1 90.75 39 SER B O 1
ATOM 1940 N N . PRO B 1 40 ? -11.562 14.734 15.844 1 88.38 40 PRO B N 1
ATOM 1941 C CA . PRO B 1 40 ? -10.484 13.781 16.125 1 88.38 40 PRO B CA 1
ATOM 1942 C C . PRO B 1 40 ? -10.367 12.695 15.055 1 88.38 40 PRO B C 1
ATOM 1944 O O . PRO B 1 40 ? -9.328 12.039 14.945 1 88.38 40 PRO B O 1
ATOM 1947 N N . ASN B 1 41 ? -11.43 12.5 14.242 1 86 41 ASN B N 1
ATOM 1948 C CA . ASN B 1 41 ? -11.469 11.445 13.234 1 86 41 ASN B CA 1
ATOM 1949 C C . ASN B 1 41 ? -10.523 11.742 12.07 1 86 41 ASN B C 1
ATOM 1951 O O . ASN B 1 41 ? -10.305 10.891 11.203 1 86 41 ASN B O 1
ATOM 1955 N N . MET B 1 42 ? -9.938 12.891 12.102 1 84.62 42 MET B N 1
ATOM 1956 C CA . MET B 1 42 ? -8.953 13.25 11.086 1 84.62 42 MET B CA 1
ATOM 1957 C C . MET B 1 42 ? -7.66 12.469 11.273 1 84.62 42 MET B C 1
ATOM 1959 O O . MET B 1 42 ? -6.82 12.422 10.375 1 84.62 42 MET B O 1
ATOM 1963 N N . GLN B 1 43 ? -7.461 11.992 12.422 1 90.5 43 GLN B N 1
ATOM 1964 C CA . GLN B 1 43 ? -6.25 11.219 12.688 1 90.5 43 GLN B CA 1
ATOM 1965 C C . GLN B 1 43 ? -6.191 9.961 11.82 1 90.5 43 GLN B C 1
ATOM 1967 O O . GLN B 1 43 ? -7.203 9.281 11.633 1 90.5 43 GLN B O 1
ATOM 1972 N N . VAL B 1 44 ? -5.031 9.562 11.258 1 91.5 44 VAL B N 1
ATOM 1973 C CA . VAL B 1 44 ? -4.887 8.516 10.258 1 91.5 44 VAL B CA 1
ATOM 1974 C C . VAL B 1 44 ? -5.137 7.152 10.898 1 91.5 44 VAL B C 1
ATOM 1976 O O . VAL B 1 44 ? -5.559 6.211 10.219 1 91.5 44 VAL B O 1
ATOM 1979 N N . GLY B 1 45 ? -4.797 6.957 12.195 1 92.88 45 GLY B N 1
ATOM 1980 C CA . GLY B 1 45 ? -5.012 5.684 12.859 1 92.88 45 GLY B CA 1
ATOM 1981 C C . GLY B 1 45 ? -3.879 4.699 12.648 1 92.88 45 GLY B C 1
ATOM 1982 O O . GLY B 1 45 ? -2.914 4.996 11.945 1 92.88 45 GLY B O 1
ATOM 1983 N N . SER B 1 46 ? -4.039 3.52 13.234 1 96.06 46 SER B N 1
ATOM 1984 C CA . SER B 1 46 ? -2.949 2.559 13.359 1 96.06 46 SER B CA 1
ATOM 1985 C C . SER B 1 46 ? -2.617 1.922 12.016 1 96.06 46 SER B C 1
ATOM 1987 O O . SER B 1 46 ? -1.445 1.785 11.656 1 96.06 46 SER B O 1
ATOM 1989 N N . VAL B 1 47 ? -3.643 1.53 11.227 1 98 47 VAL B N 1
ATOM 1990 C CA . VAL B 1 47 ? -3.404 0.833 9.969 1 98 47 VAL B CA 1
ATOM 1991 C C . VAL B 1 47 ? -2.68 1.76 8.992 1 98 47 VAL B C 1
ATOM 1993 O O . VAL B 1 47 ? -1.599 1.43 8.5 1 98 47 VAL B O 1
ATOM 1996 N N . GLU B 1 48 ? -3.258 2.91 8.789 1 98.12 48 GLU B N 1
ATOM 1997 C CA . GLU B 1 48 ? -2.643 3.854 7.859 1 98.12 48 GLU B CA 1
ATOM 1998 C C . GLU B 1 48 ? -1.295 4.344 8.383 1 98.12 48 GLU B C 1
ATOM 2000 O O . GLU B 1 48 ? -0.35 4.523 7.613 1 98.12 48 GLU B O 1
ATOM 2005 N N . GLY B 1 49 ? -1.175 4.602 9.695 1 98.5 49 GLY B N 1
ATOM 2006 C CA . GLY B 1 49 ? 0.101 4.977 10.281 1 98.5 49 GLY B CA 1
ATOM 2007 C C . GLY B 1 49 ? 1.187 3.939 10.055 1 98.5 49 GLY B C 1
ATOM 2008 O O . GLY B 1 49 ? 2.309 4.281 9.68 1 98.5 49 GLY B O 1
ATOM 2009 N N . THR B 1 50 ? 0.863 2.705 10.281 1 98.69 50 THR B N 1
ATOM 2010 C CA . THR B 1 50 ? 1.815 1.618 10.086 1 98.69 50 THR B CA 1
ATOM 2011 C C . THR B 1 50 ? 2.193 1.484 8.617 1 98.69 50 THR B C 1
ATOM 2013 O O . THR B 1 50 ? 3.354 1.225 8.289 1 98.69 50 THR B O 1
ATOM 2016 N N . PHE B 1 51 ? 1.22 1.694 7.781 1 98.88 51 PHE B N 1
ATOM 2017 C CA . PHE B 1 51 ? 1.484 1.645 6.348 1 98.88 51 PHE B CA 1
ATOM 2018 C C . PHE B 1 51 ? 2.434 2.762 5.934 1 98.88 51 PHE B C 1
ATOM 2020 O O . PHE B 1 51 ? 3.396 2.525 5.199 1 98.88 51 PHE B O 1
ATOM 2027 N N . LEU B 1 52 ? 2.213 3.986 6.406 1 98.88 52 LEU B N 1
ATOM 2028 C CA . LEU B 1 52 ? 3.098 5.113 6.129 1 98.88 52 LEU B CA 1
ATOM 2029 C C . LEU B 1 52 ? 4.512 4.828 6.621 1 98.88 52 LEU B C 1
ATOM 2031 O O . LEU B 1 52 ? 5.484 5.066 5.902 1 98.88 52 LEU B O 1
ATOM 2035 N N . ARG B 1 53 ? 4.605 4.34 7.824 1 98.81 53 ARG B N 1
ATOM 2036 C CA . ARG B 1 53 ? 5.902 3.98 8.391 1 98.81 53 ARG B CA 1
ATOM 2037 C C . ARG B 1 53 ? 6.617 2.963 7.512 1 98.81 53 ARG B C 1
ATOM 2039 O O . ARG B 1 53 ? 7.812 3.104 7.234 1 98.81 53 ARG B O 1
ATOM 2046 N N . MET B 1 54 ? 5.902 1.99 7.043 1 98.88 54 MET B N 1
ATOM 2047 C CA . MET B 1 54 ? 6.484 0.956 6.191 1 98.88 54 MET B CA 1
ATOM 2048 C C . MET B 1 54 ? 6.957 1.542 4.867 1 98.88 54 MET B C 1
ATOM 2050 O O . MET B 1 54 ? 8.023 1.186 4.371 1 98.88 54 MET B O 1
ATOM 2054 N N . LEU B 1 55 ? 6.148 2.396 4.281 1 98.88 55 LEU B N 1
ATOM 2055 C CA . LEU B 1 55 ? 6.523 3.014 3.016 1 98.88 55 LEU B CA 1
ATOM 2056 C C . LEU B 1 55 ? 7.801 3.832 3.168 1 98.88 55 LEU B C 1
ATOM 2058 O O . LEU B 1 55 ? 8.656 3.834 2.275 1 98.88 55 LEU B O 1
ATOM 2062 N N . VAL B 1 56 ? 7.949 4.566 4.297 1 98.88 56 VAL B N 1
ATOM 2063 C CA . VAL B 1 56 ? 9.188 5.293 4.566 1 98.88 56 VAL B CA 1
ATOM 2064 C C . VAL B 1 56 ? 10.359 4.324 4.582 1 98.88 56 VAL B C 1
ATOM 2066 O O . VAL B 1 56 ? 11.398 4.586 3.967 1 98.88 56 VAL B O 1
ATOM 2069 N N . ALA B 1 57 ? 10.203 3.201 5.227 1 98.69 57 ALA B N 1
ATOM 2070 C CA . ALA B 1 57 ? 11.266 2.207 5.332 1 98.69 57 ALA B CA 1
ATOM 2071 C C . ALA B 1 57 ? 11.594 1.604 3.969 1 98.69 57 ALA B C 1
ATOM 2073 O O . ALA B 1 57 ? 12.758 1.475 3.605 1 98.69 57 ALA B O 1
ATOM 2074 N N . LEU B 1 58 ? 10.586 1.245 3.256 1 98.31 58 LEU B N 1
ATOM 2075 C CA . LEU B 1 58 ? 10.781 0.594 1.966 1 98.31 58 LEU B CA 1
ATOM 2076 C C . LEU B 1 58 ? 11.469 1.536 0.982 1 98.31 58 LEU B C 1
ATOM 2078 O O . LEU B 1 58 ? 12.266 1.098 0.15 1 98.31 58 LEU B O 1
ATOM 2082 N N . THR B 1 59 ? 11.125 2.842 1.028 1 97.81 59 THR B N 1
ATOM 2083 C CA . THR B 1 59 ? 11.68 3.848 0.13 1 97.81 59 THR B CA 1
ATOM 2084 C C . THR B 1 59 ? 13.109 4.191 0.525 1 97.81 59 THR B C 1
ATOM 2086 O O . THR B 1 59 ? 13.844 4.805 -0.253 1 97.81 59 THR B O 1
ATOM 2089 N N . GLY B 1 60 ? 13.539 3.818 1.709 1 97.81 60 GLY B N 1
ATOM 2090 C CA . GLY B 1 60 ? 14.812 4.293 2.227 1 97.81 60 GLY B CA 1
ATOM 2091 C C . GLY B 1 60 ? 14.859 5.801 2.408 1 97.81 60 GLY B C 1
ATOM 2092 O O . GLY B 1 60 ? 15.891 6.43 2.15 1 97.81 60 GLY B O 1
ATOM 2093 N N . ALA B 1 61 ? 13.75 6.363 2.801 1 98.75 61 ALA B N 1
ATOM 2094 C CA . ALA B 1 61 ? 13.625 7.816 2.877 1 98.75 61 ALA B CA 1
ATOM 2095 C C . ALA B 1 61 ? 14.492 8.383 4 1 98.75 61 ALA B C 1
ATOM 2097 O O . ALA B 1 61 ? 14.57 7.801 5.086 1 98.75 61 ALA B O 1
ATOM 2098 N N . ARG B 1 62 ? 15.102 9.469 3.717 1 98.81 62 ARG B N 1
ATOM 2099 C CA . ARG B 1 62 ? 15.875 10.203 4.711 1 98.81 62 ARG B CA 1
ATOM 2100 C C . ARG B 1 62 ? 15.281 11.586 4.961 1 98.81 62 ARG B C 1
ATOM 2102 O O . ARG B 1 62 ? 15.461 12.156 6.035 1 98.81 62 ARG B O 1
ATOM 2109 N N . ARG B 1 63 ? 14.641 12.117 3.988 1 98.94 63 ARG B N 1
ATOM 2110 C CA . ARG B 1 63 ? 13.984 13.422 4.078 1 98.94 63 ARG B CA 1
ATOM 2111 C C . ARG B 1 63 ? 12.523 13.328 3.664 1 98.94 63 ARG B C 1
ATOM 2113 O O . ARG B 1 63 ? 12.211 13.023 2.51 1 98.94 63 ARG B O 1
ATOM 2120 N N . VAL B 1 64 ? 11.641 13.602 4.617 1 98.94 64 VAL B N 1
ATOM 2121 C CA . VAL B 1 64 ? 10.203 13.445 4.41 1 98.94 64 VAL B CA 1
ATOM 2122 C C . VAL B 1 64 ? 9.508 14.797 4.582 1 98.94 64 VAL B C 1
ATOM 2124 O O . VAL B 1 64 ? 9.891 15.586 5.445 1 98.94 64 VAL B O 1
ATOM 2127 N N . LEU B 1 65 ? 8.523 15.055 3.719 1 98.94 65 LEU B N 1
ATOM 2128 C CA . LEU B 1 65 ? 7.688 16.25 3.781 1 98.94 65 LEU B CA 1
ATOM 2129 C C . LEU B 1 65 ? 6.234 15.883 4.066 1 98.94 65 LEU B C 1
ATOM 2131 O O . LEU B 1 65 ? 5.688 14.977 3.439 1 98.94 65 LEU B O 1
ATOM 2135 N N . GLU B 1 66 ? 5.664 16.516 5.035 1 98.94 66 GLU B N 1
ATOM 2136 C CA . GLU B 1 66 ? 4.254 16.312 5.355 1 98.94 66 GLU B CA 1
ATOM 2137 C C . GLU B 1 66 ? 3.479 17.625 5.332 1 98.94 66 GLU B C 1
ATOM 2139 O O . GLU B 1 66 ? 3.908 18.609 5.926 1 98.94 66 GLU B O 1
ATOM 2144 N N . ILE B 1 67 ? 2.4 17.609 4.578 1 98.88 67 ILE B N 1
ATOM 2145 C CA . ILE B 1 67 ? 1.438 18.703 4.574 1 98.88 67 ILE B CA 1
ATOM 2146 C C . ILE B 1 67 ? 0.232 18.344 5.434 1 98.88 67 ILE B C 1
ATOM 2148 O O . ILE B 1 67 ? -0.579 17.5 5.047 1 98.88 67 ILE B O 1
ATOM 2152 N N . GLY B 1 68 ? 0.052 19.047 6.555 1 98.5 68 GLY B N 1
ATOM 2153 C CA . GLY B 1 68 ? -0.975 18.703 7.527 1 98.5 68 GLY B CA 1
ATOM 2154 C C . GLY B 1 68 ? -0.458 17.859 8.672 1 98.5 68 GLY B C 1
ATOM 2155 O O . GLY B 1 68 ? -0.417 16.625 8.57 1 98.5 68 GLY B O 1
ATOM 2156 N N . THR B 1 69 ? -0.14 18.594 9.797 1 98.38 69 THR B N 1
ATOM 2157 C CA . THR B 1 69 ? 0.428 17.922 10.969 1 98.38 69 THR B CA 1
ATOM 2158 C C . THR B 1 69 ? -0.674 17.359 11.859 1 98.38 69 THR B C 1
ATOM 2160 O O . THR B 1 69 ? -0.567 16.25 12.367 1 98.38 69 THR B O 1
ATOM 2163 N N . PHE B 1 70 ? -1.769 18.234 12.055 1 98 70 PHE B N 1
ATOM 2164 C CA . PHE B 1 70 ? -2.801 17.953 13.047 1 98 70 PHE B CA 1
ATOM 2165 C C . PHE B 1 70 ? -2.18 17.641 14.398 1 98 70 PHE B C 1
ATOM 2167 O O . PHE B 1 70 ? -1.376 18.422 14.922 1 98 70 PHE B O 1
ATOM 2174 N N . THR B 1 71 ? -2.467 16.547 14.984 1 98.56 71 THR B N 1
ATOM 2175 C CA . THR B 1 71 ? -1.919 16.281 16.312 1 98.56 71 THR B CA 1
ATOM 2176 C C . THR B 1 71 ? -0.652 15.445 16.219 1 98.56 71 THR B C 1
ATOM 2178 O O . THR B 1 71 ? -0.133 14.977 17.234 1 98.56 71 THR B O 1
ATOM 2181 N N . GLY B 1 72 ? -0.118 15.188 15.062 1 98.75 72 GLY B N 1
ATOM 2182 C CA . GLY B 1 72 ? 1.249 14.727 14.891 1 98.75 72 GLY B CA 1
ATOM 2183 C C . GLY B 1 72 ? 1.358 13.219 14.773 1 98.75 72 GLY B C 1
ATOM 2184 O O . GLY B 1 72 ? 2.463 12.672 14.75 1 98.75 72 GLY B O 1
ATOM 2185 N N . TYR B 1 73 ? 0.224 12.477 14.625 1 98.75 73 TYR B N 1
ATOM 2186 C CA . TYR B 1 73 ? 0.227 11.016 14.602 1 98.75 73 TYR B CA 1
ATOM 2187 C C . TYR B 1 73 ? 1.012 10.492 13.406 1 98.75 73 TYR B C 1
ATOM 2189 O O . TYR B 1 73 ? 1.944 9.703 13.57 1 98.75 73 TYR B O 1
ATOM 2197 N N . SER B 1 74 ? 0.683 10.938 12.195 1 98.75 74 SER B N 1
ATOM 2198 C CA . SER B 1 74 ? 1.36 10.469 10.992 1 98.75 74 SER B CA 1
ATOM 2199 C C . SER B 1 74 ? 2.822 10.906 10.977 1 98.75 74 SER B C 1
ATOM 2201 O O . SER B 1 74 ? 3.699 10.141 10.57 1 98.75 74 SER B O 1
ATOM 2203 N N . ALA B 1 75 ? 3.098 12.109 11.375 1 98.88 75 ALA B N 1
ATOM 2204 C CA . ALA B 1 75 ? 4.477 12.594 11.43 1 98.88 75 ALA B CA 1
ATOM 2205 C C . ALA B 1 75 ? 5.34 11.688 12.305 1 98.88 75 ALA B C 1
ATOM 2207 O O . ALA B 1 75 ? 6.438 11.289 11.906 1 98.88 75 ALA B O 1
ATOM 2208 N N . LEU B 1 76 ? 4.82 11.367 13.484 1 98.81 76 LEU B N 1
ATOM 2209 C CA . LEU B 1 76 ? 5.57 10.531 14.414 1 98.81 76 LEU B CA 1
ATOM 2210 C C . LEU B 1 76 ? 5.754 9.125 13.852 1 98.81 76 LEU B C 1
ATOM 2212 O O . LEU B 1 76 ? 6.828 8.539 13.977 1 98.81 76 LEU B O 1
ATOM 2216 N N . MET B 1 77 ? 4.715 8.547 13.25 1 98.81 77 MET B N 1
ATOM 2217 C CA . MET B 1 77 ? 4.812 7.227 12.633 1 98.81 77 MET B CA 1
ATOM 2218 C C . MET B 1 77 ? 5.902 7.207 11.57 1 98.81 77 MET B C 1
ATOM 2220 O O . MET B 1 77 ? 6.742 6.305 11.547 1 98.81 77 MET B O 1
ATOM 2224 N N . MET B 1 78 ? 5.906 8.172 10.688 1 98.94 78 MET B N 1
ATOM 2225 C CA . MET B 1 78 ? 6.891 8.234 9.617 1 98.94 78 MET B CA 1
ATOM 2226 C C . MET B 1 78 ? 8.289 8.469 10.172 1 98.94 78 MET B C 1
ATOM 2228 O O . MET B 1 78 ? 9.258 7.867 9.711 1 98.94 78 MET B O 1
ATOM 2232 N N . ALA B 1 79 ? 8.406 9.328 11.164 1 98.88 79 ALA B N 1
ATOM 2233 C CA . ALA B 1 79 ? 9.703 9.641 11.766 1 98.88 79 ALA B CA 1
ATOM 2234 C C . ALA B 1 79 ? 10.344 8.391 12.359 1 98.88 79 ALA B C 1
ATOM 2236 O O . ALA B 1 79 ? 11.57 8.242 12.336 1 98.88 79 ALA B O 1
ATOM 2237 N N . GLU B 1 80 ? 9.539 7.488 12.875 1 98.56 80 GLU B N 1
ATOM 2238 C CA . GLU B 1 80 ? 10.039 6.258 13.484 1 98.56 80 GLU B CA 1
ATOM 2239 C C . GLU B 1 80 ? 10.844 5.43 12.484 1 98.56 80 GLU B C 1
ATOM 2241 O O . GLU B 1 80 ? 11.742 4.688 12.875 1 98.56 80 GLU B O 1
ATOM 2246 N N . ALA B 1 81 ? 10.547 5.551 11.25 1 98.56 81 ALA B N 1
ATOM 2247 C CA . ALA B 1 81 ? 11.18 4.719 10.234 1 98.56 81 ALA B CA 1
ATOM 2248 C C . ALA B 1 81 ? 12.391 5.422 9.625 1 98.56 81 ALA B C 1
ATOM 2250 O O . ALA B 1 81 ? 13.141 4.824 8.852 1 98.56 81 ALA B O 1
ATOM 2251 N N . LEU B 1 82 ? 12.57 6.723 9.922 1 98.81 82 LEU B N 1
ATOM 2252 C CA . LEU B 1 82 ? 13.719 7.465 9.406 1 98.81 82 LEU B CA 1
ATOM 2253 C C . LEU B 1 82 ? 15 7.035 10.109 1 98.81 82 LEU B C 1
ATOM 2255 O O . LEU B 1 82 ? 14.977 6.656 11.281 1 98.81 82 LEU B O 1
ATOM 2259 N N . PRO B 1 83 ? 16.141 7.051 9.398 1 98.38 83 PRO B N 1
ATOM 2260 C CA . PRO B 1 83 ? 17.406 6.875 10.109 1 98.38 83 PRO B CA 1
ATOM 2261 C C . PRO B 1 83 ? 17.672 7.984 11.125 1 98.38 83 PRO B C 1
ATOM 2263 O O . PRO B 1 83 ? 16.984 9 11.125 1 98.38 83 PRO B O 1
ATOM 2266 N N . ASP B 1 84 ? 18.656 7.805 11.953 1 98.06 84 ASP B N 1
ATOM 2267 C CA . ASP B 1 84 ? 18.922 8.719 13.055 1 98.06 84 ASP B CA 1
ATOM 2268 C C . ASP B 1 84 ? 19.188 10.133 12.539 1 98.06 84 ASP B C 1
ATOM 2270 O O . ASP B 1 84 ? 18.859 11.117 13.211 1 98.06 84 ASP B O 1
ATOM 2274 N N . ASP B 1 85 ? 19.719 10.203 11.422 1 98.12 85 ASP B N 1
ATOM 2275 C CA . ASP B 1 85 ? 20.062 11.508 10.867 1 98.12 85 ASP B CA 1
ATOM 2276 C C . ASP B 1 85 ? 19.031 11.961 9.844 1 98.12 85 ASP B C 1
ATOM 2278 O O . ASP B 1 85 ? 19.281 12.867 9.055 1 98.12 85 ASP B O 1
ATOM 2282 N N . GLY B 1 86 ? 17.859 11.242 9.797 1 98.81 86 GLY B N 1
ATOM 2283 C CA . GLY B 1 86 ? 16.781 11.641 8.914 1 98.81 86 GLY B CA 1
ATOM 2284 C C . GLY B 1 86 ? 15.992 12.828 9.43 1 98.81 86 GLY B C 1
ATOM 2285 O O . GLY B 1 86 ? 16.156 13.227 10.586 1 98.81 86 GLY B O 1
ATOM 2286 N N . ALA B 1 87 ? 15.172 13.406 8.547 1 98.81 87 ALA B N 1
ATOM 2287 C CA . ALA B 1 87 ? 14.406 14.594 8.914 1 98.81 87 ALA B CA 1
ATOM 2288 C C . ALA B 1 87 ? 13.016 14.562 8.289 1 98.81 87 ALA B C 1
ATOM 2290 O O . ALA B 1 87 ? 12.844 14.109 7.152 1 98.81 87 ALA B O 1
ATOM 2291 N N . LEU B 1 88 ? 12.102 15.055 9.023 1 98.94 88 LEU B N 1
ATOM 2292 C CA . LEU B 1 88 ? 10.727 15.227 8.578 1 98.94 88 LEU B CA 1
ATOM 2293 C C . LEU B 1 88 ? 10.258 16.656 8.812 1 98.94 88 LEU B C 1
ATOM 2295 O O . LEU B 1 88 ? 10.32 17.156 9.938 1 98.94 88 LEU B O 1
ATOM 2299 N N . ILE B 1 89 ? 9.922 17.328 7.746 1 98.94 89 ILE B N 1
ATOM 2300 C CA . ILE B 1 89 ? 9.305 18.641 7.848 1 98.94 89 ILE B CA 1
ATOM 2301 C C . ILE B 1 89 ? 7.785 18.5 7.734 1 98.94 89 ILE B C 1
ATOM 2303 O O . ILE B 1 89 ? 7.281 17.844 6.812 1 98.94 89 ILE B O 1
ATOM 2307 N N . THR B 1 90 ? 7.102 19 8.688 1 98.88 90 THR B N 1
ATOM 2308 C CA . THR B 1 90 ? 5.641 19.016 8.641 1 98.88 90 THR B CA 1
ATOM 2309 C C . THR B 1 90 ? 5.102 20.422 8.852 1 98.88 90 THR B C 1
ATOM 2311 O O . THR B 1 90 ? 5.723 21.234 9.539 1 98.88 90 THR B O 1
ATOM 2314 N N . CYS B 1 91 ? 3.939 20.719 8.211 1 98 91 CYS B N 1
ATOM 2315 C CA . CYS B 1 91 ? 3.4 22.062 8.344 1 98 91 CYS B CA 1
ATOM 2316 C C . CYS B 1 91 ? 1.913 22.031 8.672 1 98 91 CYS B C 1
ATOM 2318 O O . CYS B 1 91 ? 1.204 21.109 8.258 1 98 91 CYS B O 1
ATOM 2320 N N . ASP B 1 92 ? 1.483 22.969 9.383 1 98.25 92 ASP B N 1
ATOM 2321 C CA . ASP B 1 92 ? 0.09 23.125 9.789 1 98.25 92 ASP B CA 1
ATOM 2322 C C . ASP B 1 92 ? -0.204 24.562 10.18 1 98.25 92 ASP B C 1
ATOM 2324 O O . ASP B 1 92 ? 0.717 25.359 10.414 1 98.25 92 ASP B O 1
ATOM 2328 N N . ILE B 1 93 ? -1.516 24.875 10.219 1 97.81 93 ILE B N 1
ATOM 2329 C CA . ILE B 1 93 ? -1.888 26.25 10.547 1 97.81 93 ILE B CA 1
ATOM 2330 C C . ILE B 1 93 ? -2.543 26.297 11.922 1 97.81 93 ILE B C 1
ATOM 2332 O O . ILE B 1 93 ? -2.707 27.359 12.508 1 97.81 93 ILE B O 1
ATOM 2336 N N . ASP B 1 94 ? -2.955 25.172 12.492 1 97.31 94 ASP B N 1
ATOM 2337 C CA . ASP B 1 94 ? -3.773 25.125 13.695 1 97.31 94 ASP B CA 1
ATOM 2338 C C . ASP B 1 94 ? -2.902 25.047 14.945 1 97.31 94 ASP B C 1
ATOM 2340 O O . ASP B 1 94 ? -2.424 23.969 15.305 1 97.31 94 ASP B O 1
ATOM 2344 N N . PRO B 1 95 ? -2.82 26.094 15.734 1 97.31 95 PRO B N 1
ATOM 2345 C CA . PRO B 1 95 ? -1.934 26.078 16.906 1 97.31 95 PRO B CA 1
ATOM 2346 C C . PRO B 1 95 ? -2.416 25.125 17.984 1 97.31 95 PRO B C 1
ATOM 2348 O O . PRO B 1 95 ? -1.604 24.562 18.734 1 97.31 95 PRO B O 1
ATOM 2351 N N . GLU B 1 96 ? -3.709 24.984 18.062 1 97.38 96 GLU B N 1
ATOM 2352 C CA . GLU B 1 96 ? -4.234 24.078 19.078 1 97.38 96 GLU B CA 1
ATOM 2353 C C . GLU B 1 96 ? -3.814 22.625 18.797 1 97.38 96 GLU B C 1
ATOM 2355 O O . GLU B 1 96 ? -3.346 21.922 19.703 1 97.38 96 GLU B O 1
ATOM 2360 N N . ALA B 1 97 ? -4.012 22.203 17.609 1 98 97 ALA B N 1
ATOM 2361 C CA . ALA B 1 97 ? -3.631 20.844 17.234 1 98 97 ALA B CA 1
ATOM 2362 C C . ALA B 1 97 ? -2.121 20.641 17.344 1 98 97 ALA B C 1
ATOM 2364 O O . ALA B 1 97 ? -1.665 19.625 17.875 1 98 97 ALA B O 1
ATOM 2365 N N . THR B 1 98 ? -1.33 21.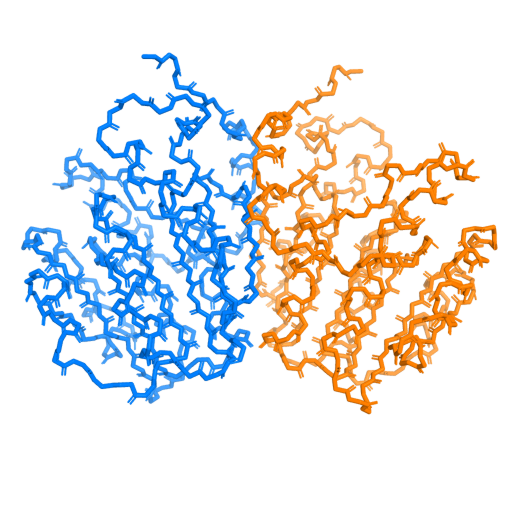641 16.938 1 98.31 98 THR B N 1
ATOM 2366 C CA . THR B 1 98 ? 0.117 21.453 16.891 1 98.31 98 THR B CA 1
ATOM 2367 C C . THR B 1 98 ? 0.713 21.531 18.297 1 98.31 98 THR B C 1
ATOM 2369 O O . THR B 1 98 ? 1.821 21.047 18.531 1 98.31 98 THR B O 1
ATOM 2372 N N . ASP B 1 99 ? -0.01 22.141 19.188 1 98.25 99 ASP B N 1
ATOM 2373 C CA . ASP B 1 99 ? 0.429 22.094 20.578 1 98.25 99 ASP B CA 1
ATOM 2374 C C . ASP B 1 99 ? 0.448 20.656 21.094 1 98.25 99 ASP B C 1
ATOM 2376 O O . ASP B 1 99 ? 1.375 20.266 21.812 1 98.25 99 ASP B O 1
ATOM 2380 N N . VAL B 1 100 ? -0.607 19.953 20.75 1 98.44 100 VAL B N 1
ATOM 2381 C CA . VAL B 1 100 ? -0.638 18.531 21.094 1 98.44 100 VAL B CA 1
ATOM 2382 C C . VAL B 1 100 ? 0.527 17.812 20.422 1 98.44 100 VAL B C 1
ATOM 2384 O O . VAL B 1 100 ? 1.248 17.047 21.078 1 98.44 100 VAL B O 1
ATOM 2387 N N . ALA B 1 101 ? 0.738 18.078 19.156 1 98.75 101 ALA B N 1
ATOM 2388 C CA . ALA B 1 101 ? 1.801 17.422 18.391 1 98.75 101 ALA B CA 1
ATOM 2389 C C . ALA B 1 1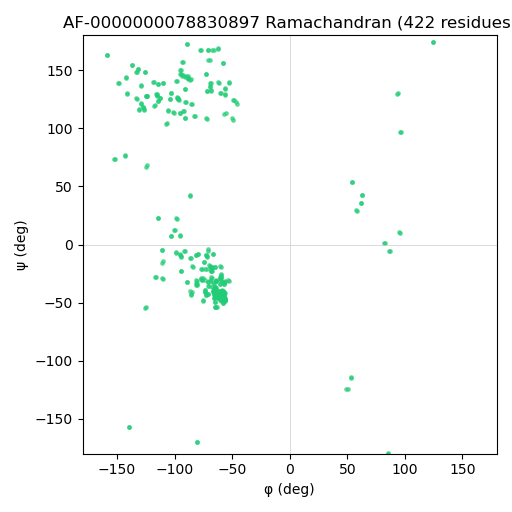01 ? 3.162 17.656 19.047 1 98.75 101 ALA B C 1
ATOM 2391 O O . ALA B 1 101 ? 3.914 16.703 19.266 1 98.75 101 ALA B O 1
ATOM 2392 N N . ARG B 1 102 ? 3.449 18.875 19.375 1 98.62 102 ARG B N 1
ATOM 2393 C CA . ARG B 1 102 ? 4.738 19.234 19.969 1 98.62 102 ARG B CA 1
ATOM 2394 C C . ARG B 1 102 ? 4.965 18.484 21.281 1 98.62 102 ARG B C 1
ATOM 2396 O O . ARG B 1 102 ? 6.078 18.031 21.547 1 98.62 102 ARG B O 1
ATOM 2403 N N . ALA B 1 103 ? 3.951 18.438 22.062 1 98.56 103 ALA B N 1
ATOM 2404 C CA . ALA B 1 103 ? 4.07 17.734 23.328 1 98.56 103 ALA B CA 1
ATOM 2405 C C . ALA B 1 103 ? 4.453 16.281 23.125 1 98.56 103 ALA B C 1
ATOM 2407 O O . ALA B 1 103 ? 5.266 15.734 23.875 1 98.56 103 ALA B O 1
ATOM 2408 N N . PHE B 1 104 ? 3.904 15.641 22.125 1 98.81 104 PHE B N 1
ATOM 2409 C CA . PHE B 1 104 ? 4.184 14.234 21.891 1 98.81 104 PHE B CA 1
ATOM 2410 C C . PHE B 1 104 ? 5.504 14.055 21.156 1 98.81 104 PHE B C 1
ATOM 2412 O O . PHE B 1 104 ? 6.211 13.07 21.359 1 98.81 104 PHE B O 1
ATOM 2419 N N . PHE B 1 105 ? 5.863 15.008 20.266 1 98.75 105 PHE B N 1
ATOM 2420 C CA . PHE B 1 105 ? 7.188 14.969 19.656 1 98.75 105 PHE B CA 1
ATOM 2421 C C . PHE B 1 105 ? 8.273 14.984 20.719 1 98.75 105 PHE B C 1
ATOM 2423 O O . PHE B 1 105 ? 9.242 14.227 20.625 1 98.75 105 PHE B O 1
ATOM 2430 N N . LEU B 1 106 ? 8.055 15.797 21.688 1 98.38 106 LEU B N 1
ATOM 2431 C CA . LEU B 1 106 ? 9.031 15.93 22.75 1 98.38 106 LEU B CA 1
ATOM 2432 C C . LEU B 1 106 ? 9.18 14.625 23.531 1 98.38 106 LEU B C 1
ATOM 2434 O O . LEU B 1 106 ? 10.266 14.289 23.984 1 98.38 106 LEU B O 1
ATOM 2438 N N . ARG B 1 107 ? 8.156 13.859 23.641 1 98.38 107 ARG B N 1
ATOM 2439 C CA . ARG B 1 107 ? 8.141 12.625 24.438 1 98.38 107 ARG B CA 1
ATOM 2440 C C . ARG B 1 107 ? 8.688 11.453 23.625 1 98.38 107 ARG B C 1
ATOM 2442 O O . ARG B 1 107 ? 9.039 10.414 24.188 1 98.38 107 ARG B O 1
ATOM 2449 N N . SER B 1 108 ? 8.734 11.547 22.359 1 98.31 108 SER B N 1
ATOM 2450 C CA . SER B 1 108 ? 9.148 10.453 21.484 1 98.31 108 SER B CA 1
ATOM 2451 C C . SER B 1 108 ? 10.664 10.461 21.266 1 98.31 108 SER B C 1
ATOM 2453 O O . SER B 1 108 ? 11.273 11.516 21.109 1 98.31 108 SER B O 1
ATOM 2455 N N . PRO B 1 109 ? 11.297 9.297 21.188 1 97.75 109 PRO B N 1
ATOM 2456 C CA . PRO B 1 109 ? 12.719 9.258 20.828 1 97.75 109 PRO B CA 1
ATOM 2457 C C . PRO B 1 109 ? 12.984 9.711 19.391 1 97.75 109 PRO B C 1
ATOM 2459 O O . PRO B 1 109 ? 14.133 9.953 19.016 1 97.75 109 PRO B O 1
ATOM 2462 N N . HIS B 1 110 ? 11.93 9.898 18.641 1 98.38 110 HIS B N 1
ATOM 2463 C CA . HIS B 1 110 ? 12.094 10.234 17.219 1 98.38 110 HIS B CA 1
ATOM 2464 C C . HIS B 1 110 ? 11.648 11.672 16.953 1 98.38 110 HIS B C 1
ATOM 2466 O O . HIS B 1 110 ? 11.773 12.156 15.82 1 98.38 110 HIS B O 1
ATOM 2472 N N . GLY B 1 111 ? 11.133 12.305 17.953 1 98.62 111 GLY B N 1
ATOM 2473 C CA . GLY B 1 111 ? 10.594 13.648 17.797 1 98.62 111 GLY B CA 1
ATOM 2474 C C . GLY B 1 111 ? 11.633 14.656 17.328 1 98.62 111 GLY B C 1
ATOM 2475 O O . GLY B 1 111 ? 11.297 15.648 16.672 1 98.62 111 GLY B O 1
ATOM 2476 N N . ARG B 1 112 ? 12.906 14.414 17.672 1 98.31 112 ARG B N 1
ATOM 2477 C CA . ARG B 1 112 ? 13.984 15.336 17.312 1 98.31 112 ARG B CA 1
ATOM 2478 C C . ARG B 1 112 ? 14.164 15.414 15.805 1 98.31 112 ARG B C 1
ATOM 2480 O O . ARG B 1 112 ? 14.789 16.344 15.289 1 98.31 112 ARG B O 1
ATOM 2487 N N . LYS B 1 113 ? 13.656 14.406 15.102 1 98.88 113 LYS B N 1
ATOM 2488 C CA . LYS B 1 113 ? 13.781 14.359 13.641 1 98.88 113 LYS B CA 1
ATOM 2489 C C . LYS B 1 113 ? 12.734 15.227 12.969 1 98.88 113 LYS B C 1
ATOM 2491 O O . LYS B 1 113 ? 12.781 15.438 11.75 1 98.88 113 LYS B O 1
ATOM 2496 N N . ILE B 1 114 ? 11.75 15.75 13.75 1 98.94 114 ILE B N 1
ATOM 2497 C CA . ILE B 1 114 ? 10.594 16.422 13.164 1 98.94 114 ILE B CA 1
ATOM 2498 C C . ILE B 1 114 ? 10.734 17.922 13.312 1 98.94 114 ILE B C 1
ATOM 2500 O O . ILE B 1 114 ? 10.953 18.438 14.414 1 98.94 114 ILE B O 1
ATOM 2504 N N . ASP B 1 115 ? 10.656 18.609 12.242 1 98.81 115 ASP B N 1
ATOM 2505 C CA . ASP B 1 115 ? 10.625 20.062 12.172 1 98.81 115 ASP B CA 1
ATOM 2506 C C . ASP B 1 115 ? 9.227 20.562 11.828 1 98.81 115 ASP B C 1
ATOM 2508 O O . ASP B 1 115 ? 8.805 20.5 10.672 1 98.81 115 ASP B O 1
ATOM 2512 N N . LEU B 1 116 ? 8.523 21.078 12.781 1 98.81 116 LEU B N 1
ATOM 2513 C CA . LEU B 1 116 ? 7.16 21.578 12.609 1 98.81 116 LEU B CA 1
ATOM 2514 C C . LEU B 1 116 ? 7.16 23.062 12.242 1 98.81 116 LEU B C 1
ATOM 2516 O O . LEU B 1 116 ? 7.699 23.875 12.984 1 98.81 116 LEU B O 1
ATOM 2520 N N . ARG B 1 117 ? 6.551 23.328 11.125 1 98.62 117 ARG B N 1
ATOM 2521 C CA . ARG B 1 117 ? 6.457 24.688 10.617 1 98.62 117 ARG B CA 1
ATOM 2522 C C . ARG B 1 117 ? 5.016 25.188 10.633 1 98.62 117 ARG B C 1
ATOM 2524 O O . ARG B 1 117 ? 4.133 24.562 10.031 1 98.62 117 ARG B O 1
ATOM 2531 N N . MET B 1 118 ? 4.844 26.328 11.266 1 98.44 118 MET B N 1
ATOM 2532 C CA . MET B 1 118 ? 3.502 26.891 11.344 1 98.44 118 MET B CA 1
ATOM 2533 C C . MET B 1 118 ? 3.232 27.812 10.164 1 98.44 118 MET B C 1
ATOM 2535 O O . MET B 1 118 ? 4.125 28.531 9.711 1 98.44 118 MET B O 1
ATOM 2539 N N . GLY B 1 119 ? 1.954 27.828 9.664 1 98 119 GLY B N 1
ATOM 2540 C CA . GLY B 1 119 ? 1.523 28.719 8.602 1 98 119 GLY B CA 1
ATOM 2541 C C . GLY B 1 119 ? 0.927 28 7.414 1 98 119 GLY B C 1
ATOM 2542 O O . GLY B 1 119 ? 0.931 26.766 7.371 1 98 119 GLY B O 1
ATOM 2543 N N . PRO B 1 120 ? 0.417 28.797 6.5 1 98.06 120 PRO B N 1
ATOM 2544 C CA . PRO B 1 120 ? -0.09 28.156 5.281 1 98.06 120 PRO B CA 1
ATOM 2545 C C . PRO B 1 120 ? 0.963 27.297 4.582 1 98.06 120 PRO B C 1
ATOM 2547 O O . PRO B 1 120 ? 2.088 27.766 4.359 1 98.06 120 PRO B O 1
ATOM 2550 N N . ALA B 1 121 ? 0.624 26.078 4.27 1 98.19 121 ALA B N 1
ATOM 2551 C CA . ALA B 1 121 ? 1.573 25.109 3.727 1 98.19 121 ALA B CA 1
ATOM 2552 C C . ALA B 1 121 ? 2.201 25.625 2.436 1 98.19 121 ALA B C 1
ATOM 2554 O O . ALA B 1 121 ? 3.398 25.438 2.201 1 98.19 121 ALA B O 1
ATOM 2555 N N . LEU B 1 122 ? 1.384 26.266 1.585 1 98.5 122 LEU B N 1
ATOM 2556 C CA . LEU B 1 122 ? 1.897 26.734 0.302 1 98.5 122 LEU B CA 1
ATOM 2557 C C . LEU B 1 122 ? 2.979 27.797 0.504 1 98.5 122 LEU B C 1
ATOM 2559 O O . LEU B 1 122 ? 3.912 27.891 -0.295 1 98.5 122 LEU B O 1
ATOM 2563 N N . ASP B 1 123 ? 2.871 28.578 1.592 1 98.31 123 ASP B N 1
ATOM 2564 C CA . ASP B 1 123 ? 3.922 29.547 1.915 1 98.31 123 ASP B CA 1
ATOM 2565 C C . ASP B 1 123 ? 5.184 28.828 2.402 1 98.31 123 ASP B C 1
ATOM 2567 O O . ASP B 1 123 ? 6.297 29.188 2.01 1 98.31 123 ASP B O 1
ATOM 2571 N N . THR B 1 124 ? 5.004 27.828 3.238 1 97.88 124 THR B N 1
ATOM 2572 C CA . THR B 1 124 ? 6.137 27.031 3.699 1 97.88 124 THR B CA 1
ATOM 2573 C C . THR B 1 124 ? 6.84 26.359 2.523 1 97.88 124 THR B C 1
ATOM 2575 O O . THR B 1 124 ? 8.07 26.375 2.439 1 97.88 124 THR B O 1
ATOM 2578 N N . LEU B 1 125 ? 6.09 25.781 1.602 1 98.5 125 LEU B N 1
ATOM 2579 C CA . LEU B 1 125 ? 6.621 25.047 0.465 1 98.5 125 LEU B CA 1
ATOM 2580 C C . LEU B 1 125 ? 7.496 25.938 -0.406 1 98.5 125 LEU B C 1
ATOM 2582 O O . LEU B 1 125 ? 8.492 25.484 -0.972 1 98.5 125 LEU B O 1
ATOM 2586 N N . LYS B 1 126 ? 7.191 27.219 -0.426 1 98 126 LYS B N 1
ATOM 2587 C CA . LYS B 1 126 ? 7.961 28.172 -1.223 1 98 126 LYS B CA 1
ATOM 2588 C C . LYS B 1 126 ? 9.367 28.344 -0.66 1 98 126 LYS B C 1
ATOM 2590 O O . LYS B 1 126 ? 10.281 28.766 -1.376 1 98 126 LYS B O 1
ATOM 2595 N N . THR B 1 127 ? 9.547 28.047 0.569 1 97.88 127 THR B N 1
ATOM 2596 C CA . THR B 1 127 ? 10.828 28.281 1.229 1 97.88 127 THR B CA 1
ATOM 2597 C C . THR B 1 127 ? 11.688 27.031 1.209 1 97.88 127 THR B C 1
ATOM 2599 O O . THR B 1 127 ? 12.859 27.062 1.596 1 97.88 127 THR B O 1
ATOM 2602 N N . LEU B 1 128 ? 11.156 25.922 0.8 1 98.25 128 LEU B N 1
ATOM 2603 C CA . LEU B 1 128 ? 11.844 24.641 0.915 1 98.25 128 LEU B CA 1
ATOM 2604 C C . LEU B 1 128 ? 12.617 24.328 -0.359 1 98.25 128 LEU B C 1
ATOM 2606 O O . LEU B 1 128 ? 12.219 24.734 -1.452 1 98.25 128 LEU B O 1
ATOM 2610 N N . GLN B 1 129 ? 13.695 23.703 -0.105 1 97.5 129 GLN B N 1
ATOM 2611 C CA . GLN B 1 129 ? 14.477 23.125 -1.2 1 97.5 129 GLN B CA 1
ATOM 2612 C C . GLN B 1 129 ? 14.5 21.609 -1.127 1 97.5 129 GLN B C 1
ATOM 2614 O O . GLN B 1 129 ? 14.602 21.031 -0.041 1 97.5 129 GLN B O 1
ATOM 2619 N N . GLY B 1 130 ? 14.359 21.047 -2.256 1 96 130 GLY B N 1
ATOM 2620 C CA . GLY B 1 130 ? 14.492 19.609 -2.33 1 96 130 GLY B CA 1
ATOM 2621 C C . GLY B 1 130 ? 15.93 19.141 -2.365 1 96 130 GLY B C 1
ATOM 2622 O O . GLY B 1 130 ? 16.844 19.922 -2.074 1 96 130 GLY B O 1
ATOM 2623 N N . PRO B 1 131 ? 16.109 17.906 -2.625 1 98.31 131 PRO B N 1
ATOM 2624 C CA . PRO B 1 131 ? 15.055 16.922 -2.926 1 98.31 131 PRO B CA 1
ATOM 2625 C C . PRO B 1 131 ? 14.5 16.25 -1.673 1 98.31 131 PRO B C 1
ATOM 2627 O O . PRO B 1 131 ? 15.219 16.078 -0.689 1 98.31 131 PRO B O 1
ATOM 2630 N N . PHE B 1 132 ? 13.266 15.93 -1.583 1 98.94 132 PHE B N 1
ATOM 2631 C CA . PHE B 1 132 ? 12.633 15.031 -0.625 1 98.94 132 PHE B CA 1
ATOM 2632 C C . PHE B 1 132 ? 12.492 13.633 -1.21 1 98.94 132 PHE B C 1
ATOM 2634 O O . PHE B 1 132 ? 12.422 13.469 -2.43 1 98.94 132 PHE B O 1
ATOM 2641 N N . ASP B 1 133 ? 12.523 12.641 -0.305 1 98.94 133 ASP B N 1
ATOM 2642 C CA . ASP B 1 133 ? 12.367 11.258 -0.724 1 98.94 133 ASP B CA 1
ATOM 2643 C C . ASP B 1 133 ? 10.898 10.844 -0.728 1 98.94 133 ASP B C 1
ATOM 2645 O O . ASP B 1 133 ? 10.5 9.953 -1.486 1 98.94 133 ASP B O 1
ATOM 2649 N N . LEU B 1 134 ? 10.141 11.406 0.179 1 98.94 134 LEU B N 1
ATOM 2650 C CA . LEU B 1 134 ? 8.734 11.062 0.37 1 98.94 134 LEU B CA 1
ATOM 2651 C C . LEU B 1 134 ? 7.945 12.273 0.855 1 98.94 134 LEU B C 1
ATOM 2653 O O . LEU B 1 134 ? 8.438 13.055 1.674 1 98.94 134 LEU B O 1
ATOM 2657 N N . ALA B 1 135 ? 6.762 12.453 0.333 1 99 135 ALA B N 1
ATOM 2658 C CA . ALA B 1 135 ? 5.848 13.508 0.78 1 99 135 ALA B CA 1
ATOM 2659 C C . ALA B 1 135 ? 4.469 12.938 1.09 1 99 135 ALA B C 1
ATOM 2661 O O . ALA B 1 135 ? 3.971 12.062 0.37 1 99 135 ALA B O 1
ATOM 2662 N N . PHE B 1 136 ? 3.934 13.383 2.178 1 98.94 136 PHE B N 1
ATOM 2663 C CA . PHE B 1 136 ? 2.59 12.992 2.58 1 98.94 136 PHE B CA 1
ATOM 2664 C C . PHE B 1 136 ? 1.659 14.195 2.625 1 98.94 136 PHE B C 1
ATOM 2666 O O . PHE B 1 136 ? 1.914 15.156 3.355 1 98.94 136 PHE B O 1
ATOM 2673 N N . ILE B 1 137 ? 0.59 14.164 1.815 1 98.94 137 ILE B N 1
ATOM 2674 C CA . ILE B 1 137 ? -0.384 15.242 1.727 1 98.94 137 ILE B CA 1
ATOM 2675 C C . ILE B 1 137 ? -1.678 14.836 2.426 1 98.94 137 ILE B C 1
ATOM 2677 O O . ILE B 1 137 ? -2.375 13.922 1.969 1 98.94 137 ILE B O 1
ATOM 2681 N N . ASP B 1 138 ? -2.066 15.453 3.463 1 98.44 138 ASP B N 1
ATOM 2682 C CA . ASP B 1 138 ? -3.283 15.234 4.238 1 98.44 138 ASP B CA 1
ATOM 2683 C C . ASP B 1 138 ? -3.738 16.516 4.926 1 98.44 138 ASP B C 1
ATOM 2685 O O . ASP B 1 138 ? -3.615 16.656 6.145 1 98.44 138 ASP B O 1
ATOM 2689 N N . ALA B 1 139 ? -4.273 17.406 4.145 1 97.62 139 ALA B N 1
ATOM 2690 C CA . ALA B 1 139 ? -4.621 18.75 4.598 1 97.62 139 ALA B CA 1
ATOM 2691 C C . ALA B 1 139 ? -5.957 19.203 4.02 1 97.62 139 ALA B C 1
ATOM 2693 O O . ALA B 1 139 ? -6.887 18.391 3.891 1 97.62 139 ALA B O 1
ATOM 2694 N N . ASP B 1 140 ? -6.164 20.562 3.955 1 96.88 140 ASP B N 1
ATOM 2695 C CA . ASP B 1 140 ? -7.414 21.078 3.406 1 96.88 140 ASP B CA 1
ATOM 2696 C C . ASP B 1 140 ? -7.602 20.641 1.958 1 96.88 140 ASP B C 1
ATOM 2698 O O . ASP B 1 140 ? -6.727 20.859 1.118 1 96.88 140 ASP B O 1
ATOM 2702 N N . LYS B 1 141 ? -8.742 20.109 1.605 1 97.81 141 LYS B N 1
ATOM 2703 C CA . LYS B 1 141 ? -8.992 19.422 0.343 1 97.81 141 LYS B CA 1
ATOM 2704 C C . LYS B 1 141 ? -9.008 20.406 -0.825 1 97.81 141 LYS B C 1
ATOM 2706 O O . LYS B 1 141 ? -8.492 20.094 -1.905 1 97.81 141 LYS B O 1
ATOM 2711 N N . PRO B 1 142 ? -9.492 21.594 -0.655 1 98.12 142 PRO B N 1
ATOM 2712 C CA . PRO B 1 142 ? -9.523 22.531 -1.779 1 98.12 142 PRO B CA 1
ATOM 2713 C C . PRO B 1 142 ? -8.141 22.844 -2.338 1 98.12 142 PRO B C 1
ATOM 2715 O O . PRO B 1 142 ? -8.008 23.25 -3.498 1 98.12 142 PRO B O 1
ATOM 2718 N N . SER B 1 143 ? -7.07 22.594 -1.588 1 98.44 143 SER B N 1
ATOM 2719 C CA . SER B 1 143 ? -5.734 23 -2.004 1 98.44 143 SER B CA 1
ATOM 2720 C C . SER B 1 143 ? -4.93 21.828 -2.535 1 98.44 143 SER B C 1
ATOM 2722 O O . SER B 1 143 ? -3.742 21.953 -2.828 1 98.44 143 SER B O 1
ATOM 2724 N N . TYR B 1 144 ? -5.465 20.656 -2.721 1 98.81 144 TYR B N 1
ATOM 2725 C CA . TYR B 1 144 ? -4.75 19.438 -3.068 1 98.81 144 TYR B CA 1
ATOM 2726 C C . TYR B 1 144 ? -4.027 19.594 -4.402 1 98.81 144 TYR B C 1
ATOM 2728 O O . TYR B 1 144 ? -2.865 19.203 -4.535 1 98.81 144 TYR B O 1
ATOM 2736 N N . ALA B 1 145 ? -4.727 20.156 -5.359 1 98.81 145 ALA B N 1
ATOM 2737 C CA . ALA B 1 145 ? -4.094 20.344 -6.664 1 98.81 145 ALA B CA 1
ATOM 2738 C C . ALA B 1 145 ? -2.883 21.266 -6.555 1 98.81 145 ALA B C 1
ATOM 2740 O O . ALA B 1 145 ? -1.847 21.016 -7.176 1 98.81 145 ALA B O 1
ATOM 2741 N N . ALA B 1 146 ? -3.035 22.312 -5.77 1 98.75 146 ALA B N 1
ATOM 2742 C CA . ALA B 1 146 ? -1.931 23.25 -5.57 1 98.75 146 ALA B CA 1
ATOM 2743 C C . ALA B 1 146 ? -0.783 22.594 -4.812 1 98.75 146 ALA B C 1
ATOM 2745 O O . ALA B 1 146 ? 0.388 22.844 -5.109 1 98.75 146 ALA B O 1
ATOM 2746 N N . TYR B 1 147 ? -1.118 21.766 -3.793 1 98.88 147 TYR B N 1
ATOM 2747 C CA . TYR B 1 147 ? -0.086 21.016 -3.084 1 98.88 147 TYR B CA 1
ATOM 2748 C C . TYR B 1 147 ? 0.677 20.109 -4.035 1 98.88 147 TYR B C 1
ATOM 2750 O O . TYR B 1 147 ? 1.906 20.031 -3.977 1 98.88 147 TYR B O 1
ATOM 2758 N N . TRP B 1 148 ? -0.055 19.422 -4.957 1 98.88 148 TRP B N 1
ATOM 2759 C CA . TRP B 1 148 ? 0.567 18.547 -5.945 1 98.88 148 TRP B CA 1
ATOM 2760 C C . TRP B 1 148 ? 1.598 19.297 -6.773 1 98.88 148 TRP B C 1
ATOM 2762 O O . TRP B 1 148 ? 2.746 18.859 -6.898 1 98.88 148 TRP B O 1
ATOM 2772 N N . ASP B 1 149 ? 1.209 20.469 -7.242 1 98.81 149 ASP B N 1
ATOM 2773 C CA . ASP B 1 149 ? 2.064 21.281 -8.102 1 98.81 149 ASP B CA 1
ATOM 2774 C C . ASP B 1 149 ? 3.314 21.75 -7.352 1 98.81 149 ASP B C 1
ATOM 2776 O O . ASP B 1 149 ? 4.395 21.828 -7.934 1 98.81 149 ASP B O 1
ATOM 2780 N N . ALA B 1 150 ? 3.162 22.047 -6.102 1 98.81 150 ALA B N 1
ATOM 2781 C CA . ALA B 1 150 ? 4.262 22.578 -5.305 1 98.81 150 ALA B CA 1
ATOM 2782 C C . ALA B 1 150 ? 5.191 21.469 -4.832 1 98.81 150 ALA B C 1
ATOM 2784 O O . ALA B 1 150 ? 6.402 21.672 -4.715 1 98.81 150 ALA B O 1
ATOM 2785 N N . VAL B 1 151 ? 4.66 20.266 -4.547 1 98.88 151 VAL B N 1
ATOM 2786 C CA . VAL B 1 151 ? 5.395 19.203 -3.875 1 98.88 151 VAL B CA 1
ATOM 2787 C C . VAL B 1 151 ? 6.168 18.375 -4.902 1 98.88 151 VAL B C 1
ATOM 2789 O O . VAL B 1 151 ? 7.312 18 -4.66 1 98.88 151 VAL B O 1
ATOM 2792 N N . LEU B 1 152 ? 5.566 18.109 -6.059 1 98.81 152 LEU B N 1
ATOM 2793 C CA . LEU B 1 152 ? 6.152 17.188 -7.031 1 98.81 152 LEU B CA 1
ATOM 2794 C C . LEU B 1 152 ? 7.543 17.641 -7.449 1 98.81 152 LEU B C 1
ATOM 2796 O O . LEU B 1 152 ? 8.484 16.844 -7.488 1 98.81 152 LEU B O 1
ATOM 2800 N N . PRO B 1 153 ? 7.785 18.984 -7.672 1 98.56 153 PRO B N 1
ATOM 2801 C CA . PRO B 1 153 ? 9.125 19.422 -8.07 1 98.56 153 PRO B CA 1
ATOM 2802 C C . PRO B 1 153 ? 10.156 19.234 -6.961 1 98.56 153 PRO B C 1
ATOM 2804 O O . PRO B 1 153 ? 11.367 19.219 -7.23 1 98.56 153 PRO B O 1
ATOM 2807 N N . LEU B 1 154 ? 9.75 19.109 -5.734 1 98.75 154 LEU B N 1
ATOM 2808 C CA . LEU B 1 154 ? 10.648 19 -4.59 1 98.75 154 LEU B CA 1
ATOM 2809 C C . LEU B 1 154 ? 11.078 17.547 -4.371 1 98.75 154 LEU B C 1
ATOM 2811 O O . LEU B 1 154 ? 11.984 17.266 -3.58 1 98.75 154 LEU B O 1
ATOM 2815 N N . LEU B 1 155 ? 10.438 16.609 -5.043 1 98.75 155 LEU B N 1
ATOM 2816 C CA . LEU B 1 155 ? 10.727 15.195 -4.871 1 98.75 155 LEU B CA 1
ATOM 2817 C C . LEU B 1 155 ? 11.875 14.758 -5.777 1 98.75 155 LEU B C 1
ATOM 2819 O O . LEU B 1 155 ? 11.961 15.195 -6.926 1 98.75 155 LEU B O 1
ATOM 2823 N N . ARG B 1 156 ? 12.727 13.914 -5.312 1 98.69 156 ARG B N 1
ATOM 2824 C CA . ARG B 1 156 ? 13.75 13.297 -6.156 1 98.69 156 ARG B CA 1
ATOM 2825 C C . ARG B 1 156 ? 13.125 12.32 -7.145 1 98.69 156 ARG B C 1
ATOM 2827 O O . ARG B 1 156 ? 12.023 11.812 -6.91 1 98.69 156 ARG B O 1
ATOM 2834 N N . PRO B 1 157 ? 13.867 12.031 -8.242 1 98.19 157 PRO B N 1
ATOM 2835 C CA . PRO B 1 157 ? 13.414 10.898 -9.055 1 98.19 157 PRO B CA 1
ATOM 2836 C C . PRO B 1 157 ? 13.297 9.609 -8.25 1 98.19 157 PRO B C 1
ATOM 2838 O O . PRO B 1 157 ? 14.164 9.312 -7.422 1 98.19 157 PRO B O 1
ATOM 2841 N N . GLY B 1 158 ? 12.219 8.938 -8.438 1 98.19 158 GLY B N 1
ATOM 2842 C CA . GLY B 1 158 ? 11.984 7.711 -7.688 1 98.19 158 GLY B CA 1
ATOM 2843 C C . GLY B 1 158 ? 11.328 7.945 -6.34 1 98.19 158 GLY B C 1
ATOM 2844 O O . GLY B 1 158 ? 10.969 6.996 -5.641 1 98.19 158 GLY B O 1
ATOM 2845 N N . GLY B 1 159 ? 11.164 9.25 -5.973 1 98.75 159 GLY B N 1
ATOM 2846 C CA . GLY B 1 159 ? 10.492 9.586 -4.727 1 98.75 159 GLY B CA 1
ATOM 2847 C C . GLY B 1 159 ? 9 9.312 -4.754 1 98.75 159 GLY B C 1
ATOM 2848 O O . GLY B 1 159 ? 8.438 9.055 -5.816 1 98.75 159 GLY B O 1
ATOM 2849 N N . LEU B 1 160 ? 8.344 9.344 -3.592 1 98.94 160 LEU B N 1
ATOM 2850 C CA . LEU B 1 160 ? 6.949 8.922 -3.463 1 98.94 160 LEU B CA 1
ATOM 2851 C C . LEU B 1 160 ? 6.102 10.031 -2.854 1 98.94 160 LEU B C 1
ATOM 2853 O O . LEU B 1 160 ? 6.484 10.633 -1.849 1 98.94 160 LEU B O 1
ATOM 2857 N N . ILE B 1 161 ? 5.004 10.406 -3.477 1 98.94 161 ILE B N 1
ATOM 2858 C CA . ILE B 1 161 ? 3.967 11.234 -2.875 1 98.94 161 ILE B CA 1
ATOM 2859 C C . ILE B 1 161 ? 2.777 10.367 -2.473 1 98.94 161 ILE B C 1
ATOM 2861 O O . ILE B 1 161 ? 2.32 9.531 -3.252 1 98.94 161 ILE B O 1
ATOM 2865 N N . ILE B 1 162 ? 2.322 10.516 -1.265 1 98.94 162 ILE B N 1
ATOM 2866 C CA . ILE B 1 162 ? 1.105 9.883 -0.772 1 98.94 162 ILE B CA 1
ATOM 2867 C C . ILE B 1 162 ? 0.06 10.945 -0.453 1 98.94 162 ILE B C 1
ATOM 2869 O O . ILE B 1 162 ? 0.332 11.883 0.299 1 98.94 162 ILE B O 1
ATOM 2873 N N . ALA B 1 163 ? -1.073 10.859 -1.026 1 98.94 163 ALA B N 1
ATOM 2874 C CA . ALA B 1 163 ? -2.182 11.758 -0.727 1 98.94 163 ALA B CA 1
ATOM 2875 C C . ALA B 1 163 ? -3.35 11.008 -0.098 1 98.94 163 ALA B C 1
ATOM 2877 O O . ALA B 1 163 ? -3.818 10.008 -0.647 1 98.94 163 ALA B O 1
ATOM 2878 N N . ASP B 1 164 ? -3.809 11.492 1.011 1 98.5 164 ASP B N 1
ATOM 2879 C CA . ASP B 1 164 ? -4.832 10.82 1.802 1 98.5 164 ASP B CA 1
ATOM 2880 C C . ASP B 1 164 ? -6.23 11.312 1.429 1 98.5 164 ASP B C 1
ATOM 2882 O O . ASP B 1 164 ? -6.375 12.375 0.824 1 98.5 164 ASP B O 1
ATOM 2886 N N . ASN B 1 165 ? -7.309 10.531 1.681 1 98.12 165 ASN B N 1
ATOM 2887 C CA . ASN B 1 165 ? -8.727 10.844 1.565 1 98.12 165 ASN B CA 1
ATOM 2888 C C . ASN B 1 165 ? -9.117 11.156 0.124 1 98.12 165 ASN B C 1
ATOM 2890 O O . ASN B 1 165 ? -9.883 12.086 -0.128 1 98.12 165 ASN B O 1
ATOM 2894 N N . VAL B 1 166 ? -8.609 10.383 -0.787 1 98.69 166 VAL B N 1
ATOM 2895 C CA . VAL B 1 166 ? -8.805 10.758 -2.184 1 98.69 166 VAL B CA 1
ATOM 2896 C C . VAL B 1 166 ? -10.07 10.109 -2.727 1 98.69 166 VAL B C 1
ATOM 2898 O O . VAL B 1 166 ? -10.461 10.352 -3.871 1 98.69 166 VAL B O 1
ATOM 2901 N N . LEU B 1 167 ? -10.711 9.258 -1.956 1 98.38 167 LEU B N 1
ATOM 2902 C CA . LEU B 1 167 ? -12.039 8.773 -2.311 1 98.38 167 LEU B CA 1
ATOM 2903 C C . LEU B 1 167 ? -13.117 9.617 -1.639 1 98.38 167 LEU B C 1
ATOM 2905 O O . LEU B 1 167 ? -14.273 9.609 -2.074 1 98.38 167 LEU B O 1
ATOM 2909 N N . TRP B 1 168 ? -12.773 10.273 -0.553 1 97.38 168 TRP B N 1
ATOM 2910 C CA . TRP B 1 168 ? -13.578 11.297 0.097 1 97.38 168 TRP B CA 1
ATOM 2911 C C . TRP B 1 168 ? -14.977 10.781 0.4 1 97.38 168 TRP B C 1
ATOM 2913 O O . TRP B 1 168 ? -15.969 11.383 -0.016 1 97.38 168 TRP B O 1
ATOM 2923 N N . SER B 1 169 ? -14.977 9.609 1.125 1 95.88 169 SER B N 1
ATOM 2924 C CA . SER B 1 169 ? -16.203 8.961 1.562 1 95.88 169 SER B CA 1
ATOM 2925 C C . SER B 1 169 ? -17.109 8.633 0.375 1 95.88 169 SER B C 1
ATOM 2927 O O . SER B 1 169 ? -18.344 8.688 0.488 1 95.88 169 SER B O 1
ATOM 2929 N N . GLY B 1 170 ? -16.516 8.398 -0.755 1 97.12 170 GLY B N 1
ATOM 2930 C CA . GLY B 1 170 ? -17.25 8.016 -1.949 1 97.12 170 GLY B CA 1
ATOM 2931 C C . GLY B 1 170 ? -17.844 9.195 -2.689 1 97.12 170 GLY B C 1
ATOM 2932 O O . GLY B 1 170 ? -18.438 9.031 -3.762 1 97.12 170 GLY B O 1
ATOM 2933 N N . ARG B 1 171 ? -17.641 10.383 -2.238 1 97.19 171 ARG B N 1
ATOM 2934 C CA . ARG B 1 171 ? -18.234 11.578 -2.812 1 97.19 171 ARG B CA 1
ATOM 2935 C C . ARG B 1 171 ? -17.594 11.914 -4.16 1 97.19 171 ARG B C 1
ATOM 2937 O O . ARG B 1 171 ? -18.156 12.711 -4.926 1 97.19 171 ARG B O 1
ATOM 2944 N N . VAL B 1 172 ? -16.594 11.281 -4.465 1 98 172 VAL B N 1
ATOM 2945 C CA . VAL B 1 172 ? -15.945 11.477 -5.762 1 98 172 VAL B CA 1
ATOM 2946 C C . VAL B 1 172 ? -16.859 10.953 -6.871 1 98 172 VAL B C 1
ATOM 2948 O O . VAL B 1 172 ? -16.703 11.328 -8.031 1 98 172 VAL B O 1
ATOM 2951 N N . LEU B 1 173 ? -17.766 10.047 -6.551 1 97.69 173 LEU B N 1
ATOM 2952 C CA . LEU B 1 173 ? -18.641 9.445 -7.547 1 97.69 173 LEU B CA 1
ATOM 2953 C C . LEU B 1 173 ? -19.75 10.406 -7.949 1 97.69 173 LEU B C 1
ATOM 2955 O O . LEU B 1 173 ? -20.281 10.32 -9.062 1 97.69 173 LEU B O 1
ATOM 2959 N N . GLN B 1 174 ? -20.109 11.227 -6.977 1 97 174 GLN B N 1
ATOM 2960 C CA . GLN B 1 174 ? -21.125 12.25 -7.188 1 97 174 GLN B CA 1
ATOM 2961 C C . GLN B 1 174 ? -20.781 13.539 -6.438 1 97 174 GLN B C 1
ATOM 2963 O O . GLN B 1 174 ? -21.453 13.898 -5.469 1 97 174 GLN B O 1
ATOM 2968 N N . PRO B 1 175 ? -19.812 14.289 -7.008 1 97.5 175 PRO B N 1
ATOM 2969 C CA . PRO B 1 175 ? -19.344 15.484 -6.309 1 97.5 175 PRO B CA 1
ATOM 2970 C C . PRO B 1 175 ? -20.391 16.594 -6.262 1 97.5 175 PRO B C 1
ATOM 2972 O O . PRO B 1 175 ? -21.062 16.844 -7.262 1 97.5 175 PRO B O 1
ATOM 2975 N N . GLU B 1 176 ? -20.516 17.172 -5.145 1 96.88 176 GLU B N 1
ATOM 2976 C CA . GLU B 1 176 ? -21.5 18.25 -4.957 1 96.88 176 GLU B CA 1
ATOM 2977 C C . GLU B 1 176 ? -20.844 19.516 -4.426 1 96.88 176 GLU B C 1
ATOM 2979 O O . GLU B 1 176 ? -20.984 20.578 -5.02 1 96.88 176 GLU B O 1
ATOM 2984 N N . GLY B 1 177 ? -20.156 19.391 -3.363 1 96.5 177 GLY B N 1
ATOM 2985 C CA . GLY B 1 177 ? -19.562 20.547 -2.703 1 96.5 177 GLY B CA 1
ATOM 2986 C C . GLY B 1 177 ? -18.172 20.875 -3.209 1 96.5 177 GLY B C 1
ATOM 2987 O O . GLY B 1 177 ? -17.609 20.141 -4.016 1 96.5 177 GLY B O 1
ATOM 2988 N N . PRO B 1 178 ? -17.641 21.969 -2.785 1 97 178 PRO B N 1
ATOM 2989 C CA . PRO B 1 178 ? -16.328 22.422 -3.252 1 97 178 PRO B CA 1
ATOM 2990 C C . PRO B 1 178 ? -15.219 21.422 -2.965 1 97 178 PRO B C 1
ATOM 2992 O O . PRO B 1 178 ? -14.375 21.172 -3.828 1 97 178 PRO B O 1
ATOM 2995 N N . SER B 1 179 ? -15.211 20.844 -1.818 1 97.75 179 SER B N 1
ATOM 2996 C CA . SER B 1 179 ? -14.188 19.875 -1.467 1 97.75 179 SER B CA 1
ATOM 2997 C C . SER B 1 179 ? -14.297 18.625 -2.326 1 97.75 179 SER B C 1
ATOM 2999 O O . SER B 1 179 ? -13.281 18.016 -2.693 1 97.75 179 SER B O 1
ATOM 3001 N N . ASP B 1 180 ? -15.609 18.234 -2.572 1 97.94 180 ASP B N 1
ATOM 3002 C CA . ASP B 1 180 ? -15.805 17.094 -3.449 1 97.94 180 ASP B CA 1
ATOM 3003 C C . ASP B 1 180 ? -15.148 17.312 -4.809 1 97.94 180 ASP B C 1
ATOM 3005 O O . ASP B 1 180 ? -14.375 16.469 -5.277 1 97.94 180 ASP B O 1
ATOM 3009 N N . HIS B 1 181 ? -15.398 18.438 -5.344 1 98.5 181 HIS B N 1
ATOM 3010 C CA . HIS B 1 181 ? -14.867 18.766 -6.66 1 98.5 181 HIS B CA 1
ATOM 3011 C C . HIS B 1 181 ? -13.352 18.906 -6.621 1 98.5 181 HIS B C 1
ATOM 3013 O O . HIS B 1 181 ? -12.664 18.547 -7.578 1 98.5 181 HIS B O 1
ATOM 3019 N N . ALA B 1 182 ? -12.82 19.438 -5.559 1 98.75 182 ALA B N 1
ATOM 3020 C CA . ALA B 1 182 ? -11.375 19.578 -5.414 1 98.75 182 ALA B CA 1
ATOM 3021 C C . ALA B 1 182 ? -10.68 18.234 -5.465 1 98.75 182 ALA B C 1
ATOM 3023 O O . ALA B 1 182 ? -9.633 18.094 -6.102 1 98.75 182 ALA B O 1
ATOM 3024 N N . ILE B 1 183 ? -11.273 17.234 -4.836 1 98.81 183 ILE B N 1
ATOM 3025 C CA . ILE B 1 183 ? -10.656 15.914 -4.797 1 98.81 183 ILE B CA 1
ATOM 3026 C C . ILE B 1 183 ? -10.789 15.242 -6.164 1 98.81 183 ILE B C 1
ATOM 3028 O O . ILE B 1 183 ? -9.859 14.586 -6.633 1 98.81 183 ILE B O 1
ATOM 3032 N N . VAL B 1 184 ? -11.945 15.375 -6.805 1 98.81 184 VAL B N 1
ATOM 3033 C CA . VAL B 1 184 ? -12.109 14.859 -8.156 1 98.81 184 VAL B CA 1
ATOM 3034 C C . VAL B 1 184 ? -11.062 15.484 -9.078 1 98.81 184 VAL B C 1
ATOM 3036 O O . VAL B 1 184 ? -10.406 14.773 -9.852 1 98.81 184 VAL B O 1
ATOM 3039 N N . ASP B 1 185 ? -10.875 16.781 -8.977 1 98.81 185 ASP B N 1
ATOM 3040 C CA . ASP B 1 185 ? -9.898 17.5 -9.789 1 98.81 185 ASP B CA 1
ATOM 3041 C C . ASP B 1 185 ? -8.477 17.031 -9.477 1 98.81 185 ASP B C 1
ATOM 3043 O O . ASP B 1 185 ? -7.656 16.875 -10.391 1 98.81 185 ASP B O 1
ATOM 3047 N N . PHE B 1 186 ? -8.18 16.875 -8.25 1 98.94 186 PHE B N 1
ATOM 3048 C CA . PHE B 1 186 ? -6.871 16.375 -7.832 1 98.94 186 PHE B CA 1
ATOM 3049 C C . PHE B 1 186 ? -6.59 15.008 -8.438 1 98.94 186 PHE B C 1
ATOM 3051 O O . PHE B 1 186 ? -5.52 14.789 -9.008 1 98.94 186 PHE B O 1
ATOM 3058 N N . ASN B 1 187 ? -7.555 14.078 -8.289 1 98.94 187 ASN B N 1
ATOM 3059 C CA . ASN B 1 187 ? -7.379 12.742 -8.836 1 98.94 187 ASN B CA 1
ATOM 3060 C C . ASN B 1 187 ? -7.145 12.773 -10.344 1 98.94 187 ASN B C 1
ATOM 3062 O O . ASN B 1 187 ? -6.285 12.062 -10.859 1 98.94 187 ASN B O 1
ATOM 3066 N N . ALA B 1 188 ? -7.91 13.57 -11.023 1 98.81 188 ALA B N 1
ATOM 3067 C CA . ALA B 1 188 ? -7.762 13.711 -12.469 1 98.81 188 ALA B CA 1
ATOM 3068 C C . ALA B 1 188 ? -6.391 14.281 -12.82 1 98.81 188 ALA B C 1
ATOM 3070 O O . ALA B 1 188 ? -5.77 13.852 -13.805 1 98.81 188 ALA B O 1
ATOM 3071 N N . LYS B 1 189 ? -5.938 15.258 -12.062 1 98.81 189 LYS B N 1
ATOM 3072 C CA . LYS B 1 189 ? -4.633 15.875 -12.273 1 98.81 189 LYS B CA 1
ATOM 3073 C C . LYS B 1 189 ? -3.51 14.852 -12.148 1 98.81 189 LYS B C 1
ATOM 3075 O O . LYS B 1 189 ? -2.619 14.789 -13 1 98.81 189 LYS B O 1
ATOM 3080 N N . VAL B 1 190 ? -3.525 14.062 -11.109 1 98.88 190 VAL B N 1
ATOM 3081 C CA . VAL B 1 190 ? -2.508 13.039 -10.906 1 98.88 190 VAL B CA 1
ATOM 3082 C C . VAL B 1 190 ? -2.553 12.031 -12.047 1 98.88 190 VAL B C 1
ATOM 3084 O O . VAL B 1 190 ? -1.513 11.648 -12.594 1 98.88 190 VAL B O 1
ATOM 3087 N N . ALA B 1 191 ? -3.762 11.586 -12.398 1 98.5 191 ALA B N 1
ATOM 3088 C CA . ALA B 1 191 ? -3.947 10.57 -13.43 1 98.5 191 ALA B CA 1
ATOM 3089 C C . ALA B 1 191 ? -3.383 11.047 -14.766 1 98.5 191 ALA B C 1
ATOM 3091 O O . ALA B 1 191 ? -2.924 10.234 -15.57 1 98.5 191 ALA B O 1
ATOM 3092 N N . ALA B 1 192 ? -3.32 12.32 -14.969 1 98.25 192 ALA B N 1
ATOM 3093 C CA . ALA B 1 192 ? -2.908 12.867 -16.266 1 98.25 192 ALA B CA 1
ATOM 3094 C C . ALA B 1 192 ? -1.436 13.266 -16.234 1 98.25 192 ALA B C 1
ATOM 3096 O O . ALA B 1 192 ? -0.882 13.672 -17.266 1 98.25 192 ALA B O 1
ATOM 3097 N N . ASP B 1 193 ? -0.751 13.219 -15.125 1 98.69 193 ASP B N 1
ATOM 3098 C CA . ASP B 1 193 ? 0.612 13.727 -15 1 98.69 193 ASP B CA 1
ATOM 3099 C C . ASP B 1 193 ? 1.629 12.695 -15.477 1 98.69 193 ASP B C 1
ATOM 3101 O O . ASP B 1 193 ? 1.834 11.672 -14.82 1 98.69 193 ASP B O 1
ATOM 3105 N N . PRO B 1 194 ? 2.309 12.891 -16.578 1 97.94 194 PRO B N 1
ATOM 3106 C CA . PRO B 1 194 ? 3.213 11.883 -17.141 1 97.94 194 PRO B CA 1
ATOM 3107 C C . PRO B 1 194 ? 4.5 11.727 -16.328 1 97.94 194 PRO B C 1
ATOM 3109 O O . PRO B 1 194 ? 5.277 10.797 -16.562 1 97.94 194 PRO B O 1
ATOM 3112 N N . ARG B 1 195 ? 4.73 12.594 -15.383 1 98.69 195 ARG B N 1
ATOM 3113 C CA . ARG B 1 195 ? 5.969 12.57 -14.617 1 98.69 195 ARG B CA 1
ATOM 3114 C C . ARG B 1 195 ? 5.926 11.5 -13.531 1 98.69 195 ARG B C 1
ATOM 3116 O O . ARG B 1 195 ? 6.938 11.219 -12.883 1 98.69 195 ARG B O 1
ATOM 3123 N N . VAL B 1 196 ? 4.684 10.859 -13.336 1 98.81 196 VAL B N 1
ATOM 3124 C CA . VAL B 1 196 ? 4.582 9.906 -12.227 1 98.81 196 VAL B CA 1
ATOM 3125 C C . VAL B 1 196 ? 3.939 8.617 -12.719 1 98.81 196 VAL B C 1
ATOM 3127 O O . VAL B 1 196 ? 3.221 8.609 -13.719 1 98.81 196 VAL B O 1
ATOM 3130 N N . GLU B 1 197 ? 4.27 7.488 -12.094 1 98.69 197 GLU B N 1
ATOM 3131 C CA . GLU B 1 197 ? 3.404 6.32 -11.977 1 98.69 197 GLU B CA 1
ATOM 3132 C C . GLU B 1 197 ? 2.561 6.383 -10.703 1 98.69 197 GLU B C 1
ATOM 3134 O O . GLU B 1 197 ? 3.061 6.754 -9.641 1 98.69 197 GLU B O 1
ATOM 3139 N N . HIS B 1 198 ? 1.308 6.102 -10.852 1 98.94 198 HIS B N 1
ATOM 3140 C CA . HIS B 1 198 ? 0.452 6.273 -9.68 1 98.94 198 HIS B CA 1
ATOM 3141 C C . HIS B 1 198 ? -0.525 5.109 -9.539 1 98.94 198 HIS B C 1
ATOM 3143 O O . HIS B 1 198 ? -0.825 4.422 -10.523 1 98.94 198 HIS B O 1
ATOM 3149 N N . VAL B 1 199 ? -0.995 4.828 -8.344 1 98.94 199 VAL B N 1
ATOM 3150 C CA . VAL B 1 199 ? -2.01 3.83 -8.023 1 98.94 199 VAL B CA 1
ATOM 3151 C C . VAL B 1 199 ? -2.934 4.367 -6.934 1 98.94 199 VAL B C 1
ATOM 3153 O O . VAL B 1 199 ? -2.471 4.961 -5.957 1 98.94 199 VAL B O 1
ATOM 3156 N N . LEU B 1 200 ? -4.246 4.289 -7.148 1 98.88 200 LEU B N 1
ATOM 3157 C CA . LEU B 1 200 ? -5.238 4.672 -6.148 1 98.88 200 LEU B CA 1
ATOM 3158 C C . LEU B 1 200 ? -5.703 3.455 -5.355 1 98.88 200 LEU B C 1
ATOM 3160 O O . LEU B 1 200 ? -6.348 2.559 -5.902 1 98.88 200 LEU B O 1
ATOM 3164 N N . LEU B 1 201 ? -5.375 3.412 -4.078 1 98.81 201 LEU B N 1
ATOM 3165 C CA . LEU B 1 201 ? -5.703 2.291 -3.205 1 98.81 201 LEU B CA 1
ATOM 3166 C C . LEU B 1 201 ? -6.957 2.586 -2.389 1 98.81 201 LEU B C 1
ATOM 3168 O O . LEU B 1 201 ? -7.125 3.695 -1.88 1 98.81 201 LEU B O 1
ATOM 3172 N N . THR B 1 202 ? -7.773 1.587 -2.236 1 97.31 202 THR B N 1
ATOM 3173 C CA . THR B 1 202 ? -9.016 1.72 -1.478 1 97.31 202 THR B CA 1
ATOM 3174 C C . THR B 1 202 ? -8.766 1.468 0.007 1 97.31 202 THR B C 1
ATOM 3176 O O . THR B 1 202 ? -9.516 0.732 0.65 1 97.31 202 THR B O 1
ATOM 3179 N N . VAL B 1 203 ? -7.742 1.985 0.504 1 96.81 203 VAL B N 1
ATOM 3180 C CA . VAL B 1 203 ? -7.414 1.93 1.925 1 96.81 203 VAL B CA 1
ATOM 3181 C C . VAL B 1 203 ? -8.102 3.082 2.658 1 96.81 203 VAL B C 1
ATOM 3183 O O . VAL B 1 203 ? -7.883 4.25 2.332 1 96.81 203 VAL B O 1
ATOM 3186 N N . ARG B 1 204 ? -8.945 2.758 3.65 1 94.5 204 ARG B N 1
ATOM 3187 C CA . ARG B 1 204 ? -9.695 3.738 4.43 1 94.5 204 ARG B CA 1
ATOM 3188 C C . ARG B 1 204 ? -10.492 4.672 3.52 1 94.5 204 ARG B C 1
ATOM 3190 O O . ARG B 1 204 ? -11.375 4.227 2.785 1 94.5 204 ARG B O 1
ATOM 3197 N N . ASP B 1 205 ? -10.141 5.969 3.504 1 96.25 205 ASP B N 1
ATOM 3198 C CA . ASP B 1 205 ? -10.883 6.941 2.711 1 96.25 205 ASP B CA 1
ATOM 3199 C C . ASP B 1 205 ? -10.18 7.219 1.382 1 96.25 205 ASP B C 1
ATOM 3201 O O . ASP B 1 205 ? -10.344 8.297 0.801 1 96.25 205 ASP B O 1
ATOM 3205 N N . GLY B 1 206 ? -9.312 6.227 0.937 1 97.81 206 GLY B N 1
ATOM 3206 C CA . GLY B 1 206 ? -8.586 6.344 -0.318 1 97.81 206 GLY B CA 1
ATOM 3207 C C . GLY B 1 206 ? -7.199 6.938 -0.154 1 97.81 206 GLY B C 1
ATOM 3208 O O . GLY B 1 206 ? -7.035 7.973 0.496 1 97.81 206 GLY B O 1
ATOM 3209 N N . MET B 1 207 ? -6.188 6.262 -0.729 1 98.75 207 MET B N 1
ATOM 3210 C CA . MET B 1 207 ? -4.809 6.738 -0.731 1 98.75 207 MET B CA 1
ATOM 3211 C C . MET B 1 207 ? -4.227 6.715 -2.141 1 98.75 207 MET B C 1
ATOM 3213 O O . MET B 1 207 ? -4.227 5.676 -2.801 1 98.75 207 MET B O 1
ATOM 3217 N N . MET B 1 208 ? -3.803 7.883 -2.596 1 98.94 208 MET B N 1
ATOM 3218 C CA . MET B 1 208 ? -3.088 7.961 -3.867 1 98.94 208 MET B CA 1
ATOM 3219 C C . MET B 1 208 ? -1.581 7.867 -3.65 1 98.94 208 MET B C 1
ATOM 3221 O O . MET B 1 208 ? -1.006 8.656 -2.9 1 98.94 208 MET B O 1
ATOM 3225 N N . LEU B 1 209 ? -0.961 6.793 -4.148 1 98.94 209 LEU B N 1
ATOM 3226 C CA . LEU B 1 209 ? 0.494 6.699 -4.203 1 98.94 209 LEU B CA 1
ATOM 3227 C C . LEU B 1 209 ? 1.012 7.078 -5.59 1 98.94 209 LEU B C 1
ATOM 3229 O O . LEU B 1 209 ? 0.544 6.547 -6.598 1 98.94 209 LEU B O 1
ATOM 3233 N N . ALA B 1 210 ? 1.918 8 -5.645 1 98.94 210 ALA B N 1
ATOM 3234 C CA . ALA B 1 210 ? 2.518 8.438 -6.902 1 98.94 210 ALA B CA 1
ATOM 3235 C C . ALA B 1 210 ? 4.039 8.477 -6.805 1 98.94 210 ALA B C 1
ATOM 3237 O O . ALA B 1 210 ? 4.598 9.203 -5.984 1 98.94 210 ALA B O 1
ATOM 3238 N N . ARG B 1 211 ? 4.711 7.656 -7.578 1 98.88 211 ARG B N 1
ATOM 3239 C CA . ARG B 1 211 ? 6.168 7.609 -7.645 1 98.88 211 ARG B CA 1
ATOM 3240 C C . ARG B 1 211 ? 6.691 8.422 -8.82 1 98.88 211 ARG B C 1
ATOM 3242 O O . ARG B 1 211 ? 6.25 8.227 -9.961 1 98.88 211 ARG B O 1
ATOM 3249 N N . LYS B 1 212 ? 7.566 9.328 -8.508 1 98.69 212 LYS B N 1
ATOM 3250 C CA . LYS B 1 212 ? 8.125 10.18 -9.555 1 98.69 212 LYS B CA 1
ATOM 3251 C C . LYS B 1 212 ? 9.094 9.406 -10.445 1 98.69 212 LYS B C 1
ATOM 3253 O O . LYS B 1 212 ? 9.961 8.68 -9.945 1 98.69 212 LYS B O 1
ATOM 3258 N N . ARG B 1 213 ? 8.922 9.547 -11.789 1 96.5 213 ARG B N 1
ATOM 3259 C CA . ARG B 1 213 ? 9.766 8.867 -12.766 1 96.5 213 ARG B CA 1
ATOM 3260 C C . ARG B 1 213 ? 11.141 9.508 -12.844 1 96.5 213 ARG B C 1
ATOM 3262 O O . ARG B 1 213 ? 11.289 10.711 -12.594 1 96.5 213 ARG B O 1
#